Protein AF-0000000078969838 (afdb_homodimer)

Sequence (494 aa):
MMDVELAGPGPGSSRARGRLPTQLRTLVCERSVLDRADGSAKWTQEGSSVLAAVYGPRQAKPQKEDAEQAVVEVVYKPRAGLQGHEDRTFELEVRGILEGVIPLGMYPRTSIMVVLQVLQGDGAVLSCALNAACAALVDAGIAMTSMYASVTCVLTEEERLLLDSDAAEEQAAKACFCFTVPHHYDLTKAIDGQVVISNAALGSRSYGSFTSDHMLDAFMLARLGCERVAIFAWLSLTKSLQAAGSTMMDVELAGPGPGSSRARGRLPTQLRTLVCERSVLDRADGSAKWTQEGSSVLAAVYGPRQAKPQKEDAEQAVVEVVYKPRAGLQGHEDRTFELEVRGILEGVIPLGMYPRTSIMVVLQVLQGDGAVLSCALNAACAALVDAGIAMTSMYASVTCVLTEEERLLLDSDAAEEQAAKACFCFTVPHHYDLTKAIDGQVVISNAALGSRSYGSFTSDHMLDAFMLARLGCERVAIFAWLSLTKSLQAAGST

Structure (mmCIF, N/CA/C/O backbone):
data_AF-0000000078969838-model_v1
#
loop_
_entity.id
_entity.type
_entity.pdbx_description
1 polymer 'Exoribonuclease phosphorolytic domain-containing protein'
#
loop_
_atom_site.group_PDB
_atom_site.id
_atom_site.type_symbol
_atom_site.label_atom_id
_atom_site.label_alt_id
_atom_site.label_comp_id
_atom_site.label_asym_id
_atom_site.label_entity_id
_atom_site.label_seq_id
_atom_site.pdbx_PDB_ins_code
_atom_site.Cartn_x
_atom_site.Cartn_y
_atom_site.Cartn_z
_atom_site.occupancy
_atom_site.B_iso_or_equiv
_atom_site.auth_seq_id
_atom_site.auth_comp_id
_atom_site.auth_asym_id
_atom_site.auth_atom_id
_atom_site.pdbx_PDB_model_num
ATOM 1 N N . MET A 1 1 ? 5.121 9 -23.406 1 25.59 1 MET A N 1
ATOM 2 C CA . MET A 1 1 ? 5.242 7.551 -23.516 1 25.59 1 MET A CA 1
ATOM 3 C C . MET A 1 1 ? 6.695 7.109 -23.375 1 25.59 1 MET A C 1
ATOM 5 O O . MET A 1 1 ? 7.531 7.434 -24.219 1 25.59 1 MET A O 1
ATOM 9 N N . MET A 1 2 ? 7.191 7.098 -22.156 1 33.88 2 MET A N 1
ATOM 10 C CA . MET A 1 2 ? 8.625 6.848 -22.078 1 33.88 2 MET A CA 1
ATOM 11 C C . MET A 1 2 ? 9 5.605 -22.875 1 33.88 2 MET A C 1
ATOM 13 O O . MET A 1 2 ? 8.242 4.633 -22.922 1 33.88 2 MET A O 1
ATOM 17 N N . ASP A 1 3 ? 9.625 5.746 -23.953 1 30.27 3 ASP A N 1
ATOM 18 C CA . ASP A 1 3 ? 10.219 4.668 -24.75 1 30.27 3 ASP A CA 1
ATOM 19 C C . ASP A 1 3 ? 10.805 3.588 -23.844 1 30.27 3 ASP A C 1
ATOM 21 O O . ASP A 1 3 ? 11.75 3.842 -23.094 1 30.27 3 ASP A O 1
ATOM 25 N N . VAL A 1 4 ? 9.953 2.764 -23.328 1 36.72 4 VAL A N 1
ATOM 26 C CA . VAL A 1 4 ? 10.547 1.565 -22.766 1 36.72 4 VAL A CA 1
ATOM 27 C C . VAL A 1 4 ? 11.602 1.006 -23.719 1 36.72 4 VAL A C 1
ATOM 29 O O . VAL A 1 4 ? 11.266 0.422 -24.75 1 36.72 4 VAL A O 1
ATOM 32 N N . GLU A 1 5 ? 12.555 1.697 -24.094 1 32.38 5 GLU A N 1
ATOM 33 C CA . GLU A 1 5 ? 13.609 1.145 -24.938 1 32.38 5 GLU A CA 1
ATOM 34 C C . GLU A 1 5 ? 14.094 -0.203 -24.406 1 32.38 5 GLU A C 1
ATOM 36 O O . GLU A 1 5 ? 14.43 -0.329 -23.234 1 32.38 5 GLU A O 1
ATOM 41 N N . LEU A 1 6 ? 13.57 -1.318 -24.984 1 34.47 6 LEU A N 1
ATOM 42 C CA . LEU A 1 6 ? 14.109 -2.672 -24.969 1 34.47 6 LEU A CA 1
ATOM 43 C C . LEU A 1 6 ? 15.633 -2.645 -25.047 1 34.47 6 LEU A C 1
ATOM 45 O O . LEU A 1 6 ? 16.234 -3.316 -25.891 1 34.47 6 LEU A O 1
ATOM 49 N N . ALA A 1 7 ? 16.297 -1.501 -24.859 1 31.97 7 ALA A N 1
ATOM 50 C CA . ALA A 1 7 ? 17.719 -1.497 -25.172 1 31.97 7 ALA A CA 1
ATOM 51 C C . ALA A 1 7 ? 18.453 -2.586 -24.406 1 31.97 7 ALA A C 1
ATOM 53 O O . ALA A 1 7 ? 18.125 -2.869 -23.25 1 31.97 7 ALA A O 1
ATOM 54 N N . GLY A 1 8 ? 19.156 -3.654 -24.969 1 33.12 8 GLY A N 1
ATOM 55 C CA . GLY A 1 8 ? 20.141 -4.629 -24.516 1 33.12 8 GLY A CA 1
ATOM 56 C C . GLY A 1 8 ? 20.906 -4.168 -23.297 1 33.12 8 GLY A C 1
ATOM 57 O O . GLY A 1 8 ? 20.766 -3.023 -22.859 1 33.12 8 GLY A O 1
ATOM 58 N N . PRO A 1 9 ? 21.562 -5.223 -22.625 1 36.06 9 PRO A N 1
ATOM 59 C CA . PRO A 1 9 ? 22.547 -4.785 -21.641 1 36.06 9 PRO A CA 1
ATOM 60 C C . PRO A 1 9 ? 23.375 -3.6 -22.109 1 36.06 9 PRO A C 1
ATOM 62 O O . PRO A 1 9 ? 24.016 -3.668 -23.156 1 36.06 9 PRO A O 1
ATOM 65 N N . GLY A 1 10 ? 22.953 -2.514 -22.312 1 34.75 10 GLY A N 1
ATOM 66 C CA . GLY A 1 10 ? 23.969 -1.6 -22.797 1 34.75 10 GLY A CA 1
ATOM 67 C C . GLY A 1 10 ? 25.25 -1.666 -22 1 34.75 10 GLY A C 1
ATOM 68 O O . GLY A 1 10 ? 25.25 -2.084 -20.828 1 34.75 10 GLY A O 1
ATOM 69 N N . PRO A 1 11 ? 26.516 -1.906 -22.516 1 43.38 11 PRO A N 1
ATOM 70 C CA . PRO A 1 11 ? 27.828 -1.864 -21.859 1 43.38 11 PRO A CA 1
ATOM 71 C C . PRO A 1 11 ? 27.812 -1.099 -20.531 1 43.38 11 PRO A C 1
ATOM 73 O O . PRO A 1 11 ? 28.656 -1.323 -19.672 1 43.38 11 PRO A O 1
ATOM 76 N N . GLY A 1 12 ? 26.891 -0.182 -20.156 1 41.56 12 GLY A N 1
ATOM 77 C CA . GLY A 1 12 ? 26.875 0.85 -19.141 1 41.56 12 GLY A CA 1
ATOM 78 C C . GLY A 1 12 ? 25.828 0.608 -18.062 1 41.56 12 GLY A C 1
ATOM 79 O O . GLY A 1 12 ? 25.453 1.526 -17.328 1 41.56 12 GLY A O 1
ATOM 80 N N . SER A 1 13 ? 25.203 -0.608 -18.031 1 55.84 13 SER A N 1
ATOM 81 C CA . SER A 1 13 ? 24.188 -0.695 -16.984 1 55.84 13 SER A CA 1
ATOM 82 C C . SER A 1 13 ? 24.812 -0.822 -15.602 1 55.84 13 SER A C 1
ATOM 84 O O . SER A 1 13 ? 25.734 -1.622 -15.398 1 55.84 13 SER A O 1
ATOM 86 N N . SER A 1 14 ? 24.797 0.056 -14.742 1 66.06 14 SER A N 1
ATOM 87 C CA . SER A 1 14 ? 25.266 0.088 -13.359 1 66.06 14 SER A CA 1
ATOM 88 C C . SER A 1 14 ? 24.469 -0.875 -12.484 1 66.06 14 SER A C 1
ATOM 90 O O . SER A 1 14 ? 24.781 -1.051 -11.305 1 66.06 14 SER A O 1
ATOM 92 N N . ARG A 1 15 ? 23.625 -1.708 -13.328 1 82.75 15 ARG A N 1
ATOM 93 C CA . ARG A 1 15 ? 22.859 -2.637 -12.508 1 82.75 15 ARG A CA 1
ATOM 94 C C . ARG A 1 15 ? 23.625 -3.938 -12.289 1 82.75 15 ARG A C 1
ATOM 96 O O . ARG A 1 15 ? 24.5 -4.289 -13.07 1 82.75 15 ARG A O 1
ATOM 103 N N . ALA A 1 16 ? 23.312 -4.617 -11.203 1 79.06 16 ALA A N 1
ATOM 104 C CA . ALA A 1 16 ? 23.969 -5.883 -10.898 1 79.06 16 ALA A CA 1
ATOM 105 C C . ALA A 1 16 ? 23.875 -6.848 -12.078 1 79.06 16 ALA A C 1
ATOM 107 O O . ALA A 1 16 ? 22.828 -6.969 -12.711 1 79.06 16 ALA A O 1
ATOM 108 N N . ARG A 1 17 ? 25.109 -7.391 -12.547 1 75.19 17 ARG A N 1
ATOM 109 C CA . ARG A 1 17 ? 25.25 -8.406 -13.586 1 75.19 17 ARG A CA 1
ATOM 110 C C . ARG A 1 17 ? 24.891 -7.84 -14.953 1 75.19 17 ARG A C 1
ATOM 112 O O . ARG A 1 17 ? 24.438 -8.57 -15.836 1 75.19 17 ARG A O 1
ATOM 119 N N . GLY A 1 18 ? 24.828 -6.508 -15.023 1 83.75 18 GLY A N 1
ATOM 120 C CA . GLY A 1 18 ? 24.625 -5.859 -16.312 1 83.75 18 GLY A CA 1
ATOM 121 C C . GLY A 1 18 ? 23.188 -5.922 -16.797 1 83.75 18 GLY A C 1
ATOM 122 O O . GLY A 1 18 ? 22.938 -5.914 -18 1 83.75 18 GLY A O 1
ATOM 123 N N . ARG A 1 19 ? 22.25 -5.949 -15.961 1 90.69 19 ARG A N 1
ATOM 124 C CA . ARG A 1 19 ? 20.859 -6.051 -16.344 1 90.69 19 ARG A CA 1
ATOM 125 C C . ARG A 1 19 ? 20.375 -4.773 -17.031 1 90.69 19 ARG A C 1
ATOM 127 O O . ARG A 1 19 ? 20.75 -3.67 -16.625 1 90.69 19 ARG A O 1
ATOM 134 N N . LEU A 1 20 ? 19.547 -5.027 -18.094 1 92.06 20 LEU A N 1
ATOM 135 C CA . LEU A 1 20 ? 18.859 -3.908 -18.719 1 92.06 20 LEU A CA 1
ATOM 136 C C . LEU A 1 20 ? 17.75 -3.375 -17.812 1 92.06 20 LEU A C 1
ATOM 138 O O . LEU A 1 20 ? 17.328 -4.062 -16.891 1 92.06 20 LEU A O 1
ATOM 142 N N . PRO A 1 21 ? 17.297 -2.15 -18.094 1 93.88 21 PRO A N 1
ATOM 143 C CA . PRO A 1 21 ? 16.266 -1.547 -17.234 1 93.88 21 PRO A CA 1
ATOM 144 C C . PRO A 1 21 ? 14.992 -2.381 -17.156 1 93.88 21 PRO A C 1
ATOM 146 O O . PRO A 1 21 ? 14.32 -2.402 -16.125 1 93.88 21 PRO A O 1
ATOM 149 N N . THR A 1 22 ? 14.711 -3.133 -18.203 1 94.69 22 THR A N 1
ATOM 150 C CA . THR A 1 22 ? 13.445 -3.855 -18.266 1 94.69 22 THR A CA 1
ATOM 151 C C . THR A 1 22 ? 13.664 -5.348 -18.016 1 94.69 22 THR A C 1
ATOM 153 O O . THR A 1 22 ? 12.742 -6.145 -18.172 1 94.69 22 THR A O 1
ATOM 156 N N . GLN A 1 23 ? 14.836 -5.727 -17.656 1 94.25 23 GLN A N 1
ATOM 157 C CA . GLN A 1 23 ? 15.172 -7.137 -17.516 1 94.25 23 GLN A CA 1
ATOM 158 C C . GLN A 1 23 ? 14.883 -7.633 -16.109 1 94.25 23 GLN A C 1
ATOM 160 O O . GLN A 1 23 ? 15.195 -6.949 -15.125 1 94.25 23 GLN A O 1
ATOM 165 N N . LEU A 1 24 ? 14.227 -8.773 -16.062 1 96.19 24 LEU A N 1
ATOM 166 C CA . LEU A 1 24 ? 14 -9.438 -14.789 1 96.19 24 LEU A CA 1
ATOM 167 C C . LEU A 1 24 ? 15.266 -10.148 -14.32 1 96.19 24 LEU A C 1
ATOM 169 O O . LEU A 1 24 ? 16.078 -10.594 -15.141 1 96.19 24 LEU A O 1
ATOM 173 N N . ARG A 1 25 ? 15.406 -10.281 -13.062 1 95.75 25 ARG A N 1
ATOM 174 C CA . ARG A 1 25 ? 16.406 -11.188 -12.508 1 95.75 25 ARG A CA 1
ATOM 175 C C . ARG A 1 25 ? 16.078 -12.641 -12.836 1 95.75 25 ARG A C 1
ATOM 177 O O . ARG A 1 25 ? 14.969 -12.938 -13.297 1 95.75 25 ARG A O 1
ATOM 184 N N . THR A 1 26 ? 17.047 -13.445 -12.586 1 95.06 26 THR A N 1
ATOM 185 C CA . THR A 1 26 ? 16.812 -14.867 -12.82 1 95.06 26 THR A CA 1
ATOM 186 C C . THR A 1 26 ? 15.75 -15.398 -11.859 1 95.06 26 THR A C 1
ATOM 188 O O . THR A 1 26 ? 15.852 -15.188 -10.648 1 95.06 26 THR A O 1
ATOM 191 N N . LEU A 1 27 ? 14.797 -16.062 -12.43 1 97.06 27 LEU A N 1
ATOM 192 C CA . LEU A 1 27 ? 13.703 -16.625 -11.641 1 97.06 27 LEU A CA 1
ATOM 193 C C . LEU A 1 27 ? 13.875 -18.125 -11.461 1 97.06 27 LEU A C 1
ATOM 195 O O . LEU A 1 27 ? 14.289 -18.828 -12.391 1 97.06 27 LEU A O 1
ATOM 199 N N . VAL A 1 28 ? 13.609 -18.625 -10.297 1 96.62 28 VAL A N 1
ATOM 200 C CA . VAL A 1 28 ? 13.555 -20.047 -10 1 96.62 28 VAL A CA 1
ATOM 201 C C . VAL A 1 28 ? 12.305 -20.359 -9.18 1 96.62 28 VAL A C 1
ATOM 203 O O . VAL A 1 28 ? 11.953 -19.609 -8.266 1 96.62 28 VAL A O 1
ATOM 206 N N . CYS A 1 29 ? 11.648 -21.344 -9.555 1 96.81 29 CYS A N 1
ATOM 207 C CA . CYS A 1 29 ? 10.469 -21.781 -8.82 1 96.81 29 CYS A CA 1
ATOM 208 C C . CYS A 1 29 ? 10.516 -23.281 -8.555 1 96.81 29 CYS A C 1
ATOM 210 O O . CYS A 1 29 ? 10.656 -24.078 -9.484 1 96.81 29 CYS A O 1
ATOM 212 N N . GLU A 1 30 ? 10.469 -23.641 -7.312 1 95.25 30 GLU A N 1
ATOM 213 C CA . GLU A 1 30 ? 10.344 -25.031 -6.887 1 95.25 30 GLU A CA 1
ATOM 214 C C . GLU A 1 30 ? 9.016 -25.281 -6.18 1 95.25 30 GLU A C 1
ATOM 216 O O . GLU A 1 30 ? 8.648 -24.547 -5.258 1 95.25 30 GLU A O 1
ATOM 221 N N . ARG A 1 31 ? 8.312 -26.266 -6.598 1 94.06 31 ARG A N 1
ATOM 222 C CA . ARG A 1 31 ? 7.027 -26.578 -5.977 1 94.06 31 ARG A CA 1
ATOM 223 C C . ARG A 1 31 ? 7.105 -27.859 -5.156 1 94.06 31 ARG A C 1
ATOM 225 O O . ARG A 1 31 ? 8.062 -28.625 -5.277 1 94.06 31 ARG A O 1
ATOM 232 N N . SER A 1 32 ? 6.078 -28.016 -4.301 1 94.44 32 SER A N 1
ATOM 233 C CA . SER A 1 32 ? 5.965 -29.203 -3.457 1 94.44 32 SER A CA 1
ATOM 234 C C . SER A 1 32 ? 7.227 -29.422 -2.629 1 94.44 32 SER A C 1
ATOM 236 O O . SER A 1 32 ? 7.773 -30.531 -2.592 1 94.44 32 SER A O 1
ATOM 238 N N . VAL A 1 33 ? 7.699 -28.344 -2.037 1 94.38 33 VAL A N 1
ATOM 239 C CA . VAL A 1 33 ? 8.977 -28.391 -1.334 1 94.38 33 VAL A CA 1
ATOM 240 C C . VAL A 1 33 ? 8.75 -28.781 0.126 1 94.38 33 VAL A C 1
ATOM 242 O O . VAL A 1 33 ? 9.703 -29.094 0.846 1 94.38 33 VAL A O 1
ATOM 245 N N . LEU A 1 34 ? 7.52 -28.688 0.543 1 94.31 34 LEU A N 1
ATOM 246 C CA . LEU A 1 34 ? 7.191 -29.062 1.918 1 94.31 34 LEU A CA 1
ATOM 247 C C . LEU A 1 34 ? 6.238 -30.25 1.955 1 94.31 34 LEU A C 1
ATOM 249 O O . LEU A 1 34 ? 5.16 -30.203 1.353 1 94.31 34 LEU A O 1
ATOM 253 N N . ASP A 1 35 ? 6.445 -31.203 2.762 1 92.56 35 ASP A N 1
ATOM 254 C CA . ASP A 1 35 ? 5.68 -32.438 2.803 1 92.56 35 ASP A CA 1
ATOM 255 C C . ASP A 1 35 ? 4.406 -32.281 3.631 1 92.56 35 ASP A C 1
ATOM 257 O O . ASP A 1 35 ? 3.404 -32.938 3.379 1 92.56 35 ASP A O 1
ATOM 261 N N . ARG A 1 36 ? 4.461 -31.438 4.559 1 93.44 36 ARG A N 1
ATOM 262 C CA . ARG A 1 36 ? 3.365 -31.359 5.52 1 93.44 36 ARG A CA 1
ATOM 263 C C . ARG A 1 36 ? 2.32 -30.344 5.078 1 93.44 36 ARG A C 1
ATOM 265 O O . ARG A 1 36 ? 1.272 -30.203 5.711 1 93.44 36 ARG A O 1
ATOM 272 N N . ALA A 1 37 ? 2.6 -29.656 4.062 1 96.44 37 ALA A N 1
ATOM 273 C CA . ALA A 1 37 ? 1.66 -28.656 3.562 1 96.44 37 ALA A CA 1
ATOM 274 C C . ALA A 1 37 ? 0.815 -29.203 2.422 1 96.44 37 ALA A C 1
ATOM 276 O O . ALA A 1 37 ? 1.234 -30.141 1.729 1 96.44 37 ALA A O 1
ATOM 277 N N . ASP A 1 38 ? -0.42 -28.719 2.25 1 97.38 38 ASP A N 1
ATOM 278 C CA . ASP A 1 38 ? -1.256 -29.109 1.121 1 97.38 38 ASP A CA 1
ATOM 279 C C . ASP A 1 38 ? -0.688 -28.578 -0.195 1 97.38 38 ASP A C 1
ATOM 281 O O . ASP A 1 38 ? -0.955 -29.141 -1.261 1 97.38 38 ASP A O 1
ATOM 285 N N . GLY A 1 39 ? 0.071 -27.531 -0.142 1 97.44 39 GLY A N 1
ATOM 286 C CA . GLY A 1 39 ? 0.84 -26.969 -1.235 1 97.44 39 GLY A CA 1
ATOM 287 C C . GLY A 1 39 ? 2.012 -26.125 -0.765 1 97.44 39 GLY A C 1
ATOM 288 O O . GLY A 1 39 ? 1.987 -25.578 0.339 1 97.44 39 GLY A O 1
ATOM 289 N N . SER A 1 40 ? 2.996 -26.094 -1.578 1 98.06 40 SER A N 1
ATOM 290 C CA . SER A 1 40 ? 4.168 -25.312 -1.212 1 98.06 40 SER A CA 1
ATOM 291 C C . SER A 1 40 ? 4.977 -24.906 -2.443 1 98.06 40 SER A C 1
ATOM 293 O O . SER A 1 40 ? 4.867 -25.547 -3.492 1 98.06 40 SER A O 1
ATOM 295 N N . ALA A 1 41 ? 5.723 -23.812 -2.242 1 97.94 41 ALA A N 1
ATOM 296 C CA . ALA A 1 41 ? 6.602 -23.344 -3.311 1 97.94 41 ALA A CA 1
ATOM 297 C C . ALA A 1 41 ? 7.707 -22.453 -2.758 1 97.94 41 ALA A C 1
ATOM 299 O O . ALA A 1 41 ? 7.488 -21.703 -1.799 1 97.94 41 ALA A O 1
ATOM 300 N N . LYS A 1 42 ? 8.797 -22.609 -3.322 1 98.12 42 LYS A N 1
ATOM 301 C CA . LYS A 1 42 ? 9.898 -21.672 -3.111 1 98.12 42 LYS A CA 1
ATOM 302 C C . LYS A 1 42 ? 10.141 -20.828 -4.355 1 98.12 42 LYS A C 1
ATOM 304 O O . LYS A 1 42 ? 10.391 -21.359 -5.441 1 98.12 42 LYS A O 1
ATOM 309 N N . TRP A 1 43 ? 9.992 -19.547 -4.254 1 98.31 43 TRP A N 1
ATOM 310 C CA . TRP A 1 43 ? 10.203 -18.594 -5.348 1 98.31 43 TRP A CA 1
ATOM 311 C C . TRP A 1 43 ? 11.461 -17.766 -5.113 1 98.31 43 TRP A C 1
ATOM 313 O O . TRP A 1 43 ? 11.664 -17.234 -4.027 1 98.31 43 TRP A O 1
ATOM 323 N N . THR A 1 44 ? 12.297 -17.766 -6.145 1 97.62 44 THR A N 1
ATOM 324 C CA . THR A 1 44 ? 13.562 -17.047 -6.02 1 97.62 44 THR A CA 1
ATOM 325 C C . THR A 1 44 ? 13.758 -16.078 -7.191 1 97.62 44 THR A C 1
ATOM 327 O O . THR A 1 44 ? 13.555 -16.453 -8.352 1 97.62 44 THR A O 1
ATOM 330 N N . GLN A 1 45 ? 14 -14.875 -6.891 1 96.62 45 GLN A N 1
ATOM 331 C CA . GLN A 1 45 ? 14.477 -13.836 -7.801 1 96.62 45 GLN A CA 1
ATOM 332 C C . GLN A 1 45 ? 15.883 -13.375 -7.43 1 96.62 45 GLN A C 1
ATOM 334 O O . GLN A 1 45 ? 16.062 -12.32 -6.82 1 96.62 45 GLN A O 1
ATOM 339 N N . GLU A 1 46 ? 16.891 -14.219 -7.887 1 94.5 46 GLU A N 1
ATOM 340 C CA . GLU A 1 46 ? 18.281 -14.062 -7.516 1 94.5 46 GLU A CA 1
ATOM 341 C C . GLU A 1 46 ? 18.438 -13.867 -6.012 1 94.5 46 GLU A C 1
ATOM 343 O O . GLU A 1 46 ? 18.109 -14.758 -5.227 1 94.5 46 GLU A O 1
ATOM 348 N N . GLY A 1 47 ? 18.625 -12.664 -5.57 1 94.56 47 GLY A N 1
ATOM 349 C CA . GLY A 1 47 ? 18.953 -12.422 -4.176 1 94.56 47 GLY A CA 1
ATOM 350 C C . GLY A 1 47 ? 17.75 -12.398 -3.266 1 94.56 47 GLY A C 1
ATOM 351 O O . GLY A 1 47 ? 17.891 -12.289 -2.045 1 94.56 47 GLY A O 1
ATOM 352 N N . SER A 1 48 ? 16.578 -12.562 -3.768 1 96.12 48 SER A N 1
ATOM 353 C CA . SER A 1 48 ? 15.367 -12.641 -2.959 1 96.12 48 SER A CA 1
ATOM 354 C C . SER A 1 48 ? 14.703 -14.008 -3.094 1 96.12 48 SER A C 1
ATOM 356 O O . SER A 1 48 ? 14.547 -14.523 -4.203 1 96.12 48 SER A O 1
ATOM 358 N N . SER A 1 49 ? 14.375 -14.562 -1.91 1 97.69 49 SER A N 1
ATOM 359 C CA . SER A 1 49 ? 13.75 -15.883 -1.903 1 97.69 49 SER A CA 1
ATOM 360 C C . SER A 1 49 ? 12.703 -15.992 -0.803 1 97.69 49 SER A C 1
ATOM 362 O O . SER A 1 49 ? 12.922 -15.531 0.319 1 97.69 49 SER A O 1
ATOM 364 N N . VAL A 1 50 ? 11.562 -16.531 -1.204 1 97.56 50 VAL A N 1
ATOM 365 C CA . VAL A 1 50 ? 10.469 -16.703 -0.256 1 97.56 50 VAL A CA 1
ATOM 366 C C . VAL A 1 50 ? 9.906 -18.125 -0.362 1 97.56 50 VAL A C 1
ATOM 368 O O . VAL A 1 50 ? 9.719 -18.641 -1.465 1 97.56 50 VAL A O 1
ATOM 371 N N . LEU A 1 51 ? 9.719 -18.766 0.797 1 98.31 51 LEU A N 1
ATOM 372 C CA . LEU A 1 51 ? 9.039 -20.047 0.896 1 98.31 51 LEU A CA 1
ATOM 373 C C . LEU A 1 51 ? 7.574 -19.859 1.268 1 98.31 51 LEU A C 1
ATOM 375 O O . LEU A 1 51 ? 7.258 -19.172 2.232 1 98.31 51 LEU A O 1
ATOM 379 N N . ALA A 1 52 ? 6.73 -20.422 0.474 1 98.38 52 ALA A N 1
ATOM 380 C CA . ALA A 1 52 ? 5.297 -20.312 0.729 1 98.38 52 ALA A CA 1
ATOM 381 C C . ALA A 1 52 ? 4.691 -21.688 1.012 1 98.38 52 ALA A C 1
ATOM 383 O O . ALA A 1 52 ? 5.043 -22.672 0.359 1 98.38 52 ALA A O 1
ATOM 384 N N . ALA A 1 53 ? 3.85 -21.766 2.004 1 98.5 53 ALA A N 1
ATOM 385 C CA . ALA A 1 53 ? 3.086 -22.969 2.338 1 98.5 53 ALA A CA 1
ATOM 386 C C . ALA A 1 53 ? 1.591 -22.672 2.395 1 98.5 53 ALA A C 1
ATOM 388 O O . ALA A 1 53 ? 1.18 -21.625 2.896 1 98.5 53 ALA A O 1
ATOM 389 N N . VAL A 1 54 ? 0.828 -23.531 1.867 1 98.25 54 VAL A N 1
ATOM 390 C CA . VAL A 1 54 ? -0.626 -23.406 1.891 1 98.25 54 VAL A CA 1
ATOM 391 C C . VAL A 1 54 ? -1.228 -24.562 2.695 1 98.25 54 VAL A C 1
ATOM 393 O O . VAL A 1 54 ? -0.86 -25.719 2.5 1 98.25 54 VAL A O 1
ATOM 396 N N . TYR A 1 55 ? -2.074 -24.219 3.637 1 97.44 55 TYR A N 1
ATOM 397 C CA . TYR A 1 55 ? -2.84 -25.188 4.41 1 97.44 55 TYR A CA 1
ATOM 398 C C . TYR A 1 55 ? -4.336 -24.984 4.203 1 97.44 55 TYR A C 1
ATOM 400 O O . TYR A 1 55 ? -4.891 -23.953 4.582 1 97.44 55 TYR A O 1
ATOM 408 N N . GLY A 1 56 ? -4.922 -26.047 3.656 1 92.56 56 GLY A N 1
ATOM 409 C CA . GLY A 1 56 ? -6.355 -25.984 3.428 1 92.56 56 GLY A CA 1
ATOM 410 C C . GLY A 1 56 ? -6.734 -26.125 1.966 1 92.56 56 GLY A C 1
ATOM 411 O O . GLY A 1 56 ? -5.875 -26.359 1.116 1 92.56 56 GLY A O 1
ATOM 412 N N . PRO A 1 57 ? -8.031 -26.047 1.781 1 94.12 57 PRO A N 1
ATOM 413 C CA . PRO A 1 57 ? -9.109 -25.688 2.703 1 94.12 57 PRO A CA 1
ATOM 414 C C . PRO A 1 57 ? -9.305 -26.719 3.816 1 94.12 57 PRO A C 1
ATOM 416 O O . PRO A 1 57 ? -9.203 -27.922 3.574 1 94.12 57 PRO A O 1
ATOM 419 N N . ARG A 1 58 ? -9.383 -26.141 5.035 1 93.88 58 ARG A N 1
ATOM 420 C CA . ARG A 1 58 ? -9.664 -26.969 6.211 1 93.88 58 ARG A CA 1
ATOM 421 C C . ARG A 1 58 ? -10.75 -26.328 7.07 1 93.88 58 ARG A C 1
ATOM 423 O O . ARG A 1 58 ? -11.016 -25.125 6.961 1 93.88 58 ARG A O 1
ATOM 430 N N . GLN A 1 59 ? -11.367 -27.156 7.848 1 91.81 59 GLN A N 1
ATOM 431 C CA . GLN A 1 59 ? -12.383 -26.609 8.742 1 91.81 59 GLN A CA 1
ATOM 432 C C . GLN A 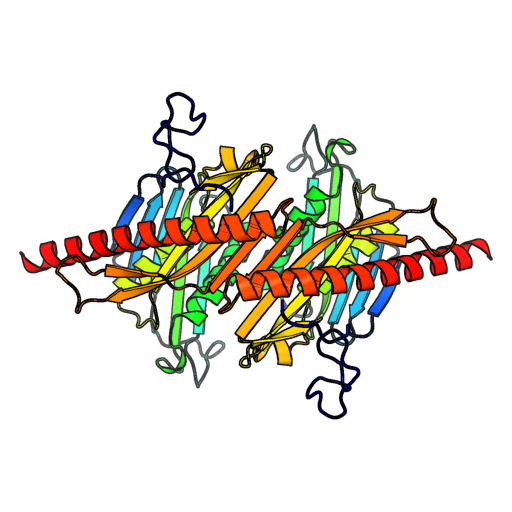1 59 ? -11.82 -25.484 9.609 1 91.81 59 GLN A C 1
ATOM 434 O O . GLN A 1 59 ? -10.781 -25.641 10.25 1 91.81 59 GLN A O 1
ATOM 439 N N . ALA A 1 60 ? -12.492 -24.359 9.531 1 90 60 ALA A N 1
ATOM 440 C CA . ALA A 1 60 ? -12.055 -23.188 10.289 1 90 60 ALA A CA 1
ATOM 441 C C . ALA A 1 60 ? -12.375 -23.344 11.773 1 90 60 ALA A C 1
ATOM 443 O O . ALA A 1 60 ? -13.305 -24.062 12.141 1 90 60 ALA A O 1
ATOM 444 N N . LYS A 1 61 ? -11.57 -22.641 12.586 1 88.5 61 LYS A N 1
ATOM 445 C CA . LYS A 1 61 ? -11.922 -22.547 14 1 88.5 61 LYS A CA 1
ATOM 446 C C . LYS A 1 61 ? -13.266 -21.844 14.18 1 88.5 61 LYS A C 1
ATOM 448 O O . LYS A 1 61 ? -13.57 -20.891 13.484 1 88.5 61 LYS A O 1
ATOM 453 N N . PRO A 1 62 ? -14.023 -22.406 15.062 1 86.38 62 PRO A N 1
ATOM 454 C CA . PRO A 1 62 ? -15.367 -21.875 15.273 1 86.38 62 PRO A CA 1
ATOM 455 C C . PRO A 1 62 ? -15.383 -20.359 15.461 1 86.38 62 PRO A C 1
ATOM 457 O O . PRO A 1 62 ? -16.281 -19.688 14.961 1 86.38 62 PRO A O 1
ATOM 460 N N . GLN A 1 63 ? -14.328 -19.828 16.109 1 84.69 63 GLN A N 1
ATOM 461 C CA . GLN A 1 63 ? -14.289 -18.391 16.422 1 84.69 63 GLN A CA 1
ATOM 462 C C . GLN A 1 63 ? -14.031 -17.578 15.164 1 84.69 63 GLN A C 1
ATOM 464 O O . GLN A 1 63 ? -14.344 -16.375 15.117 1 84.69 63 GLN A O 1
ATOM 469 N N . LYS A 1 64 ? -13.531 -18.219 14.148 1 81.62 64 LYS A N 1
ATOM 470 C CA . LYS A 1 64 ? -13.102 -17.5 12.953 1 81.62 64 LYS A CA 1
ATOM 471 C C . LYS A 1 64 ? -13.93 -17.906 11.734 1 81.62 64 LYS A C 1
ATOM 473 O O . LYS A 1 64 ? -13.734 -17.375 10.641 1 81.62 64 LYS A O 1
ATOM 478 N N . GLU A 1 65 ? -14.859 -18.734 11.961 1 84.94 65 GLU A N 1
ATOM 479 C CA . GLU A 1 65 ? -15.586 -19.328 10.844 1 84.94 65 GLU A CA 1
ATOM 480 C C . GLU A 1 65 ? -16.594 -18.359 10.242 1 84.94 65 GLU A C 1
ATOM 482 O O . GLU A 1 65 ? -17.094 -17.469 10.938 1 84.94 65 GLU A O 1
ATOM 487 N N . ASP A 1 66 ? -16.672 -18.453 8.883 1 88.06 66 ASP A N 1
ATOM 488 C CA . ASP A 1 66 ? -17.719 -17.781 8.133 1 88.06 66 ASP A CA 1
ATOM 489 C C . ASP A 1 66 ? -18.625 -18.781 7.426 1 88.06 66 ASP A C 1
ATOM 491 O O . ASP A 1 66 ? -18.156 -19.641 6.688 1 88.06 66 ASP A O 1
ATOM 495 N N . ALA A 1 67 ? -19.906 -18.719 7.672 1 89.31 67 ALA A N 1
ATOM 496 C CA . ALA A 1 67 ? -20.875 -19.703 7.203 1 89.31 67 ALA A CA 1
ATOM 497 C C . ALA A 1 67 ? -21 -19.672 5.684 1 89.31 67 ALA A C 1
ATOM 499 O O . ALA A 1 67 ? -21.359 -20.672 5.062 1 89.31 67 ALA A O 1
ATOM 500 N N . GLU A 1 68 ? -20.609 -18.562 5.098 1 91.69 68 GLU A N 1
ATOM 501 C CA . GLU A 1 68 ? -20.906 -18.406 3.68 1 91.69 68 GLU A CA 1
ATOM 502 C C . GLU A 1 68 ? -19.641 -18.422 2.838 1 91.69 68 GLU A C 1
ATOM 504 O O . GLU A 1 68 ? -19.703 -18.594 1.617 1 91.69 68 GLU A O 1
ATOM 509 N N . GLN A 1 69 ? -18.484 -18.297 3.535 1 93 69 GLN A N 1
ATOM 510 C CA . GLN A 1 69 ? -17.25 -18.141 2.752 1 93 69 GLN A CA 1
ATOM 511 C C . GLN A 1 69 ? -16.062 -18.766 3.471 1 93 69 GLN A C 1
ATOM 513 O O . GLN A 1 69 ? -16.125 -19.031 4.672 1 93 69 GLN A O 1
ATOM 518 N N . ALA A 1 70 ? -14.984 -19.062 2.723 1 93.38 70 ALA A N 1
ATOM 519 C CA . ALA A 1 70 ? -13.703 -19.422 3.314 1 93.38 70 ALA A CA 1
ATOM 520 C C . ALA A 1 70 ? -13.023 -18.219 3.947 1 93.38 70 ALA A C 1
ATOM 522 O O . ALA A 1 70 ? -13.18 -17.078 3.471 1 93.38 70 ALA A O 1
ATOM 523 N N . VAL A 1 71 ? -12.328 -18.516 5 1 92.56 71 VAL A N 1
ATOM 524 C CA . VAL A 1 71 ? -11.5 -17.484 5.613 1 92.56 71 VAL A CA 1
ATOM 525 C C . VAL A 1 71 ? -10.055 -17.641 5.152 1 92.56 71 VAL A C 1
ATOM 527 O O . VAL A 1 71 ? -9.484 -18.734 5.234 1 92.56 71 VAL A O 1
ATOM 530 N N . VAL A 1 72 ? -9.492 -16.531 4.637 1 93.38 72 VAL A N 1
ATOM 531 C CA . VAL A 1 72 ? -8.102 -16.578 4.199 1 93.38 72 VAL A CA 1
ATOM 532 C C . VAL A 1 72 ? -7.199 -15.992 5.281 1 93.38 72 VAL A C 1
ATOM 534 O O . VAL A 1 72 ? -7.398 -14.852 5.719 1 93.38 72 VAL A O 1
ATOM 537 N N . GLU A 1 73 ? -6.297 -16.797 5.688 1 91.12 73 GLU A N 1
ATOM 538 C CA . GLU A 1 73 ? -5.301 -16.359 6.664 1 91.12 73 GLU A CA 1
ATOM 539 C C . GLU A 1 73 ? -3.906 -16.312 6.047 1 91.12 73 GLU A C 1
ATOM 541 O O . GLU A 1 73 ? -3.494 -17.25 5.359 1 91.12 73 GLU A O 1
ATOM 546 N N . VAL A 1 74 ? -3.211 -15.156 6.27 1 92.88 74 VAL A N 1
ATOM 547 C CA . VAL A 1 74 ? -1.857 -15.016 5.742 1 92.88 74 VAL A CA 1
ATOM 548 C C . VAL A 1 74 ? -0.886 -14.719 6.879 1 92.88 74 VAL A C 1
ATOM 550 O O . VAL A 1 74 ? -1.142 -13.844 7.707 1 92.88 74 VAL A O 1
ATOM 553 N N . VAL A 1 75 ? 0.15 -15.5 6.93 1 89.81 75 VAL A N 1
ATOM 554 C CA . VAL A 1 75 ? 1.233 -15.266 7.879 1 89.81 75 VAL A CA 1
ATOM 555 C C . VAL A 1 75 ? 2.518 -14.938 7.121 1 89.81 75 VAL A C 1
ATOM 557 O O . VAL A 1 75 ? 2.967 -15.711 6.273 1 89.81 75 VAL A O 1
ATOM 560 N N . TYR A 1 76 ? 3.107 -13.781 7.363 1 90.12 76 TYR A N 1
ATOM 561 C CA . TYR A 1 76 ? 4.352 -13.344 6.742 1 90.12 76 TYR A CA 1
ATOM 562 C C . TYR A 1 76 ? 5.492 -13.336 7.754 1 90.12 76 TYR A C 1
ATOM 564 O O . TYR A 1 76 ? 5.469 -12.586 8.727 1 90.12 76 TYR A O 1
ATOM 572 N N . LYS A 1 77 ? 6.438 -14.133 7.52 1 87.19 77 LYS A N 1
ATOM 573 C CA . LYS A 1 77 ? 7.566 -14.281 8.438 1 87.19 77 LYS A CA 1
ATOM 574 C C . LYS A 1 77 ? 8.852 -13.734 7.816 1 87.19 77 LYS A C 1
ATOM 576 O O . LYS A 1 77 ? 9.281 -14.195 6.758 1 87.19 77 LYS A O 1
ATOM 581 N N . PRO A 1 78 ? 9.453 -12.781 8.523 1 83.12 78 PRO A N 1
ATOM 582 C CA . PRO A 1 78 ? 10.727 -12.266 8.016 1 83.12 78 PRO A CA 1
ATOM 583 C C . PRO A 1 78 ? 11.867 -13.266 8.141 1 83.12 78 PRO A C 1
ATOM 585 O O . PRO A 1 78 ? 11.719 -14.305 8.805 1 83.12 78 PRO A O 1
ATOM 588 N N . ARG A 1 79 ? 12.992 -12.961 7.43 1 77.75 79 ARG A N 1
ATOM 589 C CA . ARG A 1 79 ? 14.164 -13.828 7.445 1 77.75 79 ARG A CA 1
ATOM 590 C C . ARG A 1 79 ? 14.688 -14.016 8.867 1 77.75 79 ARG A C 1
ATOM 592 O O . ARG A 1 79 ? 15.031 -15.133 9.258 1 77.75 79 ARG A O 1
ATOM 599 N N . ALA A 1 80 ? 14.891 -12.945 9.484 1 71.06 80 ALA A N 1
ATOM 600 C CA . ALA A 1 80 ? 15.398 -13.039 10.852 1 71.06 80 ALA A CA 1
ATOM 601 C C . ALA A 1 80 ? 14.555 -12.211 11.812 1 71.06 80 ALA A C 1
ATOM 603 O O . ALA A 1 80 ? 14.008 -11.172 11.422 1 71.06 80 ALA A O 1
ATOM 604 N N . GLY A 1 81 ? 14.516 -12.781 13.008 1 65.12 81 GLY A N 1
ATOM 605 C CA . GLY A 1 81 ? 13.898 -12.023 14.086 1 65.12 81 GLY A CA 1
ATOM 606 C C . GLY A 1 81 ? 12.391 -12.203 14.148 1 65.12 81 GLY A C 1
ATOM 607 O O . GLY A 1 81 ? 11.836 -13.086 13.484 1 65.12 81 GLY A O 1
ATOM 608 N N . LEU A 1 82 ? 11.844 -11.57 15.031 1 62.41 82 LEU A N 1
ATOM 609 C CA . LEU A 1 82 ? 10.398 -11.547 15.219 1 62.41 82 LEU A CA 1
ATOM 610 C C . LEU A 1 82 ? 9.719 -10.703 14.141 1 62.41 82 LEU A C 1
ATOM 612 O O . LEU A 1 82 ? 10.352 -9.812 13.562 1 62.41 82 LEU A O 1
ATOM 616 N N . GLN A 1 83 ? 8.688 -11.273 13.695 1 63.66 83 GLN A N 1
ATOM 617 C CA . GLN A 1 83 ? 7.898 -10.5 12.742 1 63.66 83 GLN A CA 1
ATOM 618 C C . GLN A 1 83 ? 7.902 -9.016 13.102 1 63.66 83 GLN A C 1
ATOM 620 O O . GLN A 1 83 ? 7.605 -8.648 14.242 1 63.66 83 GLN A O 1
ATOM 625 N N . GLY A 1 84 ? 8.68 -8.398 12.156 1 54.84 84 GLY A N 1
ATOM 626 C CA . GLY A 1 84 ? 8.672 -6.957 12.359 1 54.84 84 GLY A CA 1
ATOM 627 C C . GLY A 1 84 ? 7.434 -6.285 11.789 1 54.84 84 GLY A C 1
ATOM 628 O O . GLY A 1 84 ? 6.504 -6.957 11.336 1 54.84 84 GLY A O 1
ATOM 629 N N . HIS A 1 85 ? 7.469 -4.988 11.82 1 52.19 85 HIS A N 1
ATOM 630 C CA . HIS A 1 85 ? 6.375 -4.113 11.422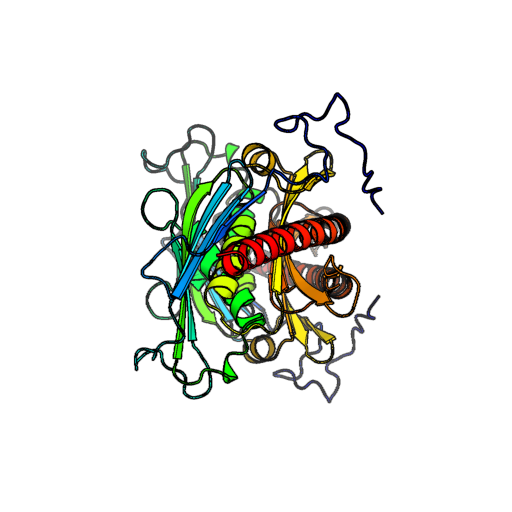 1 52.19 85 HIS A CA 1
ATOM 631 C C . HIS A 1 85 ? 6.094 -4.23 9.93 1 52.19 85 HIS A C 1
ATOM 633 O O . HIS A 1 85 ? 4.938 -4.266 9.508 1 52.19 85 HIS A O 1
ATOM 639 N N . GLU A 1 86 ? 7.031 -4.457 9.078 1 57.84 86 GLU A N 1
ATOM 640 C CA . GLU A 1 86 ? 6.941 -4.551 7.621 1 57.84 86 GLU A CA 1
ATOM 641 C C . GLU A 1 86 ? 6.262 -5.848 7.191 1 57.84 86 GLU A C 1
ATOM 643 O O . GLU A 1 86 ? 5.484 -5.859 6.234 1 57.84 86 GLU A O 1
ATOM 648 N N . ASP A 1 87 ? 6.406 -6.801 7.988 1 64.62 87 ASP A N 1
ATOM 649 C CA . ASP A 1 87 ? 5.926 -8.133 7.621 1 64.62 87 ASP A CA 1
ATOM 650 C C . ASP A 1 87 ? 4.406 -8.219 7.738 1 64.62 87 ASP A C 1
ATOM 652 O O . ASP A 1 87 ? 3.75 -8.852 6.91 1 64.62 87 ASP A O 1
ATOM 656 N N . ARG A 1 88 ? 3.914 -7.52 8.57 1 63.12 88 ARG A N 1
ATOM 657 C CA . ARG A 1 88 ? 2.471 -7.562 8.789 1 63.12 88 ARG A CA 1
ATOM 658 C C . ARG A 1 88 ? 1.73 -6.824 7.676 1 63.12 88 ARG A C 1
ATOM 660 O O . ARG A 1 88 ? 0.648 -7.246 7.262 1 63.12 88 ARG A O 1
ATOM 667 N N . THR A 1 89 ? 2.402 -5.762 7.066 1 64.06 89 THR A N 1
ATOM 668 C CA . THR A 1 89 ? 1.867 -5.027 5.926 1 64.06 89 THR A CA 1
ATOM 669 C C . THR A 1 89 ? 1.74 -5.938 4.707 1 64.06 89 THR A C 1
ATOM 671 O O . THR A 1 89 ? 0.723 -5.918 4.012 1 64.06 89 THR A O 1
ATOM 674 N N . PHE A 1 90 ? 2.625 -6.594 4.672 1 76.19 90 PHE A N 1
ATOM 675 C CA . PHE A 1 90 ? 2.674 -7.5 3.529 1 76.19 90 PHE A CA 1
ATOM 676 C C . PHE A 1 90 ? 1.605 -8.578 3.646 1 76.19 90 PHE A C 1
ATOM 678 O O . PHE A 1 90 ? 0.981 -8.953 2.65 1 76.19 90 PHE A O 1
ATOM 685 N N . GLU A 1 91 ? 1.236 -8.898 4.922 1 80.75 91 GLU A N 1
ATOM 686 C CA . GLU A 1 91 ? 0.213 -9.914 5.137 1 80.75 91 GLU A CA 1
ATOM 687 C C . GLU A 1 91 ? -1.148 -9.445 4.637 1 80.75 91 GLU A C 1
ATOM 689 O O . GLU A 1 91 ? -1.863 -10.195 3.967 1 80.75 91 GLU A O 1
ATOM 694 N N . LEU A 1 92 ? -1.494 -8.234 4.93 1 75.12 92 LEU A N 1
ATOM 695 C CA . LEU A 1 92 ? -2.795 -7.699 4.547 1 75.12 92 LEU A CA 1
ATOM 696 C C . LEU A 1 92 ? -2.893 -7.531 3.035 1 75.12 92 LEU A C 1
ATOM 698 O O . LEU A 1 92 ? -3.932 -7.824 2.439 1 75.12 92 LEU A O 1
ATOM 702 N N . GLU A 1 93 ? -1.832 -7.004 2.502 1 82.06 93 GLU A N 1
ATOM 703 C CA . GLU A 1 93 ? -1.812 -6.82 1.054 1 82.06 93 GLU A CA 1
ATOM 704 C C . GLU A 1 93 ? -1.949 -8.156 0.327 1 82.06 93 GLU A C 1
ATOM 706 O O . GLU A 1 93 ? -2.746 -8.281 -0.606 1 82.06 93 GLU A O 1
ATOM 711 N N . VAL A 1 94 ? -1.236 -9.055 0.825 1 90.31 94 VAL A N 1
ATOM 712 C CA . VAL A 1 94 ? -1.286 -10.383 0.223 1 90.31 94 VAL A CA 1
ATOM 713 C C . VAL A 1 94 ? -2.678 -10.984 0.408 1 90.31 94 VAL A C 1
ATOM 715 O O . VAL A 1 94 ? -3.25 -11.547 -0.531 1 90.31 94 VAL A O 1
ATOM 718 N N . ARG A 1 95 ? -3.205 -10.852 1.585 1 88.81 95 ARG A N 1
ATOM 719 C CA . ARG A 1 95 ? -4.535 -11.383 1.869 1 88.81 95 ARG A CA 1
ATOM 720 C C . ARG A 1 95 ? -5.574 -10.781 0.931 1 88.81 95 ARG A C 1
ATOM 722 O O . ARG A 1 95 ? -6.418 -11.5 0.39 1 88.81 95 ARG A O 1
ATOM 729 N N . GLY A 1 96 ? -5.527 -9.484 0.79 1 85.44 96 GLY A N 1
ATOM 730 C CA . GLY A 1 96 ? -6.473 -8.812 -0.095 1 85.44 96 GLY A CA 1
ATOM 731 C C . GLY A 1 96 ? -6.414 -9.328 -1.521 1 85.44 96 GLY A C 1
ATOM 732 O O . GLY A 1 96 ? -7.453 -9.531 -2.156 1 85.44 96 GLY A O 1
ATOM 733 N N . ILE A 1 97 ? -5.242 -9.5 -1.966 1 90.94 97 ILE A N 1
ATOM 734 C CA . ILE A 1 97 ? -5.047 -9.984 -3.326 1 90.94 97 ILE A CA 1
ATOM 735 C C . ILE A 1 97 ? -5.574 -11.414 -3.441 1 90.94 97 ILE A C 1
ATOM 737 O O . ILE A 1 97 ? -6.285 -11.742 -4.391 1 90.94 97 ILE A O 1
ATOM 741 N N . LEU A 1 98 ? -5.293 -12.266 -2.438 1 94.19 98 LEU A N 1
ATOM 742 C CA . LEU A 1 98 ? -5.723 -13.664 -2.463 1 94.19 98 LEU A CA 1
ATOM 743 C C . LEU A 1 98 ? -7.242 -13.766 -2.389 1 94.19 98 LEU A C 1
ATOM 745 O O . LEU A 1 98 ? -7.844 -14.609 -3.061 1 94.19 98 LEU A O 1
ATOM 749 N N . GLU A 1 99 ? -7.809 -12.953 -1.598 1 90 99 GLU A N 1
ATOM 750 C CA . GLU A 1 99 ? -9.266 -12.938 -1.49 1 90 99 GLU A CA 1
ATOM 751 C C . GLU A 1 99 ? -9.914 -12.531 -2.811 1 90 99 GLU A C 1
ATOM 753 O O . GLU A 1 99 ? -11.055 -12.906 -3.088 1 90 99 GLU A O 1
ATOM 758 N N . GLY A 1 100 ? -9.156 -11.867 -3.574 1 89 100 GLY A N 1
ATOM 759 C CA . GLY A 1 100 ? -9.664 -11.406 -4.859 1 89 100 GLY A CA 1
ATOM 760 C C . GLY A 1 100 ? -9.617 -12.477 -5.934 1 89 100 GLY A C 1
ATOM 761 O O . GLY A 1 100 ? -10.312 -12.375 -6.945 1 89 100 GLY A O 1
ATOM 762 N N . VAL A 1 101 ? -8.812 -13.43 -5.715 1 94 101 VAL A N 1
ATOM 763 C CA . VAL A 1 101 ? -8.641 -14.391 -6.801 1 94 101 VAL A CA 1
ATOM 764 C C . VAL A 1 101 ? -9.188 -15.758 -6.379 1 94 101 VAL A C 1
ATOM 766 O O . VAL A 1 101 ? -9.398 -16.625 -7.219 1 94 101 VAL A O 1
ATOM 769 N N . ILE A 1 102 ? -9.383 -15.992 -5.094 1 94.44 102 ILE A N 1
ATOM 770 C CA . ILE A 1 102 ? -9.961 -17.234 -4.609 1 94.44 102 ILE A CA 1
ATOM 771 C C . ILE A 1 102 ? -11.477 -17.094 -4.496 1 94.44 102 ILE A C 1
ATOM 773 O O . ILE A 1 102 ? -11.969 -16.172 -3.842 1 94.44 102 ILE A O 1
ATOM 777 N N . PRO A 1 103 ? -12.188 -17.906 -5.199 1 94.56 103 PRO A N 1
ATOM 778 C CA . PRO A 1 103 ? -13.641 -17.875 -4.996 1 94.56 103 PRO A CA 1
ATOM 779 C C . PRO A 1 103 ? -14.055 -18.406 -3.623 1 94.56 103 PRO A C 1
ATOM 781 O O . PRO A 1 103 ? -14.453 -19.562 -3.492 1 94.56 103 PRO A O 1
ATOM 784 N N . LEU A 1 104 ? -14.164 -17.594 -2.668 1 91.5 104 LEU A N 1
ATOM 785 C CA . LEU A 1 104 ? -14.312 -17.938 -1.257 1 91.5 104 LEU A CA 1
ATOM 786 C C . LEU A 1 104 ? -15.648 -18.625 -1.002 1 91.5 104 LEU A C 1
ATOM 788 O O . LEU A 1 104 ? -15.758 -19.453 -0.092 1 91.5 104 LEU A O 1
ATOM 792 N N . GLY A 1 105 ? -16.625 -18.312 -1.791 1 92.81 105 GLY A N 1
ATOM 793 C CA . GLY A 1 105 ? -17.953 -18.906 -1.632 1 92.81 105 GLY A CA 1
ATOM 794 C C . GLY A 1 105 ? -17.984 -20.391 -1.928 1 92.81 105 GLY A C 1
ATOM 795 O O . GLY A 1 105 ? -18.922 -21.078 -1.545 1 92.81 105 GLY A O 1
ATOM 796 N N . MET A 1 106 ? -17 -20.891 -2.572 1 92.12 106 MET A N 1
ATOM 797 C CA . MET A 1 106 ? -16.922 -22.297 -2.916 1 92.12 106 MET A CA 1
ATOM 798 C C . MET A 1 106 ? -16.5 -23.125 -1.709 1 92.12 106 MET A C 1
ATOM 800 O O . MET A 1 106 ? -16.625 -24.359 -1.714 1 92.12 106 MET A O 1
ATOM 804 N N . TYR A 1 107 ? -15.984 -22.438 -0.578 1 91.75 107 TYR A N 1
ATOM 805 C CA . TYR A 1 107 ? -15.438 -23.156 0.567 1 91.75 107 TYR A CA 1
ATOM 806 C C . TYR A 1 107 ? -16.031 -22.641 1.871 1 91.75 107 TYR A C 1
ATOM 808 O O . TYR A 1 107 ? -15.312 -22.188 2.762 1 91.75 107 TYR A O 1
ATOM 816 N N . PRO A 1 108 ? -17.344 -22.812 2.035 1 91.62 108 PRO A N 1
ATOM 817 C CA . PRO A 1 108 ? -17.938 -22.281 3.266 1 91.62 108 PRO A CA 1
ATOM 818 C C . PRO A 1 108 ? -17.438 -23 4.52 1 91.62 108 PRO A C 1
ATOM 820 O O . PRO A 1 108 ? -17.156 -24.203 4.477 1 91.62 108 PRO A O 1
ATOM 823 N N . ARG A 1 109 ? -17.219 -22.234 5.559 1 93.38 109 ARG A N 1
ATOM 824 C CA . ARG A 1 109 ? -16.859 -22.75 6.883 1 93.38 109 ARG A CA 1
ATOM 825 C C . ARG A 1 109 ? -15.453 -23.312 6.891 1 93.38 109 ARG A C 1
ATOM 827 O O . ARG A 1 109 ? -15.133 -24.172 7.719 1 93.38 109 ARG A O 1
ATOM 834 N N . THR A 1 110 ? -14.656 -22.906 5.918 1 94.44 110 THR A N 1
ATOM 835 C CA . THR A 1 110 ? -13.281 -23.391 5.852 1 94.44 110 THR A CA 1
ATOM 836 C C . THR A 1 110 ? -12.289 -22.234 5.961 1 94.44 110 THR A C 1
ATOM 838 O O . THR A 1 110 ? -12.688 -21.062 5.934 1 94.44 110 THR A O 1
ATOM 841 N N . SER A 1 111 ? -11.055 -22.656 6.188 1 95.69 111 SER A N 1
ATOM 842 C CA . SER A 1 111 ? -9.969 -21.672 6.207 1 95.69 111 SER A CA 1
ATOM 843 C C . SER A 1 111 ? -8.828 -22.094 5.281 1 95.69 111 SER A C 1
ATOM 845 O O . SER A 1 111 ? -8.547 -23.297 5.137 1 95.69 111 SER A O 1
ATOM 847 N N . ILE A 1 112 ? -8.328 -21.188 4.613 1 96.25 112 ILE A N 1
ATOM 848 C CA . ILE A 1 112 ? -7.113 -21.344 3.814 1 96.25 112 ILE A CA 1
ATOM 849 C C . ILE A 1 112 ? -5.992 -20.5 4.406 1 96.25 112 ILE A C 1
ATOM 851 O O . ILE A 1 112 ? -6.074 -19.266 4.418 1 96.25 112 ILE A O 1
ATOM 855 N N . MET A 1 113 ? -5.016 -21.172 4.883 1 96.5 113 MET A N 1
ATOM 856 C CA . MET A 1 113 ? -3.895 -20.469 5.5 1 96.5 113 MET A CA 1
ATOM 857 C C . MET A 1 113 ? -2.684 -20.453 4.57 1 96.5 113 MET A C 1
ATOM 859 O O . MET A 1 113 ? -2.289 -21.5 4.051 1 96.5 113 MET A O 1
ATOM 863 N N . VAL A 1 114 ? -2.141 -19.281 4.359 1 97.19 114 VAL A N 1
ATOM 864 C CA . VAL A 1 114 ? -0.933 -19.125 3.553 1 97.19 114 VAL A CA 1
ATOM 865 C C . VAL A 1 114 ? 0.194 -18.562 4.418 1 97.19 114 VAL A C 1
ATOM 867 O O . VAL A 1 114 ? 0.066 -17.484 4.984 1 97.19 114 VAL A O 1
ATOM 870 N N . VAL A 1 115 ? 1.247 -19.328 4.523 1 96.12 115 VAL A N 1
ATOM 871 C CA . VAL A 1 115 ? 2.404 -18.906 5.305 1 96.12 115 VAL A CA 1
ATOM 872 C C . VAL A 1 115 ? 3.555 -18.547 4.367 1 96.12 115 VAL A C 1
ATOM 874 O O . VAL A 1 115 ? 3.965 -19.359 3.535 1 96.12 115 VAL A O 1
ATOM 877 N N . LEU A 1 116 ? 4.051 -17.344 4.477 1 96.19 116 LEU A N 1
ATOM 878 C CA . LEU A 1 116 ? 5.164 -16.859 3.68 1 96.19 116 LEU A CA 1
ATOM 879 C C . LEU A 1 116 ? 6.398 -16.625 4.547 1 96.19 116 LEU A C 1
ATOM 881 O O . LEU A 1 116 ? 6.383 -15.797 5.457 1 96.19 116 LEU A O 1
ATOM 885 N N . GLN A 1 117 ? 7.402 -17.375 4.277 1 94.94 117 GLN A N 1
ATOM 886 C CA . GLN A 1 117 ? 8.672 -17.25 4.984 1 94.94 117 GLN A CA 1
ATOM 887 C C . GLN A 1 117 ? 9.75 -16.656 4.078 1 94.94 117 GLN A C 1
ATOM 889 O O . GLN A 1 117 ? 10.219 -17.312 3.15 1 94.94 117 GLN A O 1
ATOM 894 N N . VAL A 1 118 ? 10.172 -15.438 4.41 1 94.12 118 VAL A N 1
ATOM 895 C CA . VAL A 1 118 ? 11.266 -14.828 3.656 1 94.12 118 VAL A CA 1
ATOM 896 C C . VAL A 1 118 ? 12.586 -15.516 4.016 1 94.12 118 VAL A C 1
ATOM 898 O O . VAL A 1 118 ? 12.969 -15.57 5.188 1 94.12 118 VAL A O 1
ATOM 901 N N . LEU A 1 119 ? 13.219 -16.062 3.078 1 95.56 119 LEU A N 1
ATOM 902 C CA . LEU A 1 119 ? 14.508 -16.719 3.283 1 95.56 119 LEU A CA 1
ATOM 903 C C . LEU A 1 119 ? 15.656 -15.75 3.072 1 95.56 119 LEU A C 1
ATOM 905 O O . LEU A 1 119 ? 16.641 -15.781 3.807 1 95.56 119 LEU A O 1
ATOM 909 N N . GLN A 1 120 ? 15.555 -14.938 2.076 1 93.69 120 GLN A N 1
ATOM 910 C CA . GLN A 1 120 ? 16.516 -13.898 1.709 1 93.69 120 GLN A CA 1
ATOM 911 C C . GLN A 1 120 ? 15.812 -12.703 1.072 1 93.69 120 GLN A C 1
ATOM 913 O O . GLN A 1 120 ? 14.875 -12.875 0.29 1 93.69 120 GLN A O 1
ATOM 918 N N . GLY A 1 121 ? 16.281 -11.531 1.412 1 93.19 121 GLY A N 1
ATOM 919 C CA . GLY A 1 121 ? 15.648 -10.32 0.891 1 93.19 121 GLY A CA 1
ATOM 920 C C . GLY A 1 121 ? 16.641 -9.359 0.271 1 93.19 121 GLY A C 1
ATOM 921 O O . GLY A 1 121 ? 17.344 -8.641 0.984 1 93.19 121 GLY A O 1
ATOM 922 N N . ASP A 1 122 ? 16.734 -9.398 -1.012 1 93.19 122 ASP A N 1
ATOM 923 C CA . ASP A 1 122 ? 17.562 -8.461 -1.768 1 93.19 122 ASP A CA 1
ATOM 924 C C . ASP A 1 122 ? 16.703 -7.625 -2.725 1 93.19 122 ASP A C 1
ATOM 926 O O . ASP A 1 122 ? 16.984 -7.586 -3.928 1 93.19 122 ASP A O 1
ATOM 930 N N . GLY A 1 123 ? 15.609 -7.016 -2.201 1 92.62 123 GLY A N 1
ATOM 931 C CA . GLY A 1 123 ? 14.734 -6.191 -3.02 1 92.62 123 GLY A CA 1
ATOM 932 C C . GLY A 1 123 ? 13.555 -6.953 -3.598 1 92.62 123 GLY A C 1
ATOM 933 O O . GLY A 1 123 ? 13.602 -8.18 -3.709 1 92.62 123 GLY A O 1
ATOM 934 N N . ALA A 1 124 ? 12.492 -6.215 -3.861 1 94.75 124 ALA A N 1
ATOM 935 C CA . ALA A 1 124 ? 11.281 -6.758 -4.469 1 94.75 124 ALA A CA 1
ATOM 936 C C . ALA A 1 124 ? 10.766 -7.953 -3.676 1 94.75 124 ALA A C 1
ATOM 938 O O . ALA A 1 124 ? 10.297 -8.938 -4.258 1 94.75 124 ALA A O 1
ATOM 939 N N . VAL A 1 125 ? 10.797 -7.883 -2.414 1 92.44 125 VAL A N 1
ATOM 940 C CA . VAL A 1 125 ? 10.484 -9.023 -1.559 1 92.44 125 VAL A CA 1
ATOM 941 C C . VAL A 1 125 ? 8.977 -9.281 -1.569 1 92.44 125 VAL A C 1
ATOM 943 O O . VAL A 1 125 ? 8.539 -10.43 -1.585 1 92.44 125 VAL A O 1
ATOM 946 N N . LEU A 1 126 ? 8.219 -8.18 -1.574 1 91.38 126 LEU A N 1
ATOM 947 C CA . LEU A 1 126 ? 6.77 -8.336 -1.613 1 91.38 126 LEU A CA 1
ATOM 948 C C . LEU A 1 126 ? 6.332 -9.055 -2.887 1 91.38 126 LEU A C 1
ATOM 950 O O . LEU A 1 126 ? 5.496 -9.961 -2.84 1 91.38 126 LEU A O 1
ATOM 954 N N . SER A 1 127 ? 6.867 -8.609 -4.016 1 96.38 127 SER A N 1
ATOM 955 C CA . SER A 1 127 ? 6.555 -9.273 -5.281 1 96.38 127 SER A CA 1
ATOM 956 C C . SER A 1 127 ? 6.965 -10.742 -5.25 1 96.38 127 SER A C 1
ATOM 958 O O . SER A 1 127 ? 6.238 -11.602 -5.746 1 96.38 127 SER A O 1
ATOM 960 N N . CYS A 1 128 ? 8.125 -10.984 -4.734 1 96.44 128 CYS A N 1
ATOM 961 C CA . CYS A 1 128 ? 8.609 -12.352 -4.602 1 96.44 128 CYS A CA 1
ATOM 962 C C . CYS A 1 128 ? 7.652 -13.188 -3.762 1 96.44 128 CYS A C 1
ATOM 964 O O . CYS A 1 128 ? 7.336 -14.32 -4.121 1 96.44 128 CYS A O 1
ATOM 966 N N . ALA A 1 129 ? 7.207 -12.617 -2.676 1 96 129 ALA A N 1
ATOM 967 C CA . ALA A 1 129 ? 6.289 -13.297 -1.771 1 96 129 ALA A CA 1
ATOM 968 C C . ALA A 1 129 ? 4.957 -13.586 -2.455 1 96 129 ALA A C 1
ATOM 970 O O . ALA A 1 129 ? 4.395 -14.672 -2.305 1 96 129 ALA A O 1
ATOM 971 N N . LEU A 1 130 ? 4.461 -12.617 -3.137 1 97.25 130 LEU A N 1
ATOM 972 C CA . LEU A 1 130 ? 3.197 -12.773 -3.85 1 97.25 130 LEU A CA 1
ATOM 973 C C . LEU A 1 130 ? 3.301 -13.867 -4.906 1 97.25 130 LEU A C 1
ATOM 975 O O . LEU A 1 130 ? 2.398 -14.695 -5.035 1 97.25 130 LEU A O 1
ATOM 979 N N . ASN A 1 131 ? 4.359 -13.875 -5.633 1 98.06 131 ASN A N 1
ATOM 980 C CA . ASN A 1 131 ? 4.566 -14.906 -6.645 1 98.06 131 ASN A CA 1
ATOM 981 C C . ASN A 1 131 ? 4.703 -16.281 -6.02 1 98.06 131 ASN A C 1
ATOM 983 O O . ASN A 1 131 ? 4.18 -17.266 -6.551 1 98.06 131 ASN A O 1
ATOM 987 N N . ALA A 1 132 ? 5.406 -16.359 -4.914 1 98.06 132 ALA A N 1
ATOM 988 C CA . ALA A 1 132 ? 5.523 -17.625 -4.188 1 98.06 132 ALA A CA 1
ATOM 989 C C . ALA A 1 132 ? 4.152 -18.141 -3.746 1 98.06 132 ALA A C 1
ATOM 991 O O . ALA A 1 132 ? 3.854 -19.328 -3.875 1 98.06 132 ALA A O 1
ATOM 992 N N . ALA A 1 133 ? 3.379 -17.234 -3.211 1 97.94 133 ALA A N 1
ATOM 993 C CA . ALA A 1 133 ? 2.037 -17.594 -2.754 1 97.94 133 ALA A CA 1
ATOM 994 C C . ALA A 1 133 ? 1.202 -18.156 -3.898 1 97.94 133 ALA A C 1
ATOM 996 O O . ALA A 1 133 ? 0.507 -19.156 -3.729 1 97.94 133 ALA A O 1
ATOM 997 N N . CYS A 1 134 ? 1.275 -17.531 -5.039 1 97.56 134 CYS A N 1
ATOM 998 C CA . CYS A 1 134 ? 0.532 -18 -6.203 1 97.56 134 CYS A CA 1
ATOM 999 C C . CYS A 1 134 ? 0.959 -19.406 -6.594 1 97.56 134 CYS A C 1
ATOM 1001 O O . CYS A 1 134 ? 0.114 -20.281 -6.824 1 97.56 134 CYS A O 1
ATOM 1003 N N . ALA A 1 135 ? 2.23 -19.609 -6.668 1 96.88 135 ALA A N 1
ATOM 1004 C CA . ALA A 1 135 ? 2.766 -20.922 -7.023 1 96.88 135 ALA A CA 1
ATOM 1005 C C . ALA A 1 135 ? 2.326 -21.984 -6.016 1 96.88 135 ALA A C 1
ATOM 1007 O O . ALA A 1 135 ? 1.992 -23.109 -6.398 1 96.88 135 ALA A O 1
ATOM 1008 N N . ALA A 1 136 ? 2.33 -21.625 -4.746 1 97.69 136 ALA A N 1
ATOM 1009 C CA . ALA A 1 136 ? 1.949 -22.578 -3.703 1 97.69 136 ALA A CA 1
ATOM 1010 C C . ALA A 1 136 ? 0.467 -22.922 -3.795 1 97.69 136 ALA A C 1
ATOM 1012 O O . ALA A 1 136 ? 0.076 -24.062 -3.545 1 97.69 136 ALA A O 1
ATOM 1013 N N . LEU A 1 137 ? -0.338 -21.953 -4.086 1 97.25 137 LEU A N 1
ATOM 1014 C CA . LEU A 1 137 ? -1.767 -22.188 -4.254 1 97.25 137 LEU A CA 1
ATOM 1015 C C . LEU A 1 137 ? -2.025 -23.156 -5.41 1 97.25 137 LEU A C 1
ATOM 1017 O O . LEU A 1 137 ? -2.857 -24.047 -5.297 1 97.25 137 LEU A O 1
ATOM 1021 N N . VAL A 1 138 ? -1.292 -22.938 -6.473 1 94.62 138 VAL A N 1
ATOM 1022 C CA . VAL A 1 138 ? -1.385 -23.844 -7.617 1 94.62 138 VAL A CA 1
ATOM 1023 C C . VAL A 1 138 ? -0.979 -25.25 -7.203 1 94.62 138 VAL A C 1
ATOM 1025 O O . VAL A 1 138 ? -1.651 -26.234 -7.555 1 94.62 138 VAL A O 1
ATOM 1028 N N . ASP A 1 139 ? 0.079 -25.344 -6.5 1 94.94 139 ASP A N 1
ATOM 1029 C CA . ASP A 1 139 ? 0.572 -26.641 -6.027 1 94.94 139 ASP A CA 1
ATOM 1030 C C . ASP A 1 139 ? -0.466 -27.328 -5.148 1 94.94 139 ASP A C 1
ATOM 1032 O O . ASP A 1 139 ? -0.593 -28.562 -5.184 1 94.94 139 ASP A O 1
ATOM 1036 N N . ALA A 1 140 ? -1.176 -26.578 -4.344 1 96.06 140 ALA A N 1
ATOM 1037 C CA . ALA A 1 140 ? -2.178 -27.109 -3.426 1 96.06 140 ALA A CA 1
ATOM 1038 C C . ALA A 1 140 ? -3.449 -27.5 -4.168 1 96.06 140 ALA A C 1
ATOM 1040 O O . ALA A 1 140 ? -4.316 -28.188 -3.613 1 96.06 140 ALA A O 1
ATOM 1041 N N . GLY A 1 141 ? -3.57 -27.016 -5.414 1 93.94 141 GLY A N 1
ATOM 1042 C CA . GLY A 1 141 ? -4.773 -27.297 -6.184 1 93.94 141 GLY A CA 1
ATOM 1043 C C . GLY A 1 141 ? -5.957 -26.438 -5.758 1 93.94 141 GLY A C 1
ATOM 1044 O O . GLY A 1 141 ? -7.109 -26.844 -5.926 1 93.94 141 GLY A O 1
ATOM 1045 N N . ILE A 1 142 ? -5.707 -25.344 -5.137 1 95.12 142 ILE A N 1
ATOM 1046 C CA . ILE A 1 142 ? -6.777 -24.422 -4.758 1 95.12 142 ILE A CA 1
ATOM 1047 C C . ILE A 1 142 ? -7.344 -23.75 -6.004 1 95.12 142 ILE A C 1
ATOM 1049 O O . ILE A 1 142 ? -6.594 -23.234 -6.836 1 95.12 142 ILE A O 1
ATOM 1053 N N . ALA A 1 143 ? -8.672 -23.781 -6.133 1 93.81 143 ALA A N 1
ATOM 1054 C CA . ALA A 1 143 ? -9.312 -23.109 -7.262 1 93.81 143 ALA A CA 1
ATOM 1055 C C . ALA A 1 143 ? -9.109 -21.594 -7.191 1 93.81 143 ALA A C 1
ATOM 1057 O O . ALA A 1 143 ? -9.234 -21 -6.121 1 93.81 143 ALA A O 1
ATOM 1058 N N . MET A 1 144 ? -8.734 -21.031 -8.305 1 94.56 144 MET A N 1
ATOM 1059 C CA . MET A 1 144 ? -8.578 -19.578 -8.422 1 94.56 144 MET A CA 1
ATOM 1060 C C . MET A 1 144 ? -9.273 -19.047 -9.672 1 94.56 144 MET A C 1
ATOM 1062 O O . MET A 1 144 ? -9.25 -19.703 -10.719 1 94.56 144 MET A O 1
ATOM 1066 N N . THR A 1 145 ? -9.906 -17.906 -9.562 1 93.38 145 THR A N 1
ATOM 1067 C CA . THR A 1 145 ? -10.57 -17.281 -10.703 1 93.38 145 THR A CA 1
ATOM 1068 C C . THR A 1 145 ? -9.555 -16.844 -11.75 1 93.38 145 THR A C 1
ATOM 1070 O O . THR A 1 145 ? -9.883 -16.734 -12.938 1 93.38 145 THR A O 1
ATOM 1073 N N . SER A 1 146 ? -8.391 -16.531 -11.32 1 93.38 146 SER A N 1
ATOM 1074 C CA . SER A 1 146 ? -7.25 -16.219 -12.172 1 93.38 146 SER A CA 1
ATOM 1075 C C . SER A 1 146 ? -5.934 -16.422 -11.43 1 93.38 146 SER A C 1
ATOM 1077 O O . SER A 1 146 ? -5.898 -16.391 -10.195 1 93.38 146 SER A O 1
ATOM 1079 N N . MET A 1 147 ? -4.953 -16.719 -12.195 1 94.75 147 MET A N 1
ATOM 1080 C CA . MET A 1 147 ? -3.613 -16.578 -11.633 1 94.75 147 MET A CA 1
ATOM 1081 C C . MET A 1 147 ? -3.174 -15.125 -11.602 1 94.75 147 MET A C 1
ATOM 1083 O O . MET A 1 147 ? -3.896 -14.242 -12.07 1 94.75 147 MET A O 1
ATOM 1087 N N . TYR A 1 148 ? -2.062 -14.898 -10.969 1 97.12 148 TYR A N 1
ATOM 1088 C CA . TYR A 1 148 ? -1.532 -13.539 -10.984 1 97.12 148 TYR A CA 1
ATOM 1089 C C . TYR A 1 148 ? -0.009 -13.547 -10.938 1 97.12 148 TYR A C 1
ATOM 1091 O O . TYR A 1 148 ? 0.602 -14.578 -10.625 1 97.12 148 TYR A O 1
ATOM 1099 N N . ALA A 1 149 ? 0.547 -12.453 -11.305 1 97.88 149 ALA A N 1
ATOM 1100 C CA . ALA A 1 149 ? 1.973 -12.164 -11.164 1 97.88 149 ALA A CA 1
ATOM 1101 C C . ALA A 1 149 ? 2.195 -10.797 -10.539 1 97.88 149 ALA A C 1
ATOM 1103 O O . ALA A 1 149 ? 1.347 -9.906 -10.648 1 97.88 149 ALA A O 1
ATOM 1104 N N . SER A 1 150 ? 3.242 -10.664 -9.844 1 98.19 150 SER A N 1
ATOM 1105 C CA . SER A 1 150 ? 3.596 -9.406 -9.195 1 98.19 150 SER A CA 1
ATOM 1106 C C . SER A 1 150 ? 5.035 -9.008 -9.5 1 98.19 150 SER A C 1
ATOM 1108 O O . SER A 1 150 ? 5.918 -9.867 -9.562 1 98.19 150 SER A O 1
ATOM 1110 N N . VAL A 1 151 ? 5.258 -7.719 -9.688 1 98.19 151 VAL A N 1
ATOM 1111 C CA . VAL A 1 151 ? 6.609 -7.227 -9.914 1 98.19 151 VAL A CA 1
ATOM 1112 C C . VAL A 1 151 ? 6.801 -5.887 -9.219 1 98.19 151 VAL A C 1
ATOM 1114 O O . VAL A 1 151 ? 5.828 -5.168 -8.961 1 98.19 151 VAL A O 1
ATOM 1117 N N . THR A 1 152 ? 8.008 -5.605 -8.875 1 97 152 THR A N 1
ATOM 1118 C CA . THR A 1 152 ? 8.414 -4.332 -8.289 1 97 152 THR A CA 1
ATOM 1119 C C . THR A 1 152 ? 9.312 -3.562 -9.25 1 97 152 THR A C 1
ATOM 1121 O O . THR A 1 152 ? 10.188 -4.148 -9.891 1 97 152 THR A O 1
ATOM 1124 N N . CYS A 1 153 ? 9.086 -2.309 -9.398 1 96.94 153 CYS A N 1
ATOM 1125 C CA . CYS A 1 153 ? 9.977 -1.428 -10.148 1 96.94 153 CYS A CA 1
ATOM 1126 C C . CYS A 1 153 ? 10.266 -0.151 -9.375 1 96.94 153 CYS A C 1
ATOM 1128 O O . CYS A 1 153 ? 9.531 0.197 -8.445 1 96.94 153 CYS A O 1
ATOM 1130 N N . VAL A 1 154 ? 11.344 0.47 -9.711 1 96.38 154 VAL A N 1
ATOM 1131 C CA . VAL A 1 154 ? 11.711 1.69 -9 1 96.38 154 VAL A CA 1
ATOM 1132 C C . VAL A 1 154 ? 11.922 2.826 -10 1 96.38 154 VAL A C 1
ATOM 1134 O O . VAL A 1 154 ? 12.18 2.58 -11.18 1 96.38 154 VAL A O 1
ATOM 1137 N N . LEU A 1 155 ? 11.664 3.992 -9.539 1 96.19 155 LEU A N 1
ATOM 1138 C CA . LEU A 1 155 ? 12.008 5.23 -10.227 1 96.19 155 LEU A CA 1
ATOM 1139 C C . LEU A 1 155 ? 13.312 5.805 -9.688 1 96.19 155 LEU A C 1
ATOM 1141 O O . LEU A 1 155 ? 13.398 6.172 -8.508 1 96.19 155 LEU A O 1
ATOM 1145 N N . THR A 1 156 ? 14.359 5.891 -10.531 1 95.5 156 THR A N 1
ATOM 1146 C CA . THR A 1 156 ? 15.648 6.414 -10.094 1 95.5 156 THR A CA 1
ATOM 1147 C C . THR A 1 156 ? 15.586 7.934 -9.938 1 95.5 156 THR A C 1
ATOM 1149 O O . THR A 1 156 ? 14.609 8.562 -10.344 1 95.5 156 THR A O 1
ATOM 1152 N N . GLU A 1 157 ? 16.625 8.492 -9.336 1 91.5 157 GLU A N 1
ATOM 1153 C CA . GLU A 1 157 ? 16.719 9.945 -9.188 1 91.5 157 GLU A CA 1
ATOM 1154 C C . GLU A 1 157 ? 16.719 10.633 -10.547 1 91.5 157 GLU A C 1
ATOM 1156 O O . GLU A 1 157 ? 16.234 11.766 -10.68 1 91.5 157 GLU A O 1
ATOM 1161 N N . GLU A 1 158 ? 17.234 9.906 -11.562 1 93.12 158 GLU A N 1
ATOM 1162 C CA . GLU A 1 158 ? 17.266 10.43 -12.922 1 93.12 158 GLU A CA 1
ATOM 1163 C C . GLU A 1 158 ? 15.945 10.18 -13.648 1 93.12 158 GLU A C 1
ATOM 1165 O O . GLU A 1 158 ? 15.828 10.43 -14.852 1 93.12 158 GLU A O 1
ATOM 1170 N N . GLU A 1 159 ? 14.945 9.617 -12.938 1 93.62 159 GLU A N 1
ATOM 1171 C CA . GLU A 1 159 ? 13.578 9.398 -13.391 1 93.62 159 GLU A CA 1
ATOM 1172 C C . GLU A 1 159 ? 13.516 8.312 -14.461 1 93.62 159 GLU A C 1
ATOM 1174 O O . GLU A 1 159 ? 12.82 8.469 -15.469 1 93.62 159 GLU A O 1
ATOM 1179 N N . ARG A 1 160 ? 14.406 7.391 -14.312 1 94.5 160 ARG A N 1
ATOM 1180 C CA . ARG A 1 160 ? 14.359 6.172 -15.109 1 94.5 160 ARG A CA 1
ATOM 1181 C C . ARG A 1 160 ? 13.727 5.023 -14.328 1 94.5 160 ARG A C 1
ATOM 1183 O O . ARG A 1 160 ? 13.953 4.895 -13.125 1 94.5 160 ARG A O 1
ATOM 1190 N N . LEU A 1 161 ? 12.992 4.211 -15.07 1 96.88 161 LEU A N 1
ATOM 1191 C CA . LEU A 1 161 ? 12.352 3.072 -14.43 1 96.88 161 LEU A CA 1
ATOM 1192 C C . LEU A 1 161 ? 13.203 1.817 -14.555 1 96.88 161 LEU A C 1
ATOM 1194 O O . LEU A 1 161 ? 13.781 1.556 -15.617 1 96.88 161 LEU A O 1
ATOM 1198 N N . LEU A 1 162 ? 13.375 1.117 -13.453 1 96.88 162 LEU A N 1
ATOM 1199 C CA . LEU A 1 162 ? 14.078 -0.16 -13.422 1 96.88 162 LEU A CA 1
ATOM 1200 C C . LEU A 1 162 ? 13.156 -1.276 -12.945 1 96.88 162 LEU A C 1
ATOM 1202 O O . LEU A 1 162 ? 12.539 -1.161 -11.883 1 96.88 162 LEU A O 1
ATOM 1206 N N . LEU A 1 163 ? 13.062 -2.285 -13.742 1 97.25 163 LEU A N 1
ATOM 1207 C CA . LEU A 1 163 ? 12.219 -3.426 -13.414 1 97.25 163 LEU A CA 1
ATOM 1208 C C . LEU A 1 163 ? 12.938 -4.383 -12.469 1 97.25 163 LEU A C 1
ATOM 1210 O O . LEU A 1 163 ? 14.141 -4.625 -12.617 1 97.25 163 LEU A O 1
ATOM 1214 N N . ASP A 1 164 ? 12.156 -4.984 -11.477 1 97.12 164 ASP A N 1
ATOM 1215 C CA . ASP A 1 164 ? 12.664 -6.016 -10.578 1 97.12 164 ASP A CA 1
ATOM 1216 C C . ASP A 1 164 ? 13.922 -5.543 -9.859 1 97.12 164 ASP A C 1
ATOM 1218 O O . ASP A 1 164 ? 14.977 -6.172 -9.969 1 97.12 164 ASP A O 1
ATOM 1222 N N . SER A 1 165 ? 13.711 -4.523 -9.109 1 95.88 165 SER A N 1
ATOM 1223 C CA . SER A 1 165 ? 14.82 -3.842 -8.453 1 95.88 165 SER A CA 1
ATOM 1224 C C . SER A 1 165 ? 15.414 -4.695 -7.336 1 95.88 165 SER A C 1
ATOM 1226 O O . SER A 1 165 ? 14.695 -5.438 -6.668 1 95.88 165 SER A O 1
ATOM 1228 N N . ASP A 1 166 ? 16.734 -4.602 -7.148 1 94.31 166 ASP A N 1
ATOM 1229 C CA . ASP A 1 166 ? 17.359 -5.172 -5.957 1 94.31 166 ASP A CA 1
ATOM 1230 C C . ASP A 1 166 ? 17.344 -4.172 -4.805 1 94.31 166 ASP A C 1
ATOM 1232 O O . ASP A 1 166 ? 16.797 -3.074 -4.926 1 94.31 166 ASP A O 1
ATOM 1236 N N . ALA A 1 167 ? 17.859 -4.605 -3.686 1 92.12 167 ALA A N 1
ATOM 1237 C CA . ALA A 1 167 ? 17.781 -3.803 -2.467 1 92.12 167 ALA A CA 1
ATOM 1238 C C . ALA A 1 167 ? 18.547 -2.486 -2.633 1 92.12 167 ALA A C 1
ATOM 1240 O O . ALA A 1 167 ? 18.078 -1.438 -2.17 1 92.12 167 ALA A O 1
ATOM 1241 N N . ALA A 1 168 ? 19.703 -2.5 -3.201 1 90.88 168 ALA A N 1
ATOM 1242 C CA . ALA A 1 168 ? 20.5 -1.292 -3.406 1 90.88 168 ALA A CA 1
ATOM 1243 C C . ALA A 1 168 ? 19.766 -0.3 -4.305 1 90.88 168 ALA A C 1
ATOM 1245 O O . ALA A 1 168 ? 19.781 0.907 -4.051 1 90.88 168 ALA A O 1
ATOM 1246 N N . GLU A 1 169 ? 19.188 -0.785 -5.328 1 93.06 169 GLU A N 1
ATOM 1247 C CA . GLU A 1 169 ? 18.422 0.05 -6.242 1 93.06 169 GLU A CA 1
ATOM 1248 C C . GLU A 1 169 ? 17.219 0.674 -5.539 1 93.06 169 GLU A C 1
ATOM 1250 O O . GLU A 1 169 ? 16.875 1.834 -5.785 1 93.06 169 GLU A O 1
ATOM 1255 N N . GLU A 1 170 ? 16.531 -0.074 -4.695 1 90.81 170 GLU A N 1
ATOM 1256 C CA . GLU A 1 170 ? 15.367 0.432 -3.957 1 90.81 170 GLU A CA 1
ATOM 1257 C C . GLU A 1 170 ? 15.781 1.526 -2.975 1 90.81 170 GLU A C 1
ATOM 1259 O O . GLU A 1 170 ? 15.07 2.521 -2.816 1 90.81 170 GLU A O 1
ATOM 1264 N N . GLN A 1 171 ? 16.875 1.316 -2.361 1 84.44 171 GLN A N 1
ATOM 1265 C CA . GLN A 1 171 ? 17.359 2.289 -1.39 1 84.44 171 GLN A CA 1
ATOM 1266 C C . GLN A 1 171 ? 17.719 3.611 -2.064 1 84.44 171 GLN A C 1
ATOM 1268 O O . GLN A 1 171 ? 17.5 4.684 -1.488 1 84.44 171 GLN A O 1
ATOM 1273 N N . ALA A 1 172 ? 18.188 3.562 -3.236 1 88.69 172 ALA A N 1
ATOM 1274 C CA . ALA A 1 172 ? 18.656 4.746 -3.953 1 88.69 172 ALA A CA 1
ATOM 1275 C C . ALA A 1 172 ? 17.531 5.383 -4.754 1 88.69 172 ALA A C 1
ATOM 1277 O O . ALA A 1 172 ? 17.672 6.492 -5.273 1 88.69 172 ALA A O 1
ATOM 1278 N N . ALA A 1 173 ? 16.359 4.738 -4.773 1 92.31 173 ALA A N 1
ATOM 1279 C CA . ALA A 1 173 ? 15.305 5.129 -5.699 1 92.31 173 ALA A CA 1
ATOM 1280 C C . ALA A 1 173 ? 14.531 6.332 -5.168 1 92.31 173 ALA A C 1
ATOM 1282 O O . ALA A 1 173 ? 14.43 6.531 -3.953 1 92.31 173 ALA A O 1
ATOM 1283 N N . LYS A 1 174 ? 14.078 7.094 -6.148 1 90.62 174 LYS A N 1
ATOM 1284 C CA . LYS A 1 174 ? 13.18 8.203 -5.859 1 90.62 174 LYS A CA 1
ATOM 1285 C C . LYS A 1 174 ? 11.797 7.707 -5.461 1 90.62 174 LYS A C 1
ATOM 1287 O O . LYS A 1 174 ? 11.125 8.32 -4.629 1 90.62 174 LYS A O 1
ATOM 1292 N N . ALA A 1 175 ? 11.375 6.602 -6.035 1 93.12 175 ALA A N 1
ATOM 1293 C CA . ALA A 1 175 ? 10.086 5.977 -5.758 1 93.12 175 ALA A CA 1
ATOM 1294 C C . ALA A 1 175 ? 10.117 4.48 -6.059 1 93.12 175 ALA A C 1
ATOM 1296 O O . ALA A 1 175 ? 10.961 4.02 -6.84 1 93.12 175 ALA A O 1
ATOM 1297 N N . CYS A 1 176 ? 9.266 3.758 -5.406 1 93.31 176 CYS A N 1
ATOM 1298 C CA . CYS A 1 176 ? 9.109 2.32 -5.598 1 93.31 176 CYS A CA 1
ATOM 1299 C C . CYS A 1 176 ? 7.66 1.956 -5.879 1 93.31 176 CYS A C 1
ATOM 1301 O O . CYS A 1 176 ? 6.746 2.52 -5.27 1 93.31 176 CYS A O 1
ATOM 1303 N N . PHE A 1 177 ? 7.512 1.05 -6.84 1 95.38 177 PHE A N 1
ATOM 1304 C CA . PHE A 1 177 ? 6.18 0.62 -7.246 1 95.38 177 PHE A CA 1
ATOM 1305 C C . PHE A 1 177 ? 6.07 -0.9 -7.219 1 95.38 177 PHE A C 1
ATOM 1307 O O . PHE A 1 177 ? 6.93 -1.601 -7.758 1 95.38 177 PHE A O 1
ATOM 1314 N N . CYS A 1 178 ? 5.055 -1.403 -6.613 1 95.12 178 CYS A N 1
ATOM 1315 C CA . CYS A 1 178 ? 4.715 -2.82 -6.676 1 95.12 178 CYS A CA 1
ATOM 1316 C C . CYS A 1 178 ? 3.314 -3.021 -7.246 1 95.12 178 CYS A C 1
ATOM 1318 O O . CYS A 1 178 ? 2.354 -2.406 -6.777 1 95.12 178 CYS A O 1
ATOM 1320 N N . PHE A 1 179 ? 3.219 -3.848 -8.281 1 96.75 179 PHE A N 1
ATOM 1321 C CA . PHE A 1 179 ? 1.934 -4.125 -8.906 1 96.75 179 PHE A CA 1
ATOM 1322 C C . PHE A 1 179 ? 1.675 -5.625 -8.977 1 96.75 179 PHE A C 1
ATOM 1324 O O . PHE A 1 179 ? 2.604 -6.414 -9.172 1 96.75 179 PHE A O 1
ATOM 1331 N N . THR A 1 180 ? 0.511 -6.008 -8.797 1 97.44 180 THR A N 1
ATOM 1332 C CA . THR A 1 180 ? 0.041 -7.375 -8.992 1 97.44 180 THR A CA 1
ATOM 1333 C C . THR A 1 180 ? -1.057 -7.43 -10.047 1 97.44 180 THR A C 1
ATOM 1335 O O . THR A 1 180 ? -2.072 -6.738 -9.93 1 97.44 180 THR A O 1
ATOM 1338 N N . VAL A 1 181 ? -0.862 -8.273 -11.102 1 96.56 181 VAL A N 1
ATOM 1339 C CA . VAL A 1 181 ? -1.75 -8.297 -12.258 1 96.56 181 VAL A CA 1
ATOM 1340 C C . VAL A 1 181 ? -2.232 -9.727 -12.508 1 96.56 181 VAL A C 1
ATOM 1342 O O . VAL A 1 181 ? -1.429 -10.656 -12.539 1 96.56 181 VAL A O 1
ATOM 1345 N N . PRO A 1 182 ? -3.521 -9.859 -12.641 1 95.94 182 PRO A N 1
ATOM 1346 C CA . PRO A 1 182 ? -4.031 -11.195 -12.961 1 95.94 182 PRO A CA 1
ATOM 1347 C C . PRO A 1 182 ? -3.729 -11.609 -14.398 1 95.94 182 PRO A C 1
ATOM 1349 O O . PRO A 1 182 ? -3.48 -10.758 -15.258 1 95.94 182 PRO A O 1
ATOM 1352 N N . HIS A 1 183 ? -3.639 -12.891 -14.57 1 93.62 183 HIS A N 1
ATOM 1353 C CA . HIS A 1 183 ? -3.465 -13.445 -15.906 1 93.62 183 HIS A CA 1
ATOM 1354 C C . HIS A 1 183 ? -4.109 -14.82 -16.016 1 93.62 183 HIS A C 1
ATOM 1356 O O . HIS A 1 183 ? -4.461 -15.43 -15.008 1 93.62 183 HIS A O 1
ATOM 1362 N N . HIS A 1 184 ? -4.379 -15.258 -17.266 1 90.31 184 HIS A N 1
ATOM 1363 C CA . HIS A 1 184 ? -4.859 -16.594 -17.594 1 90.31 184 HIS A CA 1
ATOM 1364 C C . HIS A 1 184 ? -4.047 -17.219 -18.719 1 90.31 184 HIS A C 1
ATOM 1366 O O . HIS A 1 184 ? -3.344 -16.5 -19.453 1 90.31 184 HIS A O 1
ATOM 1372 N N . TYR A 1 185 ? -4.117 -18.484 -18.656 1 84.31 185 TYR A N 1
ATOM 1373 C CA . TYR A 1 185 ? -3.479 -19.203 -19.766 1 84.31 185 TYR A CA 1
ATOM 1374 C C . TYR A 1 185 ? -4.512 -19.672 -20.781 1 84.31 185 TYR A C 1
ATOM 1376 O O . TYR A 1 185 ? -5.531 -20.266 -20.406 1 84.31 185 TYR A O 1
ATOM 1384 N N . ASP A 1 186 ? -4.422 -19.172 -21.984 1 78.31 186 ASP A N 1
ATOM 1385 C CA . ASP A 1 186 ? -5.273 -19.656 -23.062 1 78.31 186 ASP A CA 1
ATOM 1386 C C . ASP A 1 186 ? -4.758 -20.984 -23.625 1 78.31 186 ASP A C 1
ATOM 1388 O O . ASP A 1 186 ? -3.803 -21 -24.406 1 78.31 186 ASP A O 1
ATOM 1392 N N . LEU A 1 187 ? -5.316 -22.094 -23.312 1 66.44 187 LEU A N 1
ATOM 1393 C CA . LEU A 1 187 ? -4.855 -23.438 -23.656 1 66.44 187 LEU A CA 1
ATOM 1394 C C . LEU A 1 187 ? -5.285 -23.812 -25.078 1 66.44 187 LEU A C 1
ATOM 1396 O O . LEU A 1 187 ? -4.844 -24.828 -25.609 1 66.44 187 LEU A O 1
ATOM 1400 N N . THR A 1 188 ? -6.375 -23.156 -25.594 1 62.34 188 THR A N 1
ATOM 1401 C CA . THR A 1 188 ? -6.812 -23.5 -26.938 1 62.34 188 THR A CA 1
ATOM 1402 C C . THR A 1 188 ? -5.742 -23.156 -27.969 1 62.34 188 THR A C 1
ATOM 1404 O O . THR A 1 188 ? -5.785 -23.625 -29.094 1 62.34 188 THR A O 1
ATOM 1407 N N . LYS A 1 189 ? -5.195 -22.094 -27.625 1 54.56 189 LYS A N 1
ATOM 1408 C CA . LYS A 1 189 ? -4.145 -21.719 -28.562 1 54.56 189 LYS A CA 1
ATOM 1409 C C . LYS A 1 189 ? -2.887 -22.562 -28.344 1 54.56 189 LYS A C 1
ATOM 1411 O O . LYS A 1 189 ? -2.699 -23.141 -27.281 1 54.56 189 LYS A O 1
ATOM 1416 N N . ALA A 1 190 ? -2.094 -22.641 -29.375 1 47.38 190 ALA A N 1
ATOM 1417 C CA . ALA A 1 190 ? -0.984 -23.562 -29.594 1 47.38 190 ALA A CA 1
ATOM 1418 C C . ALA A 1 190 ? -0.298 -23.922 -28.281 1 47.38 190 ALA A C 1
ATOM 1420 O O . ALA A 1 190 ? -0.5 -23.25 -27.266 1 47.38 190 ALA A O 1
ATOM 1421 N N . ILE A 1 191 ? 0.557 -25.031 -28.281 1 47.69 191 ILE A N 1
ATOM 1422 C CA . ILE A 1 191 ? 1.419 -25.812 -27.406 1 47.69 191 ILE A CA 1
ATOM 1423 C C . ILE A 1 191 ? 1.942 -24.938 -26.266 1 47.69 191 ILE A C 1
ATOM 1425 O O . ILE A 1 191 ? 2.26 -25.438 -25.188 1 47.69 191 ILE A O 1
ATOM 1429 N N . ASP A 1 192 ? 2.305 -23.703 -26.422 1 52.81 192 ASP A N 1
ATOM 1430 C CA . ASP A 1 192 ? 3.156 -23 -25.469 1 52.81 192 ASP A CA 1
ATOM 1431 C C . ASP A 1 192 ? 2.326 -22.141 -24.531 1 52.81 192 ASP A C 1
ATOM 1433 O O . ASP A 1 192 ? 2.873 -21.453 -23.672 1 52.81 192 ASP A O 1
ATOM 1437 N N . GLY A 1 193 ? 0.875 -22.484 -24.438 1 57.84 193 GLY A N 1
ATOM 1438 C CA . GLY A 1 193 ? -0.053 -21.75 -23.594 1 57.84 193 GLY A CA 1
ATOM 1439 C C . GLY A 1 193 ? 0.217 -20.266 -23.562 1 57.84 193 GLY A C 1
ATOM 1440 O O . GLY A 1 193 ? 1.258 -19.828 -23.062 1 57.84 193 GLY A O 1
ATOM 1441 N N . GLN A 1 194 ? -0.487 -19.484 -24.438 1 79.75 194 GLN A N 1
ATOM 1442 C CA . GLN A 1 194 ? -0.31 -18.031 -24.5 1 79.75 194 GLN A CA 1
ATOM 1443 C C . GLN A 1 194 ? -0.851 -17.375 -23.234 1 79.75 194 GLN A C 1
ATOM 1445 O O . GLN A 1 194 ? -1.961 -17.672 -22.797 1 79.75 194 GLN A O 1
ATOM 1450 N N . VAL A 1 195 ? 0.045 -16.641 -22.547 1 87.38 195 VAL A N 1
ATOM 1451 C CA . VAL A 1 195 ? -0.322 -15.883 -21.359 1 87.38 195 VAL A CA 1
ATOM 1452 C C . VAL A 1 195 ? -1.178 -14.68 -21.766 1 87.38 195 VAL A C 1
ATOM 1454 O O . VAL A 1 195 ? -0.826 -13.945 -22.688 1 87.38 195 VAL A O 1
ATOM 1457 N N . VAL A 1 196 ? -2.352 -14.617 -21.25 1 89.69 196 VAL A N 1
ATOM 1458 C CA . VAL A 1 196 ? -3.189 -13.43 -21.406 1 89.69 196 VAL A CA 1
ATOM 1459 C C . VAL A 1 196 ? -3.139 -12.594 -20.125 1 89.69 196 VAL A C 1
ATOM 1461 O O . VAL A 1 196 ? -3.719 -12.969 -19.109 1 89.69 196 VAL A O 1
ATOM 1464 N N . ILE A 1 197 ? -2.488 -11.5 -20.25 1 91.88 197 ILE A N 1
ATOM 1465 C CA . ILE A 1 197 ? -2.312 -10.617 -19.094 1 91.88 197 ILE A CA 1
ATOM 1466 C C . ILE A 1 197 ? -3.436 -9.578 -19.062 1 91.88 197 ILE A C 1
ATOM 1468 O O . ILE A 1 197 ? -3.848 -9.078 -20.109 1 91.88 197 ILE A O 1
ATOM 1472 N N . SER A 1 198 ? -3.939 -9.336 -17.922 1 90.88 198 SER A N 1
ATOM 1473 C CA . SER A 1 198 ? -5.051 -8.398 -17.766 1 90.88 198 SER A CA 1
ATOM 1474 C C . SER A 1 198 ? -4.578 -6.953 -17.875 1 90.88 198 SER A C 1
ATOM 1476 O O . SER A 1 198 ? -3.4 -6.66 -17.656 1 90.88 198 SER A O 1
ATOM 1478 N N . ASN A 1 199 ? -5.488 -6.07 -18.266 1 90.12 199 ASN A N 1
ATOM 1479 C CA . ASN A 1 199 ? -5.227 -4.637 -18.25 1 90.12 199 ASN A CA 1
ATOM 1480 C C . ASN A 1 199 ? -5.586 -4.02 -16.906 1 90.12 199 ASN A C 1
ATOM 1482 O O . ASN A 1 199 ? -5.375 -2.828 -16.688 1 90.12 199 ASN A O 1
ATOM 1486 N N . ALA A 1 200 ? -6.125 -4.855 -16.031 1 91.62 200 ALA A N 1
ATOM 1487 C CA . ALA A 1 200 ? -6.488 -4.418 -14.695 1 91.62 200 ALA A CA 1
ATOM 1488 C C . ALA A 1 200 ? -5.531 -4.992 -13.656 1 91.62 200 ALA A C 1
ATOM 1490 O O . ALA A 1 200 ? -4.961 -6.07 -13.852 1 91.62 200 ALA A O 1
ATOM 1491 N N . ALA A 1 201 ? -5.316 -4.246 -12.594 1 94.44 201 ALA A N 1
ATOM 1492 C CA . ALA A 1 201 ? -4.492 -4.715 -11.477 1 94.44 201 ALA A CA 1
ATOM 1493 C C . ALA A 1 201 ? -5.359 -5.211 -10.328 1 94.44 201 ALA A C 1
ATOM 1495 O O . ALA A 1 201 ? -6.539 -4.863 -10.234 1 94.44 201 ALA A O 1
ATOM 1496 N N . LEU A 1 202 ? -4.785 -6.051 -9.5 1 93.25 202 LEU A N 1
ATOM 1497 C CA . LEU A 1 202 ? -5.426 -6.527 -8.281 1 93.25 202 LEU A CA 1
ATOM 1498 C C . LEU A 1 202 ? -4.965 -5.723 -7.07 1 93.25 202 LEU A C 1
ATOM 1500 O O . LEU A 1 202 ? -5.617 -5.742 -6.023 1 93.25 202 LEU A O 1
ATOM 1504 N N . GLY A 1 203 ? -3.826 -5.102 -7.238 1 91.5 203 GLY A N 1
ATOM 1505 C CA . GLY A 1 203 ? -3.244 -4.328 -6.148 1 91.5 203 GLY A CA 1
ATOM 1506 C C . GLY A 1 203 ? -1.994 -3.57 -6.559 1 91.5 203 GLY A C 1
ATOM 1507 O O . GLY A 1 203 ? -1.306 -3.961 -7.504 1 91.5 203 GLY A O 1
ATOM 1508 N N . SER A 1 204 ? -1.774 -2.523 -5.863 1 91.88 204 SER A N 1
ATOM 1509 C CA . SER A 1 204 ? -0.559 -1.742 -6.074 1 91.88 204 SER A CA 1
ATOM 1510 C C . SER A 1 204 ? -0.121 -1.043 -4.793 1 91.88 204 SER A C 1
ATOM 1512 O O . SER A 1 204 ? -0.944 -0.763 -3.92 1 91.88 204 SER A O 1
ATOM 1514 N N . ARG A 1 205 ? 1.124 -0.885 -4.723 1 88.69 205 ARG A N 1
ATOM 1515 C CA . ARG A 1 205 ? 1.745 -0.125 -3.643 1 88.69 205 ARG A CA 1
ATOM 1516 C C . ARG A 1 205 ? 2.891 0.735 -4.164 1 88.69 205 ARG A C 1
ATOM 1518 O O . ARG A 1 205 ? 3.771 0.241 -4.871 1 88.69 205 ARG A O 1
ATOM 1525 N N . SER A 1 206 ? 2.764 2 -3.811 1 90.62 206 SER A N 1
ATOM 1526 C CA . SER A 1 206 ? 3.824 2.908 -4.234 1 90.62 206 SER A CA 1
ATOM 1527 C C . SER A 1 206 ? 4.238 3.844 -3.105 1 90.62 206 SER A C 1
ATOM 1529 O O . SER A 1 206 ? 3.396 4.297 -2.328 1 90.62 206 SER A O 1
ATOM 1531 N N . TYR A 1 207 ? 5.465 4.047 -3.008 1 86.44 207 TYR A N 1
ATOM 1532 C CA . TYR A 1 207 ? 5.969 5.027 -2.053 1 86.44 207 TYR A CA 1
ATOM 1533 C C . TYR A 1 207 ? 7.137 5.812 -2.641 1 86.44 207 TYR A C 1
ATOM 1535 O O . TYR A 1 207 ? 7.773 5.363 -3.596 1 86.44 207 TYR A O 1
ATOM 1543 N N . GLY A 1 208 ? 7.363 6.949 -2.031 1 87.56 208 GLY A N 1
ATOM 1544 C CA . GLY A 1 208 ? 8.328 7.887 -2.572 1 87.56 208 GLY A CA 1
ATOM 1545 C C . GLY A 1 208 ? 7.691 9.039 -3.328 1 87.56 208 GLY A C 1
ATOM 1546 O O . GLY A 1 208 ? 6.504 9.312 -3.154 1 87.56 208 GLY A O 1
ATOM 1547 N N . SER A 1 209 ? 8.523 9.727 -4.125 1 89.06 209 SER A N 1
ATOM 1548 C CA . SER A 1 209 ? 8.031 10.867 -4.891 1 89.06 209 SER A CA 1
ATOM 1549 C C . SER A 1 209 ? 7.828 10.5 -6.355 1 89.06 209 SER A C 1
ATOM 1551 O O . SER A 1 209 ? 8.773 10.109 -7.039 1 89.06 209 SER A O 1
ATOM 1553 N N . PHE A 1 210 ? 6.551 10.617 -6.84 1 93 210 PHE A N 1
ATOM 1554 C CA . PHE A 1 210 ? 6.242 10.25 -8.219 1 93 210 PHE A CA 1
ATOM 1555 C C . PHE A 1 210 ? 5.02 11 -8.727 1 93 210 PHE A C 1
ATOM 1557 O O . PHE A 1 210 ? 4.137 11.359 -7.941 1 93 210 PHE A O 1
ATOM 1564 N N . THR A 1 211 ? 4.984 11.219 -10.023 1 92.69 211 THR A N 1
ATOM 1565 C CA . THR A 1 211 ? 3.846 11.852 -10.68 1 92.69 211 THR A CA 1
ATOM 1566 C C . THR A 1 211 ? 2.904 10.805 -11.258 1 92.69 211 THR A C 1
ATOM 1568 O O . THR A 1 211 ? 3.211 9.609 -11.242 1 92.69 211 THR A O 1
ATOM 1571 N N . SER A 1 212 ? 1.777 11.305 -11.758 1 90.38 212 SER A N 1
ATOM 1572 C CA . SER A 1 212 ? 0.839 10.406 -12.422 1 90.38 212 SER A CA 1
ATOM 1573 C C . SER A 1 212 ? 1.468 9.758 -13.648 1 90.38 212 SER A C 1
ATOM 1575 O O . SER A 1 212 ? 1.203 8.586 -13.945 1 90.38 212 SER A O 1
ATOM 1577 N N . ASP A 1 213 ? 2.289 10.523 -14.312 1 92.62 213 ASP A N 1
ATOM 1578 C CA . ASP A 1 213 ? 2.971 9.977 -15.477 1 92.62 213 ASP A CA 1
ATOM 1579 C C . ASP A 1 213 ? 3.924 8.852 -15.078 1 92.62 213 ASP A C 1
ATOM 1581 O O . ASP A 1 213 ? 3.996 7.82 -15.758 1 92.62 213 ASP A O 1
ATOM 1585 N N . HIS A 1 214 ? 4.641 9.086 -13.977 1 94.12 214 HIS A N 1
ATOM 1586 C CA . HIS A 1 214 ? 5.531 8.055 -13.461 1 94.12 214 HIS A CA 1
ATOM 1587 C C . HIS A 1 214 ? 4.762 6.777 -13.133 1 94.12 214 HIS A C 1
ATOM 1589 O O . HIS A 1 214 ? 5.211 5.676 -13.453 1 94.12 214 HIS A O 1
ATOM 1595 N N . MET A 1 215 ? 3.645 6.977 -12.523 1 93.56 215 MET A N 1
ATOM 1596 C CA . MET A 1 215 ? 2.824 5.852 -12.094 1 93.56 215 MET A CA 1
ATOM 1597 C C . MET A 1 215 ? 2.297 5.066 -13.289 1 93.56 215 MET A C 1
ATOM 1599 O O . MET A 1 215 ? 2.291 3.836 -13.273 1 93.56 215 MET A O 1
ATOM 1603 N N . LEU A 1 216 ? 1.867 5.762 -14.312 1 92.31 216 LEU A N 1
ATOM 1604 C CA . LEU A 1 216 ? 1.369 5.121 -15.531 1 92.31 216 LEU A CA 1
ATOM 1605 C C . LEU A 1 216 ? 2.475 4.332 -16.219 1 92.31 216 LEU A C 1
ATOM 1607 O O . LEU A 1 216 ? 2.262 3.189 -16.641 1 92.31 216 LEU A O 1
ATOM 1611 N N . ASP A 1 217 ? 3.609 4.98 -16.344 1 95.31 217 ASP A N 1
ATOM 1612 C CA . ASP A 1 217 ? 4.746 4.312 -16.969 1 95.31 217 ASP A CA 1
ATOM 1613 C C . ASP A 1 217 ? 5.16 3.076 -16.172 1 95.31 217 ASP A C 1
ATOM 1615 O O . ASP A 1 217 ? 5.512 2.047 -16.75 1 95.31 217 ASP A O 1
ATOM 1619 N N . ALA A 1 218 ? 5.145 3.252 -14.867 1 95.88 218 ALA A N 1
ATOM 1620 C CA . ALA A 1 218 ? 5.488 2.131 -14 1 95.88 218 ALA A CA 1
ATOM 1621 C C . ALA A 1 218 ? 4.504 0.977 -14.172 1 95.88 218 ALA A C 1
ATOM 1623 O O . ALA A 1 218 ? 4.902 -0.191 -14.172 1 95.88 218 ALA A O 1
ATOM 1624 N N . PHE A 1 219 ? 3.227 1.317 -14.336 1 94.69 219 PHE A N 1
ATOM 1625 C CA . PHE A 1 219 ? 2.207 0.292 -14.523 1 94.69 219 PHE A CA 1
ATOM 1626 C C . PHE A 1 219 ? 2.428 -0.459 -15.836 1 94.69 219 PHE A C 1
ATOM 1628 O O . PHE A 1 219 ? 2.318 -1.686 -15.875 1 94.69 219 PHE A O 1
ATOM 1635 N N . MET A 1 220 ? 2.695 0.257 -16.844 1 94.38 220 MET A N 1
ATOM 1636 C CA . MET A 1 220 ? 2.93 -0.362 -18.141 1 94.38 220 MET A CA 1
ATOM 1637 C C . MET A 1 220 ? 4.145 -1.282 -18.094 1 94.38 220 MET A C 1
ATOM 1639 O O . MET A 1 220 ? 4.109 -2.391 -18.641 1 94.38 220 MET A O 1
ATOM 1643 N N . LEU A 1 221 ? 5.211 -0.79 -17.469 1 95.56 221 LEU A N 1
ATOM 1644 C CA . LEU A 1 221 ? 6.402 -1.614 -17.328 1 95.56 221 LEU A CA 1
ATOM 1645 C C . LEU A 1 221 ? 6.102 -2.855 -16.484 1 95.56 221 LEU A C 1
ATOM 1647 O O . LEU A 1 221 ? 6.578 -3.949 -16.797 1 95.56 221 LEU A O 1
ATOM 1651 N N . ALA A 1 222 ? 5.336 -2.639 -15.43 1 96.06 222 ALA A N 1
ATOM 1652 C CA . ALA A 1 222 ? 4.984 -3.742 -14.539 1 96.06 222 ALA A CA 1
ATOM 1653 C C . ALA A 1 222 ? 4.164 -4.801 -15.281 1 96.06 222 ALA A C 1
ATOM 1655 O O . ALA A 1 222 ? 4.336 -6 -15.047 1 96.06 222 ALA A O 1
ATOM 1656 N N . ARG A 1 223 ? 3.232 -4.387 -16.141 1 94.69 223 ARG A N 1
ATOM 1657 C CA . ARG A 1 223 ? 2.432 -5.328 -16.922 1 94.69 223 ARG A CA 1
ATOM 1658 C C . ARG A 1 223 ? 3.32 -6.215 -17.797 1 94.69 223 ARG A C 1
ATOM 1660 O O . ARG A 1 223 ? 3.096 -7.422 -17.891 1 94.69 223 ARG A O 1
ATOM 1667 N N . LEU A 1 224 ? 4.277 -5.566 -18.422 1 94.25 224 LEU A N 1
ATOM 1668 C CA . LEU A 1 224 ? 5.234 -6.324 -19.219 1 94.25 224 LEU A CA 1
ATOM 1669 C C . LEU A 1 224 ? 6.004 -7.316 -18.359 1 94.25 224 LEU A C 1
ATOM 1671 O O . LEU A 1 224 ? 6.184 -8.477 -18.734 1 94.25 224 LEU A O 1
ATOM 1675 N N . GLY A 1 225 ? 6.473 -6.82 -17.25 1 96.94 225 GLY A N 1
ATOM 1676 C CA . GLY A 1 225 ? 7.172 -7.688 -16.312 1 96.94 225 GLY A CA 1
ATOM 1677 C C . GLY A 1 225 ? 6.32 -8.844 -15.812 1 96.94 225 GLY A C 1
ATOM 1678 O O . GLY A 1 225 ? 6.793 -9.977 -15.734 1 96.94 225 GLY A O 1
ATOM 1679 N N . CYS A 1 226 ? 5.066 -8.586 -15.5 1 97.19 226 CYS A N 1
ATOM 1680 C CA . CYS A 1 226 ? 4.156 -9.625 -15.023 1 97.19 226 CYS A CA 1
ATOM 1681 C C . CYS A 1 226 ? 3.9 -10.664 -16.094 1 97.19 226 CYS A C 1
ATOM 1683 O O . CYS A 1 226 ? 3.742 -11.852 -15.797 1 97.19 226 CYS A O 1
ATOM 1685 N N . GLU A 1 227 ? 3.816 -10.172 -17.312 1 94.62 227 GLU A N 1
ATOM 1686 C CA . GLU A 1 227 ? 3.668 -11.117 -18.422 1 94.62 227 GLU A CA 1
ATOM 1687 C C . GLU A 1 227 ? 4.844 -12.094 -18.469 1 94.62 227 GLU A C 1
ATOM 1689 O O . GLU A 1 227 ? 4.656 -13.297 -18.672 1 94.62 227 GLU A O 1
ATOM 1694 N N . ARG A 1 228 ? 6.035 -11.617 -18.344 1 95.06 228 ARG A N 1
ATOM 1695 C CA . ARG A 1 228 ? 7.23 -12.453 -18.375 1 95.06 228 ARG A CA 1
ATOM 1696 C C . ARG A 1 228 ? 7.262 -13.406 -17.188 1 95.06 228 ARG A C 1
ATOM 1698 O O . ARG A 1 228 ? 7.68 -14.562 -17.312 1 95.06 228 ARG A O 1
ATOM 1705 N N . VAL A 1 229 ? 6.855 -12.93 -16.016 1 96.75 229 VAL A N 1
ATOM 1706 C CA . VAL A 1 229 ? 6.773 -13.773 -14.836 1 96.75 229 VAL A CA 1
ATOM 1707 C C . VAL A 1 229 ? 5.758 -14.891 -15.062 1 96.75 229 VAL A C 1
ATOM 1709 O O . VAL A 1 229 ? 6 -16.047 -14.688 1 96.75 229 VAL A O 1
ATOM 1712 N N . ALA A 1 230 ? 4.633 -14.539 -15.688 1 94.56 230 ALA A N 1
ATOM 1713 C CA . ALA A 1 230 ? 3.58 -15.516 -15.969 1 94.56 230 ALA A CA 1
ATOM 1714 C C . ALA A 1 230 ? 4.074 -16.594 -16.938 1 94.56 230 ALA A C 1
ATOM 1716 O O . ALA A 1 230 ? 3.766 -17.781 -16.766 1 94.56 230 ALA A O 1
ATOM 1717 N N . ILE A 1 231 ? 4.801 -16.188 -17.922 1 91.69 231 ILE A N 1
ATOM 1718 C CA . ILE A 1 231 ? 5.352 -17.125 -18.891 1 91.69 231 ILE A CA 1
ATOM 1719 C C . ILE A 1 231 ? 6.316 -18.078 -18.188 1 91.69 231 ILE A C 1
ATOM 1721 O O . ILE A 1 231 ? 6.242 -19.297 -18.375 1 91.69 231 ILE A O 1
ATOM 1725 N N . PHE A 1 232 ? 7.133 -17.531 -17.406 1 93.06 232 PHE A N 1
ATOM 1726 C CA . PHE A 1 232 ? 8.07 -18.359 -16.656 1 93.06 232 PHE A CA 1
ATOM 1727 C C . PHE A 1 232 ? 7.324 -19.359 -15.773 1 93.06 232 PHE A C 1
ATOM 1729 O O . PHE A 1 232 ? 7.688 -20.531 -15.719 1 93.06 232 PHE A O 1
ATOM 1736 N N . ALA A 1 233 ? 6.324 -18.844 -15.008 1 91.62 233 ALA A N 1
ATOM 1737 C CA . ALA A 1 233 ? 5.559 -19.688 -14.102 1 91.62 233 ALA A CA 1
ATOM 1738 C C . ALA A 1 233 ? 4.891 -20.828 -14.859 1 91.62 233 ALA A C 1
ATOM 1740 O O . ALA A 1 233 ? 4.844 -21.969 -14.367 1 91.62 233 ALA A O 1
ATOM 1741 N N . TRP A 1 234 ? 4.418 -20.531 -15.984 1 86.44 234 TRP A N 1
ATOM 1742 C CA . TRP A 1 234 ? 3.781 -21.547 -16.828 1 86.44 234 TRP A CA 1
ATOM 1743 C C . TRP A 1 234 ? 4.781 -22.609 -17.25 1 86.44 234 TRP A C 1
ATOM 1745 O O . TRP A 1 234 ? 4.492 -23.812 -17.156 1 86.44 234 TRP A O 1
ATOM 1755 N N . LEU A 1 235 ? 5.902 -22.203 -17.641 1 84.31 235 LEU A N 1
ATOM 1756 C CA . LEU A 1 235 ? 6.938 -23.125 -18.094 1 84.31 235 LEU A CA 1
ATOM 1757 C C . LEU A 1 235 ? 7.418 -24.016 -16.953 1 84.31 235 LEU A C 1
ATOM 1759 O O . LEU A 1 235 ? 7.711 -25.188 -17.156 1 84.31 235 LEU A O 1
ATOM 1763 N N . SER A 1 236 ? 7.461 -23.422 -15.828 1 83.94 236 SER A N 1
ATOM 1764 C CA . SER A 1 236 ? 7.883 -24.188 -14.656 1 83.94 236 SER A CA 1
ATOM 1765 C C . SER A 1 236 ? 6.836 -25.219 -14.266 1 83.94 236 SER A C 1
ATOM 1767 O O . SER A 1 236 ? 7.172 -26.266 -13.695 1 83.94 236 SER A O 1
ATOM 1769 N N . LEU A 1 237 ? 5.578 -24.938 -14.484 1 79.06 237 LEU A N 1
ATOM 1770 C CA . LEU A 1 237 ? 4.477 -25.844 -14.172 1 79.06 237 LEU A CA 1
ATOM 1771 C C . LEU A 1 237 ? 4.43 -27.016 -15.141 1 79.06 237 LEU A C 1
ATOM 1773 O O . LEU A 1 237 ? 4.188 -28.156 -14.742 1 79.06 237 LEU A O 1
ATOM 1777 N N . THR A 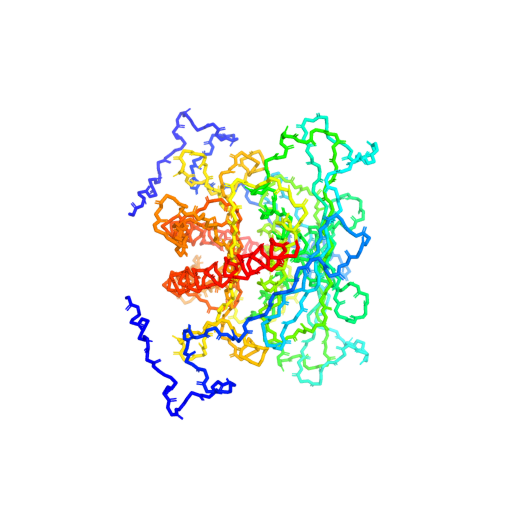1 238 ? 4.617 -26.703 -16.406 1 76.12 238 THR A N 1
ATOM 1778 C CA . THR A 1 238 ? 4.508 -27.734 -17.438 1 76.12 238 THR A CA 1
ATOM 1779 C C . THR A 1 238 ? 5.691 -28.688 -17.375 1 76.12 238 THR A C 1
ATOM 1781 O O . THR A 1 238 ? 5.543 -29.891 -17.625 1 76.12 238 THR A O 1
ATOM 1784 N N . LYS A 1 239 ? 6.785 -28.188 -17 1 69.38 239 LYS A N 1
ATOM 1785 C CA . LYS A 1 239 ? 7.953 -29.062 -16.875 1 69.38 239 LYS A CA 1
ATOM 1786 C C . LYS A 1 239 ? 7.773 -30.062 -15.75 1 69.38 239 LYS A C 1
ATOM 1788 O O . LYS A 1 239 ? 8.172 -31.234 -15.875 1 69.38 239 LYS A O 1
ATOM 1793 N N . SER A 1 240 ? 7.113 -29.656 -14.766 1 65.25 240 SER A N 1
ATOM 1794 C CA . SER A 1 240 ? 6.875 -30.547 -13.641 1 65.25 240 SER A CA 1
ATOM 1795 C C . SER A 1 240 ? 5.859 -31.625 -13.992 1 65.25 240 SER A C 1
ATOM 1797 O O . SER A 1 240 ? 5.977 -32.75 -13.539 1 65.25 240 SER A O 1
ATOM 1799 N N . LEU A 1 241 ? 4.883 -31.25 -14.797 1 62.03 241 LEU A N 1
ATOM 1800 C CA . LEU A 1 241 ? 3.85 -32.188 -15.195 1 62.03 241 LEU A CA 1
ATOM 1801 C C . LEU A 1 241 ? 4.418 -33.25 -16.141 1 62.03 241 LEU A C 1
ATOM 1803 O O . LEU A 1 241 ? 4.051 -34.406 -16.078 1 62.03 241 LEU A O 1
ATOM 1807 N N . GLN A 1 242 ? 5.273 -32.812 -17 1 57.69 242 GLN A N 1
ATOM 1808 C CA . GLN A 1 242 ? 5.891 -33.75 -17.938 1 57.69 242 GLN A CA 1
ATOM 1809 C C . GLN A 1 242 ? 6.82 -34.719 -17.203 1 57.69 242 GLN A C 1
ATOM 1811 O O . GLN A 1 242 ? 6.871 -35.875 -17.547 1 57.69 242 GLN A O 1
ATOM 1816 N N . ALA A 1 243 ? 7.543 -34.25 -16.281 1 53.34 243 ALA A N 1
ATOM 1817 C CA . ALA A 1 243 ? 8.43 -35.125 -15.523 1 53.34 243 ALA A CA 1
ATOM 1818 C C . ALA A 1 243 ? 7.641 -36.156 -14.711 1 53.34 243 ALA A C 1
ATOM 1820 O O . ALA A 1 243 ? 8.078 -37.281 -14.531 1 53.34 243 ALA A O 1
ATOM 1821 N N . ALA A 1 244 ? 6.52 -35.812 -14.219 1 53.72 244 ALA A N 1
ATOM 1822 C CA . ALA A 1 244 ? 5.676 -36.719 -13.438 1 53.72 244 ALA A CA 1
ATOM 1823 C C . ALA A 1 244 ? 5.008 -37.75 -14.336 1 53.72 244 ALA A C 1
ATOM 1825 O O . ALA A 1 244 ? 4.762 -38.875 -13.914 1 53.72 244 ALA A O 1
ATOM 1826 N N . GLY A 1 245 ? 4.633 -37.25 -15.453 1 49.28 245 GLY A N 1
ATOM 1827 C CA . GLY A 1 245 ? 4.012 -38.188 -16.359 1 49.28 245 GLY A CA 1
ATOM 1828 C C . GLY A 1 245 ? 4.988 -39.188 -16.938 1 49.28 245 GLY A C 1
ATOM 1829 O O . GLY A 1 245 ? 4.582 -40.25 -17.438 1 49.28 245 GLY A O 1
ATOM 1830 N N . SER A 1 246 ? 6.18 -38.781 -17.109 1 45.97 246 SER A N 1
ATOM 1831 C CA . SER A 1 246 ? 7.137 -39.75 -17.641 1 45.97 246 SER A CA 1
ATOM 1832 C C . SER A 1 246 ? 7.551 -40.75 -16.578 1 45.97 246 SER A C 1
ATOM 1834 O O . SER A 1 246 ? 8.273 -41.719 -16.875 1 45.97 246 SER A O 1
ATOM 1836 N N . THR A 1 247 ? 7.207 -40.562 -15.328 1 39.03 247 THR A N 1
ATOM 1837 C CA . THR A 1 247 ? 7.512 -41.688 -14.438 1 39.03 247 THR A CA 1
ATOM 1838 C C . THR A 1 247 ? 6.297 -42.594 -14.281 1 39.03 247 THR A C 1
ATOM 1840 O O . THR A 1 247 ? 5.156 -42.125 -14.258 1 39.03 247 THR A O 1
ATOM 1843 N N . MET B 1 1 ? -11.031 11.391 -19.969 1 25.22 1 MET B N 1
ATOM 1844 C CA . MET B 1 1 ? -11.008 12.398 -18.922 1 25.22 1 MET B CA 1
ATOM 1845 C C . MET B 1 1 ? -12.328 12.438 -18.172 1 25.22 1 MET B C 1
ATOM 1847 O O . MET B 1 1 ? -13.367 12.789 -18.734 1 25.22 1 MET B O 1
ATOM 1851 N N . MET B 1 2 ? -12.531 11.469 -17.281 1 33.19 2 MET B N 1
ATOM 1852 C CA . MET B 1 2 ? -13.883 11.414 -16.734 1 33.19 2 MET B CA 1
ATOM 1853 C C . MET B 1 2 ? -14.297 12.773 -16.172 1 33.19 2 MET B C 1
ATOM 1855 O O . MET B 1 2 ? -13.469 13.508 -15.633 1 33.19 2 MET B O 1
ATOM 1859 N N . ASP B 1 3 ? -15.164 13.438 -16.797 1 29.88 3 ASP B N 1
ATOM 1860 C CA . ASP B 1 3 ? -15.812 14.648 -16.297 1 29.88 3 ASP B CA 1
ATOM 1861 C C . ASP B 1 3 ? -16.062 14.57 -14.797 1 29.88 3 ASP B C 1
ATOM 1863 O O . ASP B 1 3 ? -16.844 13.742 -14.336 1 29.88 3 ASP B O 1
ATOM 1867 N N . VAL B 1 4 ? -15.023 14.797 -14.047 1 36.12 4 VAL B N 1
ATOM 1868 C CA . VAL B 1 4 ? -15.328 15.039 -12.641 1 36.12 4 VAL B CA 1
ATOM 1869 C C . VAL B 1 4 ? -16.5 16 -12.523 1 36.12 4 VAL B C 1
ATOM 1871 O O . VAL B 1 4 ? -16.344 17.203 -12.75 1 36.12 4 VAL B O 1
ATOM 1874 N N . GLU B 1 5 ? -17.578 15.797 -13.094 1 32.12 5 GLU B N 1
ATOM 1875 C CA . GLU B 1 5 ? -18.734 16.672 -12.945 1 32.12 5 GLU B CA 1
ATOM 1876 C C . GLU B 1 5 ? -18.953 17.047 -11.484 1 32.12 5 GLU B C 1
ATOM 1878 O O . GLU B 1 5 ? -18.984 16.172 -10.609 1 32.12 5 GLU B O 1
ATOM 1883 N N . LEU B 1 6 ? -18.484 18.25 -11.07 1 34.25 6 LEU B N 1
ATOM 1884 C CA . LEU B 1 6 ? -18.906 19.031 -9.906 1 34.25 6 LEU B CA 1
ATOM 1885 C C . LEU B 1 6 ? -20.391 18.828 -9.617 1 34.25 6 LEU B C 1
ATOM 1887 O O . LEU B 1 6 ? -21.141 19.812 -9.57 1 34.25 6 LEU B O 1
ATOM 1891 N N . ALA B 1 7 ? -21.047 17.844 -10.195 1 31.61 7 ALA B N 1
ATOM 1892 C CA . ALA B 1 7 ? -22.5 17.859 -10.047 1 31.61 7 ALA B CA 1
ATOM 1893 C C . ALA B 1 7 ? -22.891 17.906 -8.57 1 31.61 7 ALA B C 1
ATOM 1895 O O . ALA B 1 7 ? -22.25 17.281 -7.727 1 31.61 7 ALA B O 1
ATOM 1896 N N . GLY B 1 8 ? -23.562 18.969 -7.945 1 33.06 8 GLY B N 1
ATOM 1897 C CA . GLY B 1 8 ? -24.281 19.125 -6.695 1 33.06 8 GLY B CA 1
ATOM 1898 C C . GLY B 1 8 ? -24.797 17.828 -6.121 1 33.06 8 GLY B C 1
ATOM 1899 O O . GLY B 1 8 ? -24.688 16.766 -6.762 1 33.06 8 GLY B O 1
ATOM 1900 N N . PRO B 1 9 ? -25.125 17.906 -4.766 1 35.91 9 PRO B N 1
ATOM 1901 C CA . PRO B 1 9 ? -25.875 16.766 -4.262 1 35.91 9 PRO B CA 1
ATOM 1902 C C . PRO B 1 9 ? -26.938 16.266 -5.25 1 35.91 9 PRO B C 1
ATOM 1904 O O . PRO B 1 9 ? -27.781 17.031 -5.688 1 35.91 9 PRO B O 1
ATOM 1907 N N . GLY B 1 10 ? -26.688 15.766 -6.301 1 34.62 10 GLY B N 1
ATOM 1908 C CA . GLY B 1 10 ? -27.875 15.453 -7.07 1 34.62 10 GLY B CA 1
ATOM 1909 C C . GLY B 1 10 ? -28.938 14.727 -6.258 1 34.62 10 GLY B C 1
ATOM 1910 O O . GLY B 1 10 ? -28.625 14.078 -5.262 1 34.62 10 GLY B O 1
ATOM 1911 N N . PRO B 1 11 ? -30.219 15.172 -6.082 1 43.5 11 PRO B N 1
ATOM 1912 C CA . PRO B 1 11 ? -31.359 14.508 -5.438 1 43.5 11 PRO B CA 1
ATOM 1913 C C . PRO B 1 11 ? -31.141 13.008 -5.273 1 43.5 11 PRO B C 1
ATOM 1915 O O . PRO B 1 11 ? -31.75 12.391 -4.387 1 43.5 11 PRO B O 1
ATOM 1918 N N . GLY B 1 12 ? -30.281 12.242 -5.961 1 42.22 12 GLY B N 1
ATOM 1919 C CA . GLY B 1 12 ? -30.188 10.805 -6.168 1 42.22 12 GLY B CA 1
ATOM 1920 C C . GLY B 1 12 ? -28.906 10.211 -5.609 1 42.22 12 GLY B C 1
ATOM 1921 O O . GLY B 1 12 ? -28.531 9.094 -5.969 1 42.22 12 GLY B O 1
ATOM 1922 N N . SER B 1 13 ? -28.141 10.992 -4.773 1 56.56 13 SER B N 1
ATOM 1923 C CA . SER B 1 13 ? -26.922 10.328 -4.348 1 56.56 13 SER B CA 1
ATOM 1924 C C . SER B 1 13 ? -27.188 9.289 -3.271 1 56.56 13 SER B C 1
ATOM 1926 O O . SER B 1 13 ? -27.938 9.547 -2.324 1 56.56 13 SER B O 1
ATOM 1928 N N . SER B 1 14 ? -27.062 8.086 -3.432 1 66.19 14 SER B N 1
ATOM 1929 C CA . SER B 1 14 ? -27.188 6.957 -2.512 1 66.19 14 SER B CA 1
ATOM 1930 C C . SER B 1 14 ? -26.125 6.996 -1.43 1 66.19 14 SER B C 1
ATOM 1932 O O . SER B 1 14 ? -26.125 6.172 -0.513 1 66.19 14 SER B O 1
ATOM 1934 N N . ARG B 1 15 ? -25.406 8.258 -1.491 1 82.56 15 ARG B N 1
ATOM 1935 C CA . ARG B 1 15 ? -24.359 8.32 -0.473 1 82.56 15 ARG B CA 1
ATOM 1936 C C . ARG B 1 15 ? -24.891 8.898 0.829 1 82.56 15 ARG B C 1
ATOM 1938 O O . ARG B 1 15 ? -25.891 9.625 0.824 1 82.56 15 ARG B O 1
ATOM 1945 N N . ALA B 1 16 ? -24.266 8.555 1.939 1 78.88 16 ALA B N 1
ATOM 1946 C CA . ALA B 1 16 ? -24.688 9.062 3.24 1 78.88 16 ALA B CA 1
ATOM 1947 C C . ALA B 1 16 ? -24.781 10.586 3.23 1 78.88 16 ALA B C 1
ATOM 1949 O O . ALA B 1 16 ? -23.891 11.258 2.689 1 78.88 16 ALA B O 1
ATOM 1950 N N . ARG B 1 17 ? -26.016 11.156 3.65 1 75.31 17 ARG B N 1
ATOM 1951 C CA . ARG B 1 17 ? -26.281 12.578 3.82 1 75.31 17 ARG B CA 1
ATOM 1952 C C . ARG B 1 17 ? -26.312 13.297 2.473 1 75.31 17 ARG B C 1
ATOM 1954 O O . ARG B 1 17 ? -26.031 14.492 2.387 1 75.31 17 ARG B O 1
ATOM 1961 N N . GLY B 1 18 ? -26.422 12.484 1.405 1 83.31 18 GLY B N 1
ATOM 1962 C CA . GLY B 1 18 ? -26.594 13.07 0.084 1 83.31 18 GLY B CA 1
ATOM 1963 C C . GLY B 1 18 ? -25.312 13.633 -0.499 1 83.31 18 GLY B C 1
ATOM 1964 O O . GLY B 1 18 ? -25.359 14.562 -1.306 1 83.31 18 GLY B O 1
ATOM 1965 N N . ARG B 1 19 ? -24.219 13.125 -0.184 1 90.62 19 ARG B N 1
ATOM 1966 C CA . ARG B 1 19 ? -22.938 13.633 -0.671 1 90.62 19 ARG B CA 1
ATOM 1967 C C . ARG B 1 19 ? -22.781 13.383 -2.168 1 90.62 19 ARG B C 1
ATOM 1969 O O . ARG B 1 19 ? -23.172 12.328 -2.67 1 90.62 19 ARG B O 1
ATOM 1976 N N . LEU B 1 20 ? -22.203 14.445 -2.812 1 92 20 LEU B N 1
ATOM 1977 C CA . LEU B 1 20 ? -21.812 14.281 -4.203 1 92 20 LEU B CA 1
ATOM 1978 C C . LEU B 1 20 ? -20.594 13.367 -4.312 1 92 20 LEU B C 1
ATOM 1980 O O . LEU B 1 20 ? -19.875 13.156 -3.33 1 92 20 LEU B O 1
ATOM 1984 N N . PRO B 1 21 ? -20.328 12.836 -5.523 1 93.88 21 PRO B N 1
ATOM 1985 C CA . PRO B 1 21 ? -19.219 11.914 -5.703 1 93.88 21 PRO B CA 1
ATOM 1986 C C . PRO B 1 21 ? -17.875 12.539 -5.328 1 93.88 21 PRO B C 1
ATOM 1988 O O . PRO B 1 21 ? -16.984 11.844 -4.836 1 93.88 21 PRO B O 1
ATOM 1991 N N . THR B 1 22 ? -17.766 13.836 -5.465 1 94.62 22 THR B N 1
ATOM 1992 C CA . THR B 1 22 ? -16.469 14.484 -5.25 1 94.62 22 THR B CA 1
ATOM 1993 C C . THR B 1 22 ? -16.453 15.234 -3.918 1 94.62 22 THR B C 1
ATOM 1995 O O . THR B 1 22 ? -15.516 15.969 -3.625 1 94.62 22 THR B O 1
ATOM 1998 N N . GLN B 1 23 ? -17.469 15.078 -3.141 1 94.19 23 GLN B N 1
ATOM 1999 C CA . GLN B 1 23 ? -17.594 15.836 -1.902 1 94.19 23 GLN B CA 1
ATOM 2000 C C . GLN B 1 23 ? -16.922 15.117 -0.737 1 94.19 23 GLN B C 1
ATOM 2002 O O . GLN B 1 23 ? -17.062 13.898 -0.59 1 94.19 23 GLN B O 1
ATOM 2007 N N . LEU B 1 24 ? -16.156 15.891 -0.009 1 96.19 24 LEU B N 1
ATOM 2008 C CA . LEU B 1 24 ? -15.57 15.375 1.222 1 96.19 24 LEU B CA 1
ATOM 2009 C C . LEU B 1 24 ? -16.609 15.336 2.344 1 96.19 24 LEU B C 1
ATOM 2011 O O . LEU B 1 24 ? -17.516 16.156 2.375 1 96.19 24 LEU B O 1
ATOM 2015 N N . ARG B 1 25 ? -16.438 14.445 3.248 1 95.75 25 ARG B N 1
ATOM 2016 C CA . ARG B 1 25 ? -17.172 14.492 4.508 1 95.75 25 ARG B CA 1
ATOM 2017 C C . ARG B 1 25 ? -16.766 15.711 5.328 1 95.75 25 ARG B C 1
ATOM 2019 O O . ARG B 1 25 ? -15.773 16.375 5.02 1 95.75 25 ARG B O 1
ATOM 2026 N N . THR B 1 26 ? -17.562 15.93 6.328 1 95.06 26 THR B N 1
ATOM 2027 C CA . THR B 1 26 ? -17.219 17.047 7.199 1 95.06 26 THR B CA 1
ATOM 2028 C C . THR B 1 26 ? -15.914 16.781 7.945 1 95.06 26 THR B C 1
ATOM 2030 O O . THR B 1 26 ? -15.75 15.719 8.547 1 95.06 26 THR B O 1
ATOM 2033 N N . LEU B 1 27 ? -15.055 17.766 7.887 1 97 27 LEU B N 1
ATOM 2034 C CA . LEU B 1 27 ? -13.75 17.641 8.539 1 97 27 LEU B CA 1
ATOM 2035 C C . LEU B 1 27 ? -13.711 18.453 9.828 1 97 27 LEU B C 1
ATOM 2037 O O . LEU B 1 27 ? -14.258 19.562 9.891 1 97 27 LEU B O 1
ATOM 2041 N N . VAL B 1 28 ? -13.125 17.906 10.836 1 96.5 28 VAL B N 1
ATOM 2042 C CA . VAL B 1 28 ? -12.852 18.609 12.094 1 96.5 28 VAL B CA 1
ATOM 2043 C C . VAL B 1 28 ? -11.422 18.328 12.539 1 96.5 28 VAL B C 1
ATOM 2045 O O . VAL B 1 28 ? -10.938 17.203 12.438 1 96.5 28 VAL B O 1
ATOM 2048 N N . CYS B 1 29 ? -10.766 19.312 12.898 1 96.75 29 CYS B N 1
ATOM 2049 C CA . CYS B 1 29 ? -9.406 19.172 13.406 1 96.75 29 CYS B CA 1
ATOM 2050 C C . CYS B 1 29 ? -9.227 19.922 14.719 1 96.75 29 CYS B C 1
ATOM 2052 O O . CYS B 1 29 ? -9.5 21.125 14.789 1 96.75 29 CYS B O 1
ATOM 2054 N N . GLU B 1 30 ? -8.852 19.234 15.734 1 95.25 30 GLU B N 1
ATOM 2055 C CA . GLU B 1 30 ? -8.477 19.812 17.016 1 95.25 30 GLU B CA 1
ATOM 2056 C C . GLU B 1 30 ? -7.004 19.594 17.328 1 95.25 30 GLU B C 1
ATOM 2058 O O . GLU B 1 30 ? -6.512 18.469 17.25 1 95.25 30 GLU B O 1
ATOM 2063 N N . ARG B 1 31 ? -6.316 20.609 17.656 1 94 31 ARG B N 1
ATOM 2064 C CA . ARG B 1 31 ? -4.898 20.484 17.953 1 94 31 ARG B CA 1
ATOM 2065 C C . ARG B 1 31 ? -4.641 20.672 19.453 1 94 31 ARG B C 1
ATOM 2067 O O . ARG B 1 31 ? -5.508 21.156 20.172 1 94 31 ARG B O 1
ATOM 2074 N N . SER B 1 32 ? -3.416 20.25 19.859 1 94.38 32 SER B N 1
ATOM 2075 C CA . SER B 1 32 ? -2.98 20.375 21.234 1 94.38 32 SER B CA 1
ATOM 2076 C C . SER B 1 32 ? -3.986 19.75 22.203 1 94.38 32 SER B C 1
ATOM 2078 O O . SER B 1 32 ? -4.383 20.375 23.188 1 94.38 32 SER B O 1
ATOM 2080 N N . VAL B 1 33 ? -4.422 18.562 21.859 1 94.25 33 VAL B N 1
ATOM 2081 C CA . VAL B 1 33 ? -5.488 17.906 22.609 1 94.25 33 VAL B CA 1
ATOM 2082 C C . VAL B 1 33 ? -4.891 17.078 23.75 1 94.25 33 VAL B C 1
ATOM 2084 O O . VAL B 1 33 ? -5.605 16.641 24.641 1 94.25 33 VAL B O 1
ATOM 2087 N N . LEU B 1 34 ? -3.609 16.844 23.641 1 94.19 34 LEU B N 1
ATOM 2088 C CA . LEU B 1 34 ? -2.93 16.078 24.672 1 94.19 34 LEU B CA 1
ATOM 2089 C C . LEU B 1 34 ? -1.871 16.922 25.375 1 94.19 34 LEU B C 1
ATOM 2091 O O . LEU B 1 34 ? -0.975 17.469 24.734 1 94.19 34 LEU B O 1
ATOM 2095 N N . ASP B 1 35 ? -1.787 16.906 26.641 1 92.31 35 ASP B N 1
ATOM 2096 C CA . ASP B 1 35 ? -0.902 17.766 27.438 1 92.31 35 ASP B CA 1
ATOM 2097 C C . ASP B 1 35 ? 0.502 17.172 27.516 1 92.31 35 ASP B C 1
ATOM 2099 O O . ASP B 1 35 ? 1.486 17.891 27.625 1 92.31 35 ASP B O 1
ATOM 2103 N N . ARG B 1 36 ? 0.568 15.914 27.453 1 93.31 36 ARG B N 1
ATOM 2104 C CA . ARG B 1 36 ? 1.842 15.258 27.719 1 93.31 36 ARG B CA 1
ATOM 2105 C C . ARG B 1 36 ? 2.639 15.055 26.438 1 93.31 36 ARG B C 1
ATOM 2107 O O . ARG B 1 36 ? 3.785 14.609 26.484 1 93.31 36 ARG B O 1
ATOM 2114 N N . ALA B 1 37 ? 2.055 15.352 25.375 1 96.38 37 ALA B N 1
ATOM 2115 C CA . ALA B 1 37 ? 2.736 15.188 24.094 1 96.38 37 ALA B CA 1
ATOM 2116 C C . ALA B 1 37 ? 3.348 16.5 23.625 1 96.38 37 ALA B C 1
ATOM 2118 O O . ALA B 1 37 ? 2.883 17.578 24 1 96.38 37 ALA B O 1
ATOM 2119 N N . ASP B 1 38 ? 4.457 16.453 22.844 1 97.31 38 ASP B N 1
ATOM 2120 C CA . ASP B 1 38 ? 5.043 17.656 22.266 1 97.31 38 ASP B CA 1
ATOM 2121 C C . ASP B 1 38 ? 4.129 18.25 21.203 1 97.31 38 ASP B C 1
ATOM 2123 O O . ASP B 1 38 ? 4.199 19.438 20.906 1 97.31 38 ASP B O 1
ATOM 2127 N N . GLY B 1 39 ? 3.297 17.453 20.625 1 97.44 39 GLY B N 1
ATOM 2128 C CA . GLY B 1 39 ? 2.236 17.828 19.703 1 97.44 39 GLY B CA 1
ATOM 2129 C C . GLY B 1 39 ? 1.123 16.797 19.625 1 97.44 39 GLY B C 1
ATOM 2130 O O . GLY B 1 39 ? 1.346 15.617 19.875 1 97.44 39 GLY B O 1
ATOM 2131 N N . SER B 1 40 ? -0.019 17.281 19.328 1 98 40 SER B N 1
ATOM 2132 C CA . SER B 1 40 ? -1.149 16.375 19.219 1 98 40 SER B CA 1
ATOM 2133 C C . SER B 1 40 ? -2.262 16.969 18.375 1 98 40 SER B C 1
ATOM 2135 O O . SER B 1 40 ? -2.334 18.188 18.188 1 98 40 SER B O 1
ATOM 2137 N N . ALA B 1 41 ? -3.064 16.016 17.828 1 97.88 41 ALA B N 1
ATOM 2138 C CA . ALA B 1 41 ? -4.219 16.438 17.031 1 97.88 41 ALA B CA 1
ATOM 2139 C C . ALA B 1 41 ? -5.254 15.32 16.953 1 97.88 41 ALA B C 1
ATOM 2141 O O . ALA B 1 41 ? -4.898 14.133 16.922 1 97.88 41 ALA B O 1
ATOM 2142 N N . LYS B 1 42 ? -6.418 15.727 17 1 98.12 42 LYS B N 1
ATOM 2143 C CA . LYS B 1 42 ? -7.535 14.844 16.672 1 98.12 42 LYS B CA 1
ATOM 2144 C C . LYS B 1 42 ? -8.156 15.211 15.328 1 98.12 42 LYS B C 1
ATOM 2146 O O . LYS B 1 42 ? -8.594 16.344 15.133 1 98.12 42 LYS B O 1
ATOM 2151 N N . TRP B 1 43 ? -8.117 14.328 14.375 1 98.31 43 TRP B N 1
ATOM 2152 C CA . TRP B 1 43 ? -8.688 14.523 13.039 1 98.31 43 TRP B CA 1
ATOM 2153 C C . TRP B 1 43 ? -9.938 13.68 12.852 1 98.31 43 TRP B C 1
ATOM 2155 O O . TRP B 1 43 ? -9.938 12.484 13.148 1 98.31 43 TRP B O 1
ATOM 2165 N N . THR B 1 44 ? -10.984 14.367 12.406 1 97.56 44 THR B N 1
ATOM 2166 C CA . THR B 1 44 ? -12.25 13.672 12.234 1 97.56 44 THR B CA 1
ATOM 2167 C C . THR B 1 44 ? -12.82 13.914 10.836 1 97.56 44 THR B C 1
ATOM 2169 O O . THR B 1 44 ? -12.852 15.055 10.367 1 97.56 44 THR B O 1
ATOM 2172 N N . GLN B 1 45 ? -13.117 12.883 10.164 1 96.56 45 GLN B N 1
ATOM 2173 C CA . GLN B 1 45 ? -13.898 12.859 8.938 1 96.56 45 GLN B CA 1
ATOM 2174 C C . GLN B 1 45 ? -15.219 12.125 9.141 1 96.56 45 GLN B C 1
ATOM 2176 O O . GLN B 1 45 ? -15.367 10.969 8.742 1 96.56 45 GLN B O 1
ATOM 2181 N N . GLU B 1 46 ? -16.203 12.906 9.734 1 94.44 46 GLU B N 1
ATOM 2182 C CA . GLU B 1 46 ? -17.5 12.367 10.164 1 94.44 46 GLU B CA 1
ATOM 2183 C C . GLU B 1 46 ? -17.312 11.086 10.977 1 94.44 46 GLU B C 1
ATOM 2185 O O . GLU B 1 46 ? -16.734 11.102 12.055 1 94.44 46 GLU B O 1
ATOM 2190 N N . GLY B 1 47 ? -17.516 9.945 10.375 1 94.5 47 GLY B N 1
ATOM 2191 C CA . GLY B 1 47 ? -17.531 8.695 11.117 1 94.5 47 GLY B CA 1
ATOM 2192 C C . GLY B 1 47 ? -16.156 8.125 11.375 1 94.5 47 GLY B C 1
ATOM 2193 O O . GLY B 1 47 ? -16.016 7.113 12.062 1 94.5 47 GLY B O 1
ATOM 2194 N N . SER B 1 48 ? -15.125 8.75 10.914 1 96.06 48 SER B N 1
ATOM 2195 C CA . SER B 1 48 ? -13.758 8.32 11.188 1 96.06 48 SER B CA 1
ATOM 2196 C C . SER B 1 48 ? -13 9.375 11.984 1 96.06 48 SER B C 1
ATOM 2198 O O . SER B 1 48 ? -13.047 10.562 11.656 1 96.06 48 SER B O 1
ATOM 2200 N N . SER B 1 49 ? -12.352 8.867 13.055 1 97.62 49 SER B N 1
ATOM 2201 C CA . SER B 1 49 ? -11.602 9.781 13.914 1 97.62 49 SER B CA 1
ATOM 2202 C C . SER B 1 49 ? -10.32 9.133 14.422 1 97.62 49 SER B C 1
ATOM 2204 O O . SER B 1 49 ? -10.32 7.965 14.812 1 97.62 49 SER B O 1
ATOM 2206 N N . VAL B 1 50 ? -9.258 9.914 14.32 1 97.5 50 VAL B N 1
ATOM 2207 C CA . VAL B 1 50 ? -7.961 9.422 14.773 1 97.5 50 VAL B CA 1
ATOM 2208 C C . VAL B 1 50 ? -7.285 10.469 15.641 1 97.5 50 VAL B C 1
ATOM 2210 O O . VAL B 1 50 ? -7.309 11.664 15.328 1 97.5 50 VAL B O 1
ATOM 2213 N N . LEU B 1 51 ? -6.766 10.031 16.781 1 98.25 51 LEU B N 1
ATOM 2214 C CA . LEU B 1 51 ? -5.949 10.859 17.672 1 98.25 51 LEU B CA 1
ATOM 2215 C C . LEU B 1 51 ? -4.465 10.625 17.406 1 98.25 51 LEU B C 1
ATOM 2217 O O . LEU B 1 51 ? -4.008 9.477 17.391 1 98.25 51 LEU B O 1
ATOM 2221 N N . ALA B 1 52 ? -3.775 11.672 17.156 1 98.31 52 ALA B N 1
ATOM 2222 C CA . ALA B 1 52 ? -2.342 11.57 16.891 1 98.31 52 ALA B CA 1
ATOM 2223 C C . ALA B 1 52 ? -1.54 12.305 17.969 1 98.31 52 ALA B C 1
ATOM 2225 O O . ALA B 1 52 ? -1.924 13.391 18.406 1 98.31 52 ALA B O 1
ATOM 2226 N N . ALA B 1 53 ? -0.486 11.695 18.438 1 98.5 53 ALA B N 1
ATOM 2227 C CA . ALA B 1 53 ? 0.46 12.297 19.375 1 98.5 53 ALA B CA 1
ATOM 2228 C C . ALA B 1 53 ? 1.886 12.227 18.828 1 98.5 53 ALA B C 1
ATOM 2230 O O . ALA B 1 53 ? 2.287 11.219 18.25 1 98.5 53 ALA B O 1
ATOM 2231 N N . VAL B 1 54 ? 2.592 13.266 18.984 1 98.25 54 VAL B N 1
ATOM 2232 C CA . VAL B 1 54 ? 3.988 13.336 18.562 1 98.25 54 VAL B CA 1
ATOM 2233 C C . VAL B 1 54 ? 4.883 13.531 19.781 1 98.25 54 VAL B C 1
ATOM 2235 O O . VAL B 1 54 ? 4.609 14.383 20.625 1 98.25 54 VAL B O 1
ATOM 2238 N N . TYR B 1 55 ? 5.887 12.695 19.891 1 97.44 55 TYR B N 1
ATOM 2239 C CA . TYR B 1 55 ? 6.914 12.82 20.906 1 97.44 55 TYR B CA 1
ATOM 2240 C C . TYR B 1 55 ? 8.289 13.008 20.281 1 97.44 55 TYR B C 1
ATOM 2242 O O . TYR B 1 55 ? 8.797 12.117 19.609 1 97.44 55 TYR B O 1
ATOM 2250 N N . GLY B 1 56 ? 8.859 14.164 20.625 1 92.44 56 GLY B N 1
ATOM 2251 C CA . GLY B 1 56 ? 10.188 14.445 20.094 1 92.44 56 GLY B CA 1
ATOM 2252 C C . GLY B 1 56 ? 10.227 15.688 19.219 1 92.44 56 GLY B C 1
ATOM 2253 O O . GLY B 1 56 ? 9.227 16.406 19.094 1 92.44 56 GLY B O 1
ATOM 2254 N N . PRO B 1 57 ? 11.422 15.914 18.75 1 94.06 57 PRO B N 1
ATOM 2255 C CA . PRO B 1 57 ? 12.641 15.102 18.797 1 94.06 57 PRO B CA 1
ATOM 2256 C C . PRO B 1 57 ? 13.203 14.945 20.203 1 94.06 57 PRO B C 1
ATOM 2258 O O . PRO B 1 57 ? 13.18 15.898 21 1 94.06 57 PRO B O 1
ATOM 2261 N N . ARG B 1 58 ? 13.492 13.664 20.5 1 93.75 58 ARG B N 1
ATOM 2262 C CA . ARG B 1 58 ? 14.125 13.328 21.781 1 93.75 58 ARG B CA 1
ATOM 2263 C C . ARG B 1 58 ? 15.305 12.391 21.562 1 93.75 58 ARG B C 1
ATOM 2265 O O . ARG B 1 58 ? 15.414 11.734 20.531 1 93.75 58 ARG B O 1
ATOM 2272 N N . GLN B 1 59 ? 16.172 12.383 22.531 1 91.75 59 GLN B N 1
ATOM 2273 C CA . GLN B 1 59 ? 17.297 11.469 22.438 1 91.75 59 GLN B CA 1
ATOM 2274 C C . GLN B 1 59 ? 16.844 10.031 22.234 1 91.75 59 GLN B C 1
ATOM 2276 O O . GLN B 1 59 ? 16 9.531 22.984 1 91.75 59 GLN B O 1
ATOM 2281 N N . ALA B 1 60 ? 17.344 9.445 21.156 1 89.94 60 ALA B N 1
ATOM 2282 C CA . ALA B 1 60 ? 16.969 8.078 20.828 1 89.94 60 ALA B CA 1
ATOM 2283 C C . ALA B 1 60 ? 17.641 7.086 21.781 1 89.94 60 ALA B C 1
ATOM 2285 O O . ALA B 1 60 ? 18.703 7.367 22.328 1 89.94 60 ALA B O 1
ATOM 2286 N N . LYS B 1 61 ? 16.969 5.918 21.922 1 88.31 61 LYS B N 1
ATOM 2287 C CA . LYS B 1 61 ? 17.625 4.82 22.625 1 88.31 61 LYS B CA 1
ATOM 2288 C C . LYS B 1 61 ? 18.891 4.383 21.891 1 88.31 61 LYS B C 1
ATOM 2290 O O . LYS B 1 61 ? 18.922 4.328 20.656 1 88.31 61 LYS B O 1
ATOM 2295 N N . PRO B 1 62 ? 19.875 4.152 22.672 1 85.94 62 PRO B N 1
ATOM 2296 C CA . PRO B 1 62 ? 21.172 3.801 22.078 1 85.94 62 PRO B CA 1
ATOM 2297 C C . PRO B 1 62 ? 21.062 2.686 21.047 1 85.94 62 PRO B C 1
ATOM 2299 O O . PRO B 1 62 ? 21.734 2.729 20.016 1 85.94 62 PRO B O 1
ATOM 2302 N N . GLN B 1 63 ? 20.156 1.712 21.281 1 84.56 63 GLN B N 1
ATOM 2303 C CA . GLN B 1 63 ? 20.031 0.562 20.391 1 84.56 63 GLN B CA 1
ATOM 2304 C C . GLN B 1 63 ? 19.391 0.961 19.062 1 84.56 63 GLN B C 1
ATOM 2306 O O . GLN B 1 63 ? 19.547 0.264 18.062 1 84.56 63 GLN B O 1
ATOM 2311 N N . LYS B 1 64 ? 18.75 2.098 19.062 1 81.44 64 LYS B N 1
ATOM 2312 C CA . LYS B 1 64 ? 17.984 2.494 17.891 1 81.44 64 LYS B CA 1
ATOM 2313 C C . LYS B 1 64 ? 18.547 3.77 17.266 1 81.44 64 LYS B C 1
ATOM 2315 O O . LYS B 1 64 ? 18.047 4.242 16.234 1 81.44 64 LYS B O 1
ATOM 2320 N N . GLU B 1 65 ? 19.578 4.227 17.812 1 85 65 GLU B N 1
ATOM 2321 C CA . GLU B 1 65 ? 20.078 5.539 17.422 1 85 65 GLU B CA 1
ATOM 2322 C C . GLU B 1 65 ? 20.797 5.48 16.078 1 85 65 GLU B C 1
ATOM 2324 O O . GLU B 1 65 ? 21.359 4.441 15.711 1 85 65 GLU B O 1
ATOM 2329 N N . ASP B 1 66 ? 20.578 6.582 15.305 1 88.12 66 ASP B N 1
ATOM 2330 C CA . ASP B 1 66 ? 21.328 6.832 14.086 1 88.12 66 ASP B CA 1
ATOM 2331 C C . ASP B 1 66 ? 22.156 8.109 14.195 1 88.12 66 ASP B C 1
ATOM 2333 O O . ASP B 1 66 ? 21.625 9.172 14.508 1 88.12 66 ASP B O 1
ATOM 2337 N N . ALA B 1 67 ? 23.438 8.023 14.016 1 89.38 67 ALA B N 1
ATOM 2338 C CA . ALA B 1 67 ? 24.375 9.109 14.25 1 89.38 67 ALA B CA 1
ATOM 2339 C C . ALA B 1 67 ? 24.141 10.258 13.273 1 89.38 67 ALA B C 1
ATOM 2341 O O . ALA B 1 67 ? 24.453 11.414 13.57 1 89.38 67 ALA B O 1
ATOM 2342 N N . GLU B 1 68 ? 23.5 9.953 12.172 1 91.69 68 GLU B N 1
ATOM 2343 C CA . GLU B 1 68 ? 23.453 10.953 11.117 1 91.69 68 GLU B CA 1
ATOM 2344 C C . GLU B 1 68 ? 22.031 11.469 10.914 1 91.69 68 GLU B C 1
ATOM 2346 O O . GLU B 1 68 ? 21.812 12.5 10.273 1 91.69 68 GLU B O 1
ATOM 2351 N N . GLN B 1 69 ? 21.062 10.734 11.516 1 93.06 69 GLN B N 1
ATOM 2352 C CA . GLN B 1 69 ? 19.672 11.086 11.203 1 93.06 69 GLN B CA 1
ATOM 2353 C C . GLN B 1 69 ? 18.766 10.812 12.391 1 93.06 69 GLN B C 1
ATOM 2355 O O . GLN B 1 69 ? 19.125 10.078 13.312 1 93.06 69 GLN B O 1
ATOM 2360 N N . ALA B 1 70 ? 17.578 11.461 12.414 1 93.31 70 ALA B N 1
ATOM 2361 C CA . ALA B 1 70 ? 16.531 11.102 13.352 1 93.31 70 ALA B CA 1
ATOM 2362 C C . ALA B 1 70 ? 15.883 9.773 12.977 1 93.31 70 ALA B C 1
ATOM 2364 O O . ALA B 1 70 ? 15.797 9.43 11.797 1 93.31 70 ALA B O 1
ATOM 2365 N N . VAL B 1 71 ? 15.492 9.094 14 1 92.38 71 VAL B N 1
ATOM 2366 C CA . VAL B 1 71 ? 14.719 7.879 13.789 1 92.38 71 VAL B CA 1
ATOM 2367 C C . VAL B 1 71 ? 13.234 8.172 13.977 1 92.38 71 VAL B C 1
ATOM 2369 O O . VAL B 1 71 ? 12.828 8.75 14.984 1 92.38 71 VAL B O 1
ATOM 2372 N N . VAL B 1 72 ? 12.445 7.789 12.953 1 93.25 72 VAL B N 1
ATOM 2373 C CA . VAL B 1 72 ? 11.008 8 13.047 1 93.25 72 VAL B CA 1
ATOM 2374 C C . VAL B 1 72 ? 10.32 6.703 13.477 1 93.25 72 VAL B C 1
ATOM 2376 O O . VAL B 1 72 ? 10.492 5.664 12.836 1 93.25 72 VAL B O 1
ATOM 2379 N N . GLU B 1 73 ? 9.641 6.824 14.539 1 91 73 GLU B N 1
ATOM 2380 C CA . GLU B 1 73 ? 8.852 5.695 15.031 1 91 73 GLU B CA 1
ATOM 2381 C C . GLU B 1 73 ? 7.359 5.984 14.945 1 91 73 GLU B C 1
ATOM 2383 O O . GLU B 1 73 ? 6.906 7.059 15.336 1 91 73 GLU B O 1
ATOM 2388 N N . VAL B 1 74 ? 6.609 4.984 14.375 1 92.75 74 VAL B N 1
ATOM 2389 C CA . VAL B 1 74 ? 5.164 5.148 14.266 1 92.75 74 VAL B CA 1
ATOM 2390 C C . VAL B 1 74 ? 4.457 3.984 14.961 1 92.75 74 VAL B C 1
ATOM 2392 O O . VAL B 1 74 ? 4.801 2.82 14.742 1 92.75 74 VAL B O 1
ATOM 2395 N N . VAL B 1 75 ? 3.553 4.348 15.82 1 89.69 75 VAL B N 1
ATOM 2396 C CA . VAL B 1 75 ? 2.703 3.357 16.484 1 89.69 75 VAL B CA 1
ATOM 2397 C C . VAL B 1 75 ? 1.248 3.572 16.062 1 89.69 75 VAL B C 1
ATOM 2399 O O . VAL B 1 75 ? 0.699 4.66 16.25 1 89.69 75 VAL B O 1
ATOM 2402 N N . TYR B 1 76 ? 0.61 2.574 15.477 1 89.88 76 TYR B N 1
ATOM 2403 C CA . TYR B 1 76 ? -0.783 2.623 15.047 1 89.88 76 TYR B CA 1
ATOM 2404 C C . TYR B 1 76 ? -1.654 1.733 15.93 1 89.88 76 TYR B C 1
ATOM 2406 O O . TYR B 1 76 ? -1.495 0.511 15.938 1 89.88 76 TYR B O 1
ATOM 2414 N N . LYS B 1 77 ? -2.529 2.322 16.609 1 87 77 LYS B N 1
ATOM 2415 C CA . LYS B 1 77 ? -3.391 1.601 17.547 1 87 77 LYS B CA 1
ATOM 2416 C C . LYS B 1 77 ? -4.836 1.576 17.062 1 87 77 LYS B C 1
ATOM 2418 O O . LYS B 1 77 ? -5.445 2.629 16.859 1 87 77 LYS B O 1
ATOM 2423 N N . PRO B 1 78 ? -5.363 0.361 16.906 1 82.81 78 PRO B N 1
ATOM 2424 C CA . PRO B 1 78 ? -6.766 0.267 16.5 1 82.81 78 PRO B CA 1
ATOM 2425 C C . PRO B 1 78 ? -7.73 0.699 17.609 1 82.81 78 PRO B C 1
ATOM 2427 O O . PRO B 1 78 ? -7.316 0.895 18.75 1 82.81 78 PRO B O 1
ATOM 2430 N N . ARG B 1 79 ? -9.016 0.912 17.203 1 77.06 79 ARG B N 1
ATOM 2431 C CA . ARG B 1 79 ? -10.055 1.329 18.141 1 77.06 79 ARG B CA 1
ATOM 2432 C C . ARG B 1 79 ? -10.211 0.319 19.266 1 77.06 79 ARG B C 1
ATOM 2434 O O . ARG B 1 79 ? -10.344 0.7 20.438 1 77.06 79 ARG B O 1
ATOM 2441 N N . ALA B 1 80 ? -10.367 -0.866 18.875 1 70.81 80 ALA B N 1
ATOM 2442 C CA . ALA B 1 80 ? -10.531 -1.896 19.906 1 70.81 80 ALA B CA 1
ATOM 2443 C C . ALA B 1 80 ? -9.586 -3.068 19.656 1 70.81 80 ALA B C 1
ATOM 2445 O O . ALA B 1 80 ? -9.25 -3.375 18.516 1 70.81 80 ALA B O 1
ATOM 2446 N N . GLY B 1 81 ? -9.211 -3.613 20.812 1 65.06 81 GLY B N 1
ATOM 2447 C CA . GLY B 1 81 ? -8.438 -4.848 20.734 1 65.06 81 GLY B CA 1
ATOM 2448 C C . GLY B 1 81 ? -6.953 -4.617 20.562 1 65.06 81 GLY B C 1
ATOM 2449 O O . GLY B 1 81 ? -6.473 -3.488 20.703 1 65.06 81 GLY B O 1
ATOM 2450 N N . LEU B 1 82 ? -6.293 -5.641 20.484 1 62.28 82 LEU B N 1
ATOM 2451 C CA . LEU B 1 82 ? -4.852 -5.641 20.234 1 62.28 82 LEU B CA 1
ATOM 2452 C C . LEU B 1 82 ? -4.547 -5.285 18.797 1 62.28 82 LEU B C 1
ATOM 2454 O O . LEU B 1 82 ? -5.387 -5.48 17.906 1 62.28 82 LEU B O 1
ATOM 2458 N N . GLN B 1 83 ? -3.609 -4.449 18.719 1 63.25 83 GLN B N 1
ATOM 2459 C CA . GLN B 1 83 ? -3.154 -4.133 17.359 1 63.25 83 GLN B CA 1
ATOM 2460 C C . GLN B 1 83 ? -3.227 -5.359 16.453 1 63.25 83 GLN B C 1
ATOM 2462 O O . GLN B 1 83 ? -2.686 -6.414 16.797 1 63.25 83 GLN B O 1
ATOM 2467 N N . GLY B 1 84 ? -4.254 -5.125 15.594 1 55.03 84 GLY B N 1
ATOM 2468 C CA . GLY B 1 84 ? -4.352 -6.199 14.625 1 55.03 84 GLY B CA 1
ATOM 2469 C C . GLY B 1 84 ? -3.361 -6.062 13.484 1 55.03 84 GLY B C 1
ATOM 2470 O O . GLY B 1 84 ? -2.494 -5.188 13.508 1 55.03 84 GLY B O 1
ATOM 2471 N N . HIS B 1 85 ? -3.539 -6.914 12.516 1 52.72 85 HIS B N 1
ATOM 2472 C CA . HIS B 1 85 ? -2.668 -7.043 11.352 1 52.72 85 HIS B CA 1
ATOM 2473 C C . HIS B 1 85 ? -2.736 -5.805 10.469 1 52.72 85 HIS B C 1
ATOM 2475 O O . HIS B 1 85 ? -1.71 -5.332 9.977 1 52.72 85 HIS B O 1
ATOM 2481 N N . GLU B 1 86 ? -3.807 -5.133 10.344 1 58.16 86 GLU B N 1
ATOM 2482 C CA . GLU B 1 86 ? -4.055 -3.963 9.508 1 58.16 86 GLU B CA 1
ATOM 2483 C C . GLU B 1 86 ? -3.365 -2.725 10.078 1 58.16 86 GLU B C 1
ATOM 2485 O O . GLU B 1 86 ? -2.83 -1.906 9.328 1 58.16 86 GLU B O 1
ATOM 2490 N N . ASP B 1 87 ? -3.223 -2.729 11.32 1 64.69 87 ASP B N 1
ATOM 2491 C CA . ASP B 1 87 ? -2.699 -1.547 12 1 64.69 87 ASP B CA 1
ATOM 2492 C C . ASP B 1 87 ? -1.192 -1.414 11.789 1 64.69 87 ASP B C 1
ATOM 2494 O O . ASP B 1 87 ? -0.68 -0.306 11.617 1 64.69 87 ASP B O 1
ATOM 2498 N N . ARG B 1 88 ? -0.614 -2.434 11.648 1 62.91 88 ARG B N 1
ATOM 2499 C CA . ARG B 1 88 ? 0.836 -2.416 11.477 1 62.91 88 ARG B CA 1
ATOM 2500 C C . ARG B 1 88 ? 1.219 -1.976 10.07 1 62.91 88 ARG B C 1
ATOM 2502 O O . ARG B 1 88 ? 2.217 -1.277 9.883 1 62.91 88 ARG B O 1
ATOM 2509 N N . THR B 1 89 ? 0.319 -2.303 9.062 1 64.12 89 THR B N 1
ATOM 2510 C CA . THR B 1 89 ? 0.493 -1.852 7.684 1 64.12 89 THR B CA 1
ATOM 2511 C C . THR B 1 89 ? 0.434 -0.329 7.602 1 64.12 89 THR B C 1
ATOM 2513 O O . THR B 1 89 ? 1.252 0.294 6.922 1 64.12 89 THR B O 1
ATOM 2516 N N . PHE B 1 90 ? -0.363 0.042 8.281 1 76.12 90 PHE B N 1
ATOM 2517 C CA . PHE B 1 90 ? -0.576 1.484 8.273 1 76.12 90 PHE B CA 1
ATOM 2518 C C . PHE B 1 90 ? 0.602 2.209 8.914 1 76.12 90 PHE B C 1
ATOM 2520 O O . PHE B 1 90 ? 1.014 3.271 8.445 1 76.12 90 PHE B O 1
ATOM 2527 N N . GLU B 1 91 ? 1.298 1.498 9.8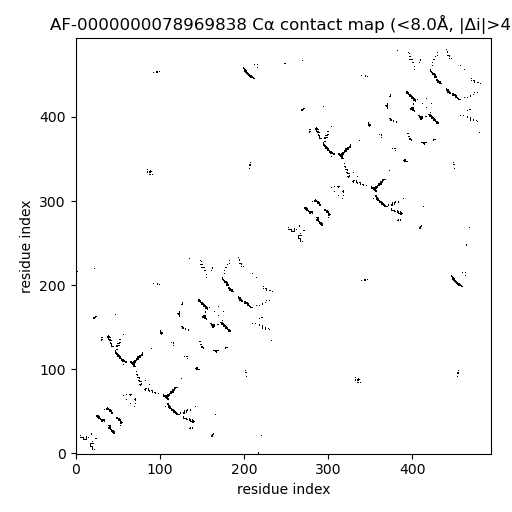52 1 80.56 91 GLU B N 1
ATOM 2528 C CA . GLU B 1 91 ? 2.449 2.1 10.516 1 80.56 91 GLU B CA 1
ATOM 2529 C C . GLU B 1 91 ? 3.596 2.33 9.539 1 80.56 91 GLU B C 1
ATOM 2531 O O . GLU B 1 91 ? 4.211 3.396 9.531 1 80.56 91 GLU B O 1
ATOM 2536 N N . LEU B 1 92 ? 3.855 1.376 8.727 1 74.88 92 LEU B N 1
ATOM 2537 C CA . LEU B 1 92 ? 4.965 1.461 7.785 1 74.88 92 LEU B CA 1
ATOM 2538 C C . LEU B 1 92 ? 4.688 2.508 6.711 1 74.88 92 LEU B C 1
ATOM 2540 O O . LEU B 1 92 ? 5.586 3.262 6.328 1 74.88 92 LEU B O 1
ATOM 2544 N N . GLU B 1 93 ? 3.49 2.445 6.227 1 81.81 93 GLU B N 1
ATOM 2545 C CA . GLU B 1 93 ? 3.113 3.422 5.211 1 81.81 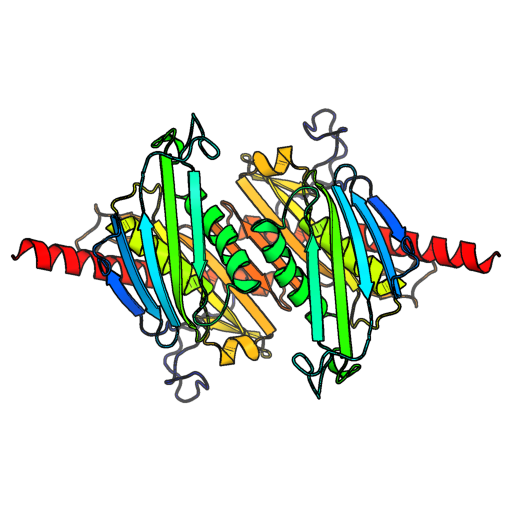93 GLU B CA 1
ATOM 2546 C C . GLU B 1 93 ? 3.225 4.848 5.746 1 81.81 93 GLU B C 1
ATOM 2548 O O . GLU B 1 93 ? 3.791 5.723 5.086 1 81.81 93 GLU B O 1
ATOM 2553 N N . VAL B 1 94 ? 2.754 4.969 6.898 1 90.19 94 VAL B N 1
ATOM 2554 C CA . VAL B 1 94 ? 2.807 6.285 7.527 1 90.19 94 VAL B CA 1
ATOM 2555 C C . VAL B 1 94 ? 4.262 6.684 7.773 1 90.19 94 VAL B C 1
ATOM 2557 O O . VAL B 1 94 ? 4.652 7.82 7.492 1 90.19 94 VAL B O 1
ATOM 2560 N N . ARG B 1 95 ? 5.027 5.762 8.258 1 88.69 95 ARG B N 1
ATOM 2561 C CA . ARG B 1 95 ? 6.434 6.035 8.531 1 88.69 95 ARG B CA 1
ATOM 2562 C C . ARG B 1 95 ? 7.156 6.477 7.258 1 88.69 95 ARG B C 1
ATOM 2564 O O . ARG B 1 95 ? 7.926 7.441 7.281 1 88.69 95 ARG B O 1
ATOM 2571 N N . GLY B 1 96 ? 6.945 5.742 6.199 1 85.12 96 GLY B N 1
ATOM 2572 C CA . GLY B 1 96 ? 7.578 6.086 4.934 1 85.12 96 GLY B CA 1
ATOM 2573 C C . GLY B 1 96 ? 7.246 7.492 4.465 1 85.12 96 GLY B C 1
ATOM 2574 O O . GLY B 1 96 ? 8.125 8.219 3.994 1 85.12 96 GLY B O 1
ATOM 2575 N N . ILE B 1 97 ? 6.023 7.805 4.594 1 90.81 97 ILE B N 1
ATOM 2576 C CA . ILE B 1 97 ? 5.57 9.125 4.18 1 90.81 97 ILE B CA 1
ATOM 2577 C C . ILE B 1 97 ? 6.207 10.195 5.07 1 90.81 97 ILE B C 1
ATOM 2579 O O . ILE B 1 97 ? 6.711 11.203 4.574 1 90.81 97 ILE B O 1
ATOM 2583 N N . LEU B 1 98 ? 6.27 9.953 6.387 1 94.06 98 LEU B N 1
ATOM 2584 C CA . LEU B 1 98 ? 6.824 10.914 7.328 1 94.06 98 LEU B CA 1
ATOM 2585 C C . LEU B 1 98 ? 8.32 11.094 7.102 1 94.06 98 LEU B C 1
ATOM 2587 O O . LEU B 1 98 ? 8.836 12.211 7.191 1 94.06 98 LEU B O 1
ATOM 2591 N N . GLU B 1 99 ? 8.969 10.039 6.832 1 89.88 99 GLU B N 1
ATOM 2592 C CA . GLU B 1 99 ? 10.398 10.109 6.551 1 89.88 99 GLU B CA 1
ATOM 2593 C C . GLU B 1 99 ? 10.672 10.922 5.285 1 89.88 99 GLU B C 1
ATOM 2595 O O . GLU B 1 99 ? 11.75 11.492 5.129 1 89.88 99 GLU B O 1
ATOM 2600 N N . GLY B 1 100 ? 9.695 10.984 4.492 1 88.88 100 GLY B N 1
ATOM 2601 C CA . GLY B 1 100 ? 9.828 11.719 3.246 1 88.88 100 GLY B CA 1
ATOM 2602 C C . GLY B 1 100 ? 9.648 13.219 3.412 1 88.88 100 GLY B C 1
ATOM 2603 O O . GLY B 1 100 ? 10.078 14 2.561 1 88.88 100 GLY B O 1
ATOM 2604 N N . VAL B 1 101 ? 9.039 13.57 4.461 1 93.88 101 VAL B N 1
ATOM 2605 C CA . VAL B 1 101 ? 8.719 14.992 4.57 1 93.88 101 VAL B CA 1
ATOM 2606 C C . VAL B 1 101 ? 9.5 15.609 5.73 1 93.88 101 VAL B C 1
ATOM 2608 O O . VAL B 1 101 ? 9.602 16.828 5.844 1 93.88 101 VAL B O 1
ATOM 2611 N N . ILE B 1 102 ? 10.016 14.805 6.641 1 94.25 102 ILE B N 1
ATOM 2612 C CA . ILE B 1 102 ? 10.828 15.297 7.746 1 94.25 102 ILE B CA 1
ATOM 2613 C C . ILE B 1 102 ? 12.305 15.289 7.352 1 94.25 102 ILE B C 1
ATOM 2615 O O . ILE B 1 102 ? 12.828 14.258 6.934 1 94.25 102 ILE B O 1
ATOM 2619 N N . PRO B 1 103 ? 12.914 16.422 7.375 1 94.44 103 PRO B N 1
ATOM 2620 C CA . PRO B 1 103 ? 14.359 16.406 7.137 1 94.44 103 PRO B CA 1
ATOM 2621 C C . PRO B 1 103 ? 15.141 15.75 8.266 1 94.44 103 PRO B C 1
ATOM 2623 O O . PRO B 1 103 ? 15.688 16.438 9.133 1 94.44 103 PRO B O 1
ATOM 2626 N N . LEU B 1 104 ? 15.375 14.523 8.219 1 91.5 104 LEU B N 1
ATOM 2627 C CA . LEU B 1 104 ? 15.891 13.688 9.305 1 91.5 104 LEU B CA 1
ATOM 2628 C C . LEU B 1 104 ? 17.312 14.086 9.672 1 91.5 104 LEU B C 1
ATOM 2630 O O . LEU B 1 104 ? 17.734 13.945 10.82 1 91.5 104 LEU B O 1
ATOM 2634 N N . GLY B 1 105 ? 18.031 14.586 8.711 1 92.81 105 GLY B N 1
ATOM 2635 C CA . GLY B 1 105 ? 19.406 14.992 8.945 1 92.81 105 GLY B CA 1
ATOM 2636 C C . GLY B 1 105 ? 19.531 16.172 9.883 1 92.81 105 GLY B C 1
ATOM 2637 O O . GLY B 1 105 ? 20.609 16.438 10.414 1 92.81 105 GLY B O 1
ATOM 2638 N N . MET B 1 106 ? 18.5 16.875 10.102 1 92.12 106 MET B N 1
ATOM 2639 C CA . MET B 1 106 ? 18.484 18.031 10.984 1 92.12 106 MET B CA 1
ATOM 2640 C C . MET B 1 106 ? 18.453 17.609 12.445 1 92.12 106 MET B C 1
ATOM 2642 O O . MET B 1 106 ? 18.719 18.422 13.344 1 92.12 106 MET B O 1
ATOM 2646 N N . TYR B 1 107 ? 18.156 16.25 12.727 1 91.62 107 TYR B N 1
ATOM 2647 C CA . TYR B 1 107 ? 17.984 15.781 14.102 1 91.62 107 TYR B CA 1
ATOM 2648 C C . TYR B 1 107 ? 18.797 14.523 14.367 1 91.62 107 TYR B C 1
ATOM 2650 O O . TYR B 1 107 ? 18.25 13.484 14.742 1 91.62 107 TYR B O 1
ATOM 2658 N N . PRO B 1 108 ? 20.125 14.648 14.289 1 91.56 108 PRO B N 1
ATOM 2659 C CA . PRO B 1 108 ? 20.922 13.445 14.5 1 91.56 108 PRO B CA 1
ATOM 2660 C C . PRO B 1 108 ? 20.812 12.898 15.922 1 91.56 108 PRO B C 1
ATOM 2662 O O . PRO B 1 108 ? 20.656 13.672 16.875 1 91.56 108 PRO B O 1
ATOM 2665 N N . ARG B 1 109 ? 20.75 11.602 16.031 1 93.38 109 ARG B N 1
ATOM 2666 C CA . ARG B 1 109 ? 20.781 10.883 17.297 1 93.38 109 ARG B CA 1
ATOM 2667 C C . ARG B 1 109 ? 19.484 11.094 18.078 1 93.38 109 ARG B C 1
ATOM 2669 O O . ARG B 1 109 ? 19.453 10.984 19.297 1 93.38 109 ARG B O 1
ATOM 2676 N N . THR B 1 110 ? 18.422 11.484 17.344 1 94.38 110 THR B N 1
ATOM 2677 C CA . THR B 1 110 ? 17.141 11.695 18 1 94.38 110 THR B CA 1
ATOM 2678 C C . THR B 1 110 ? 16.078 10.766 17.422 1 94.38 110 THR B C 1
ATOM 2680 O O . THR B 1 110 ? 16.328 10.078 16.422 1 94.38 110 THR B O 1
ATOM 2683 N N . SER B 1 111 ? 14.984 10.727 18.156 1 95.69 111 SER B N 1
ATOM 2684 C CA . SER B 1 111 ? 13.828 9.961 17.688 1 95.69 111 SER B CA 1
ATOM 2685 C C . SER B 1 111 ? 12.562 10.812 17.703 1 95.69 111 SER B C 1
ATOM 2687 O O . SER B 1 111 ? 12.391 11.656 18.594 1 95.69 111 SER B O 1
ATOM 2689 N N . ILE B 1 112 ? 11.82 10.68 16.719 1 96.19 112 ILE B N 1
ATOM 2690 C CA . ILE B 1 112 ? 10.484 11.258 16.641 1 96.19 112 ILE B CA 1
ATOM 2691 C C . ILE B 1 112 ? 9.445 10.141 16.625 1 96.19 112 ILE B C 1
ATOM 2693 O O . ILE B 1 112 ? 9.383 9.359 15.672 1 96.19 112 ILE B O 1
ATOM 2697 N N . MET B 1 113 ? 8.695 10.109 17.656 1 96.5 113 MET B N 1
ATOM 2698 C CA . MET B 1 113 ? 7.672 9.07 17.766 1 96.5 113 MET B CA 1
ATOM 2699 C C . MET B 1 113 ? 6.285 9.641 17.469 1 96.5 113 MET B C 1
ATOM 2701 O O . MET B 1 113 ? 5.898 10.664 18.031 1 96.5 113 MET B O 1
ATOM 2705 N N . VAL B 1 114 ? 5.582 8.977 16.578 1 97.12 114 VAL B N 1
ATOM 2706 C CA . VAL B 1 114 ? 4.211 9.359 16.25 1 97.12 114 VAL B CA 1
ATOM 2707 C C . VAL B 1 114 ? 3.262 8.211 16.609 1 97.12 114 VAL B C 1
ATOM 2709 O O . VAL B 1 114 ? 3.395 7.102 16.094 1 97.12 114 VAL B O 1
ATOM 2712 N N . VAL B 1 115 ? 2.35 8.516 17.516 1 96.12 115 VAL B N 1
ATOM 2713 C CA . VAL B 1 115 ? 1.367 7.52 17.938 1 96.12 115 VAL B CA 1
ATOM 2714 C C . VAL B 1 115 ? -0.003 7.871 17.359 1 96.12 115 VAL B C 1
ATOM 2716 O O . VAL B 1 115 ? -0.504 8.977 17.562 1 96.12 115 VAL B O 1
ATOM 2719 N N . LEU B 1 116 ? -0.585 6.961 16.641 1 96.19 116 LEU B N 1
ATOM 2720 C CA . LEU B 1 116 ? -1.905 7.121 16.031 1 96.19 116 LEU B CA 1
ATOM 2721 C C . LEU B 1 116 ? -2.918 6.184 16.688 1 96.19 116 LEU B C 1
ATOM 2723 O O . LEU B 1 116 ? -2.773 4.961 16.625 1 96.19 116 LEU B O 1
ATOM 2727 N N . GLN B 1 117 ? -3.869 6.758 17.328 1 94.88 117 GLN B N 1
ATOM 2728 C CA . GLN B 1 117 ? -4.945 6 17.953 1 94.88 117 GLN B CA 1
ATOM 2729 C C . GLN B 1 117 ? -6.258 6.184 17.203 1 94.88 117 GLN B C 1
ATOM 2731 O O . GLN B 1 117 ? -6.859 7.258 17.25 1 94.88 117 GLN B O 1
ATOM 2736 N N . VAL B 1 118 ? -6.727 5.102 16.578 1 94.06 118 VAL B N 1
ATOM 2737 C CA . VAL B 1 118 ? -8.023 5.164 15.914 1 94.06 118 VAL B CA 1
ATOM 2738 C C . VAL B 1 118 ? -9.141 5.184 16.953 1 94.06 118 VAL B C 1
ATOM 2740 O O . VAL B 1 118 ? -9.227 4.285 17.797 1 94.06 118 VAL B O 1
ATOM 2743 N N . LEU B 1 119 ? -9.906 6.18 16.953 1 95.5 119 LEU B N 1
ATOM 2744 C CA . LEU B 1 119 ? -11.023 6.309 17.875 1 95.5 119 LEU B CA 1
ATOM 2745 C C . LEU B 1 119 ? -12.297 5.715 17.281 1 95.5 119 LEU B C 1
ATOM 2747 O O . LEU B 1 119 ? -13.078 5.066 17.984 1 95.5 119 LEU B O 1
ATOM 2751 N N . GLN B 1 120 ? -12.523 5.961 16.031 1 93.69 120 GLN B N 1
ATOM 2752 C CA . GLN B 1 120 ? -13.656 5.473 15.242 1 93.69 120 GLN B CA 1
ATOM 2753 C C . GLN B 1 120 ? -13.258 5.262 13.789 1 93.69 120 GLN B C 1
ATOM 2755 O O . GLN B 1 120 ? -12.516 6.07 13.219 1 93.69 120 GLN B O 1
ATOM 2760 N N . GLY B 1 121 ? -13.75 4.203 13.203 1 93.31 121 GLY B N 1
ATOM 2761 C CA . GLY B 1 121 ? -13.398 3.895 11.828 1 93.31 121 GLY B CA 1
ATOM 2762 C C . GLY B 1 121 ? -14.609 3.629 10.945 1 93.31 121 GLY B C 1
ATOM 2763 O O . GLY B 1 121 ? -15.18 2.537 10.984 1 93.31 121 GLY B O 1
ATOM 2764 N N . ASP B 1 122 ? -14.984 4.617 10.227 1 93.19 122 ASP B N 1
ATOM 2765 C CA . ASP B 1 122 ? -16.062 4.492 9.25 1 93.19 122 ASP B CA 1
ATOM 2766 C C . ASP B 1 122 ? -15.562 4.773 7.832 1 93.19 122 ASP B C 1
ATOM 2768 O O . ASP B 1 122 ? -16.109 5.629 7.133 1 93.19 122 ASP B O 1
ATOM 2772 N N . GLY B 1 123 ? -14.445 4.109 7.438 1 92.69 123 GLY B N 1
ATOM 2773 C CA . GLY B 1 123 ? -13.891 4.293 6.105 1 92.69 123 GLY B CA 1
ATOM 2774 C C . GLY B 1 123 ? -12.805 5.352 6.055 1 92.69 123 GLY B C 1
ATOM 2775 O O . GLY B 1 123 ? -12.742 6.227 6.918 1 92.69 123 GLY B O 1
ATOM 2776 N N . ALA B 1 124 ? -11.914 5.191 5.09 1 94.75 124 ALA B N 1
ATOM 2777 C CA . ALA B 1 124 ? -10.82 6.133 4.848 1 94.75 124 ALA B CA 1
ATOM 2778 C C . ALA B 1 124 ? -10 6.359 6.117 1 94.75 124 ALA B C 1
ATOM 2780 O O . ALA B 1 124 ? -9.586 7.484 6.402 1 94.75 124 ALA B O 1
ATOM 2781 N N . VAL B 1 125 ? -9.758 5.352 6.836 1 92.38 125 VAL B N 1
ATOM 2782 C CA . VAL B 1 125 ? -9.125 5.469 8.148 1 92.38 125 VAL B CA 1
ATOM 2783 C C . VAL B 1 125 ? -7.645 5.805 7.98 1 92.38 125 VAL B C 1
ATOM 2785 O O . VAL B 1 125 ? -7.098 6.605 8.742 1 92.38 125 VAL B O 1
ATOM 2788 N N . LEU B 1 126 ? -7.031 5.195 6.973 1 91.31 126 LEU B N 1
ATOM 2789 C CA . LEU B 1 126 ? -5.621 5.484 6.73 1 91.31 126 LEU B CA 1
ATOM 2790 C C . LEU B 1 126 ? -5.422 6.957 6.395 1 91.31 126 LEU B C 1
ATOM 2792 O O . LEU B 1 126 ? -4.5 7.598 6.914 1 91.31 126 LEU B O 1
ATOM 2796 N N . SER B 1 127 ? -6.25 7.469 5.492 1 96.38 127 SER B N 1
ATOM 2797 C CA . SER B 1 127 ? -6.172 8.891 5.148 1 96.38 127 SER B CA 1
ATOM 2798 C C . SER B 1 127 ? -6.398 9.766 6.375 1 96.38 127 SER B C 1
ATOM 2800 O O . SER B 1 127 ? -5.719 10.773 6.559 1 96.38 127 SER B O 1
ATOM 2802 N N . CYS B 1 128 ? -7.367 9.406 7.145 1 96.38 128 CYS B N 1
ATOM 2803 C CA . CYS B 1 128 ? -7.656 10.125 8.375 1 96.38 128 CYS B CA 1
ATOM 2804 C C . CYS B 1 128 ? -6.445 10.133 9.305 1 96.38 128 CYS B C 1
ATOM 2806 O O . CYS B 1 128 ? -6.098 11.172 9.867 1 96.38 128 CYS B O 1
ATOM 2808 N N . ALA B 1 129 ? -5.82 8.984 9.43 1 95.88 129 ALA B N 1
ATOM 2809 C CA . ALA B 1 129 ? -4.645 8.836 10.281 1 95.88 129 ALA B CA 1
ATOM 2810 C C . ALA B 1 129 ? -3.484 9.688 9.773 1 95.88 129 ALA B C 1
ATOM 2812 O O . ALA B 1 129 ? -2.787 10.328 10.562 1 95.88 129 ALA B O 1
ATOM 2813 N N . LEU B 1 130 ? -3.285 9.641 8.508 1 97.19 130 LEU B N 1
ATOM 2814 C CA . LEU B 1 130 ? -2.215 10.422 7.895 1 97.19 130 LEU B CA 1
ATOM 2815 C C . LEU B 1 130 ? -2.439 11.914 8.109 1 97.19 130 LEU B C 1
ATOM 2817 O O . LEU B 1 130 ? -1.507 12.641 8.445 1 97.19 130 LEU B O 1
ATOM 2821 N N . ASN B 1 131 ? -3.625 12.352 7.918 1 98 131 ASN B N 1
ATOM 2822 C CA . ASN B 1 131 ? -3.945 13.758 8.133 1 98 131 ASN B CA 1
ATOM 2823 C C . ASN B 1 131 ? -3.781 14.156 9.594 1 98 131 ASN B C 1
ATOM 2825 O O . ASN B 1 131 ? -3.291 15.242 9.891 1 98 131 ASN B O 1
ATOM 2829 N N . ALA B 1 132 ? -4.191 13.297 10.484 1 98 132 ALA B N 1
ATOM 2830 C CA . ALA B 1 132 ? -3.996 13.547 11.914 1 98 132 ALA B CA 1
ATOM 2831 C C . ALA B 1 132 ? -2.514 13.68 12.25 1 98 132 ALA B C 1
ATOM 2833 O O . ALA B 1 132 ? -2.121 14.578 13 1 98 132 ALA B O 1
ATOM 2834 N N . ALA B 1 133 ? -1.739 12.781 11.711 1 97.88 133 ALA B N 1
ATOM 2835 C CA . ALA B 1 133 ? -0.298 12.812 11.945 1 97.88 133 ALA B CA 1
ATOM 2836 C C . ALA B 1 133 ? 0.306 14.141 11.484 1 97.88 133 ALA B C 1
ATOM 2838 O O . ALA B 1 133 ? 1.128 14.727 12.188 1 97.88 133 ALA B O 1
ATOM 2839 N N . CYS B 1 134 ? -0.099 14.594 10.336 1 97.5 134 CYS B N 1
ATOM 2840 C CA . CYS B 1 134 ? 0.398 15.859 9.805 1 97.5 134 CYS B CA 1
ATOM 2841 C C . CYS B 1 134 ? 0.049 17.016 10.742 1 97.5 134 CYS B C 1
ATOM 2843 O O . CYS B 1 134 ? 0.906 17.844 11.055 1 97.5 134 CYS B O 1
ATOM 2845 N N . ALA B 1 135 ? -1.177 17.062 11.141 1 96.81 135 ALA B N 1
ATOM 2846 C CA . ALA B 1 135 ? -1.632 18.109 12.047 1 96.81 135 ALA B CA 1
ATOM 2847 C C . ALA B 1 135 ? -0.857 18.078 13.359 1 96.81 135 ALA B C 1
ATOM 2849 O O . ALA B 1 135 ? -0.502 19.125 13.906 1 96.81 135 ALA B O 1
ATOM 2850 N N . ALA B 1 136 ? -0.6 16.875 13.859 1 97.69 136 ALA B N 1
ATOM 2851 C CA . ALA B 1 136 ? 0.117 16.734 15.125 1 97.69 136 ALA B CA 1
ATOM 2852 C C . ALA B 1 136 ? 1.566 17.188 14.992 1 97.69 136 ALA B C 1
ATOM 2854 O O . ALA B 1 136 ? 2.127 17.781 15.914 1 97.69 136 ALA B O 1
ATOM 2855 N N . LEU B 1 137 ? 2.16 16.891 13.883 1 97.19 137 LEU B N 1
ATOM 2856 C CA . LEU B 1 137 ? 3.529 17.328 13.633 1 97.19 137 LEU B CA 1
ATOM 2857 C C . LEU B 1 137 ? 3.613 18.844 13.594 1 97.19 137 LEU B C 1
ATOM 2859 O O . LEU B 1 137 ? 4.543 19.438 14.156 1 97.19 137 LEU B O 1
ATOM 2863 N N . VAL B 1 138 ? 2.637 19.438 12.961 1 94.56 138 VAL B N 1
ATOM 2864 C CA . VAL B 1 138 ? 2.559 20.891 12.922 1 94.56 138 VAL B CA 1
ATOM 2865 C C . VAL B 1 138 ? 2.416 21.438 14.336 1 94.56 138 VAL B C 1
ATOM 2867 O O . VAL B 1 138 ? 3.09 22.406 14.703 1 94.56 138 VAL B O 1
ATOM 2870 N N . ASP B 1 139 ? 1.563 20.859 15.086 1 94.88 139 ASP B N 1
ATOM 2871 C CA . ASP B 1 139 ? 1.339 21.266 16.469 1 94.88 139 ASP B CA 1
ATOM 2872 C C . ASP B 1 139 ? 2.623 21.172 17.281 1 94.88 139 ASP B C 1
ATOM 2874 O O . ASP B 1 139 ? 2.871 22 18.172 1 94.88 139 ASP B O 1
ATOM 2878 N N . ALA B 1 140 ? 3.414 20.141 17.031 1 96 140 ALA B N 1
ATOM 2879 C CA . ALA B 1 140 ? 4.656 19.906 17.766 1 96 140 ALA B CA 1
ATOM 2880 C C . ALA B 1 140 ? 5.754 20.859 17.312 1 96 140 ALA B C 1
ATOM 2882 O O . ALA B 1 140 ? 6.797 20.969 17.969 1 96 140 ALA B O 1
ATOM 2883 N N . GLY B 1 141 ? 5.527 21.516 16.172 1 93.81 141 GLY B N 1
ATOM 2884 C CA . GLY B 1 141 ? 6.543 22.406 15.625 1 93.81 141 GLY B CA 1
ATOM 2885 C C . GLY B 1 141 ? 7.695 21.656 14.969 1 93.81 141 GLY B C 1
ATOM 2886 O O . GLY B 1 141 ? 8.812 22.172 14.906 1 93.81 141 GLY B O 1
ATOM 2887 N N . ILE B 1 142 ? 7.477 20.469 14.562 1 95 142 ILE B N 1
ATOM 2888 C CA . ILE B 1 142 ? 8.492 19.703 13.852 1 95 142 ILE B CA 1
ATOM 2889 C C . ILE B 1 142 ? 8.68 20.266 12.445 1 95 142 ILE B C 1
ATOM 2891 O O . ILE B 1 142 ? 7.703 20.484 11.719 1 95 142 ILE B O 1
ATOM 2895 N N . ALA B 1 143 ? 9.93 20.531 12.078 1 93.75 143 ALA B N 1
ATOM 2896 C CA . ALA B 1 143 ? 10.211 21.031 10.734 1 93.75 143 ALA B CA 1
ATOM 2897 C C . ALA B 1 143 ? 9.867 19.984 9.68 1 93.75 143 ALA B C 1
ATOM 2899 O O . ALA B 1 143 ? 10.164 18.797 9.852 1 93.75 143 ALA B O 1
ATOM 2900 N N . MET B 1 144 ? 9.188 20.422 8.641 1 94.5 144 MET B N 1
ATOM 2901 C CA . MET B 1 144 ? 8.852 19.562 7.512 1 94.5 144 MET B CA 1
ATOM 2902 C C . MET B 1 144 ? 9.18 20.25 6.191 1 94.5 144 MET B C 1
ATOM 2904 O O . MET B 1 144 ? 8.977 21.453 6.047 1 94.5 144 MET B O 1
ATOM 2908 N N . THR B 1 145 ? 9.68 19.484 5.246 1 93.38 145 THR B N 1
ATOM 2909 C CA . THR B 1 145 ? 10 20.016 3.926 1 93.38 145 THR B CA 1
ATOM 2910 C C . THR B 1 145 ? 8.719 20.422 3.191 1 93.38 145 THR B C 1
ATOM 2912 O O . THR B 1 145 ? 8.75 21.297 2.316 1 93.38 145 THR B O 1
ATOM 2915 N N . SER B 1 146 ? 7.656 19.766 3.484 1 93.44 146 SER B N 1
ATOM 2916 C CA . SER B 1 146 ? 6.32 20.078 2.988 1 93.44 146 SER B CA 1
ATOM 2917 C C . SER B 1 146 ? 5.242 19.5 3.902 1 93.44 146 SER B C 1
ATOM 2919 O O . SER B 1 146 ? 5.496 18.547 4.645 1 93.44 146 SER B O 1
ATOM 2921 N N . MET B 1 147 ? 4.152 20.172 3.898 1 94.69 147 MET B N 1
ATOM 2922 C CA . MET B 1 147 ? 2.975 19.516 4.457 1 94.69 147 MET B CA 1
ATOM 2923 C C . MET B 1 147 ? 2.387 18.516 3.467 1 94.69 147 MET B C 1
ATOM 2925 O O . MET B 1 147 ? 2.869 18.406 2.34 1 94.69 147 MET B O 1
ATOM 2929 N N . TYR B 1 148 ? 1.444 17.766 3.938 1 97.06 148 TYR B N 1
ATOM 2930 C CA . TYR B 1 148 ? 0.776 16.844 3.021 1 97.06 148 TYR B CA 1
ATOM 2931 C C . TYR B 1 148 ? -0.681 16.641 3.42 1 97.06 148 TYR B C 1
ATOM 2933 O O . TYR B 1 148 ? -1.084 17 4.527 1 97.06 148 TYR B O 1
ATOM 2941 N N . ALA B 1 149 ? -1.43 16.172 2.502 1 97.88 149 ALA B N 1
ATOM 2942 C CA . ALA B 1 149 ? -2.805 15.719 2.701 1 97.88 149 ALA B CA 1
ATOM 2943 C C . ALA B 1 149 ? -3.025 14.336 2.094 1 97.88 149 ALA B C 1
ATOM 2945 O O . ALA B 1 149 ? -2.328 13.945 1.153 1 97.88 149 ALA B O 1
ATOM 2946 N N . SER B 1 150 ? -3.891 13.609 2.66 1 98.19 150 SER B N 1
ATOM 2947 C CA . SER B 1 150 ? -4.219 12.266 2.178 1 98.19 150 SER B CA 1
ATOM 2948 C C . SER B 1 150 ? -5.727 12.086 2.027 1 98.19 150 SER B C 1
ATOM 2950 O O . SER B 1 150 ? -6.5 12.594 2.842 1 98.19 150 SER B O 1
ATOM 2952 N N . VAL B 1 151 ? -6.121 11.383 0.992 1 98.12 151 VAL B N 1
ATOM 2953 C CA . VAL B 1 151 ? -7.539 11.094 0.794 1 98.12 151 VAL B CA 1
ATOM 2954 C C . VAL B 1 151 ? -7.703 9.68 0.245 1 98.12 151 VAL B C 1
ATOM 2956 O O . VAL B 1 151 ? -6.785 9.133 -0.37 1 98.12 151 VAL B O 1
ATOM 2959 N N . THR B 1 152 ? -8.82 9.102 0.521 1 97 152 THR B N 1
ATOM 2960 C CA . THR B 1 152 ? -9.219 7.793 0.004 1 97 152 THR B CA 1
ATOM 2961 C C . THR B 1 152 ? -10.398 7.926 -0.948 1 97 152 THR B C 1
ATOM 2963 O O . THR B 1 152 ? -11.328 8.695 -0.689 1 97 152 THR B O 1
ATOM 2966 N N . CYS B 1 153 ? -10.359 7.266 -2.045 1 97 153 CYS B N 1
ATOM 2967 C CA . CYS B 1 153 ? -11.492 7.172 -2.959 1 97 153 CYS B CA 1
ATOM 2968 C C . CYS B 1 153 ? -11.727 5.727 -3.389 1 97 153 CYS B C 1
ATOM 2970 O O . CYS B 1 153 ? -10.836 4.887 -3.266 1 97 153 CYS B O 1
ATOM 2972 N N . VAL B 1 154 ? -12.922 5.465 -3.822 1 96.44 154 VAL B N 1
ATOM 2973 C CA . VAL B 1 154 ? -13.25 4.102 -4.23 1 96.44 154 VAL B CA 1
ATOM 2974 C C . VAL B 1 154 ? -13.812 4.105 -5.648 1 96.44 154 VAL B C 1
ATOM 2976 O O . VAL B 1 154 ? -14.312 5.133 -6.121 1 96.44 154 VAL B O 1
ATOM 2979 N N . LEU B 1 155 ? -13.578 3.031 -6.309 1 96.19 155 LEU B N 1
ATOM 2980 C CA . LEU B 1 155 ? -14.219 2.723 -7.586 1 96.19 155 LEU B CA 1
ATOM 2981 C C . LEU B 1 155 ? -15.414 1.796 -7.387 1 96.19 155 LEU B C 1
ATOM 2983 O O . LEU B 1 155 ? -15.258 0.663 -6.926 1 96.19 155 LEU B O 1
ATOM 2987 N N . THR B 1 156 ? -16.625 2.27 -7.727 1 95.56 156 THR B N 1
ATOM 2988 C CA . THR B 1 156 ? -17.828 1.456 -7.559 1 95.56 156 THR B CA 1
ATOM 2989 C C . THR B 1 156 ? -17.906 0.372 -8.633 1 95.56 156 THR B C 1
ATOM 2991 O O . THR B 1 156 ? -17.125 0.38 -9.586 1 95.56 156 THR B O 1
ATOM 2994 N N . GLU B 1 157 ? -18.828 -0.566 -8.445 1 91.69 157 GLU B N 1
ATOM 2995 C CA . GLU B 1 157 ? -19.047 -1.616 -9.43 1 91.69 157 GLU B CA 1
ATOM 2996 C C . GLU B 1 157 ? -19.438 -1.027 -10.781 1 91.69 157 GLU B C 1
ATOM 2998 O O . GLU B 1 157 ? -19.141 -1.602 -11.828 1 91.69 157 GLU B O 1
ATOM 3003 N N . GLU B 1 158 ? -20.094 0.158 -10.727 1 93.12 158 GLU B N 1
ATOM 3004 C CA . GLU B 1 158 ? -20.5 0.85 -11.945 1 93.12 158 GLU B CA 1
ATOM 3005 C C . GLU B 1 158 ? -19.375 1.705 -12.508 1 93.12 158 GLU B C 1
ATOM 3007 O O . GLU B 1 158 ? -19.562 2.471 -13.453 1 93.12 158 GLU B O 1
ATOM 3012 N N . GLU B 1 159 ? -18.172 1.634 -11.883 1 93.69 159 GLU B N 1
ATOM 3013 C CA . GLU B 1 159 ? -16.938 2.268 -12.312 1 93.69 159 GLU B CA 1
ATOM 3014 C C . GLU B 1 159 ? -17.016 3.785 -12.156 1 93.69 159 GLU B C 1
ATOM 3016 O O . GLU B 1 159 ? -16.578 4.527 -13.039 1 93.69 159 GLU B O 1
ATOM 3021 N N . ARG B 1 160 ? -17.734 4.168 -11.148 1 94.5 160 ARG B N 1
ATOM 3022 C CA . ARG B 1 160 ? -17.734 5.566 -10.719 1 94.5 160 ARG B CA 1
ATOM 3023 C C . ARG B 1 160 ? -16.812 5.773 -9.523 1 94.5 160 ARG B C 1
ATOM 3025 O O . ARG B 1 160 ? -16.734 4.918 -8.641 1 94.5 160 ARG B O 1
ATOM 3032 N N . LEU B 1 161 ? -16.188 6.938 -9.539 1 96.88 161 LEU B N 1
ATOM 3033 C CA . LEU B 1 161 ? -15.289 7.25 -8.43 1 96.88 161 LEU B CA 1
ATOM 3034 C C . LEU B 1 161 ? -16.016 8.055 -7.355 1 96.88 161 LEU B C 1
ATOM 3036 O O . LEU B 1 161 ? -16.781 8.969 -7.668 1 96.88 161 LEU B O 1
ATOM 3040 N N . LEU B 1 162 ? -15.828 7.664 -6.117 1 96.88 162 LEU B N 1
ATOM 3041 C CA . LEU B 1 162 ? -16.359 8.383 -4.961 1 96.88 162 LEU B CA 1
ATOM 3042 C C . LEU B 1 162 ? -15.234 8.836 -4.039 1 96.88 162 LEU B C 1
ATOM 3044 O O . LEU B 1 162 ? -14.406 8.023 -3.619 1 96.88 162 LEU B O 1
ATOM 3048 N N . LEU B 1 163 ? -15.219 10.094 -3.783 1 97.19 163 LEU B N 1
ATOM 3049 C CA . LEU B 1 163 ? -14.195 10.672 -2.914 1 97.19 163 LEU B CA 1
ATOM 3050 C C . LEU B 1 163 ? -14.562 10.484 -1.446 1 97.19 163 LEU B C 1
ATOM 3052 O O . LEU B 1 163 ? -15.734 10.617 -1.075 1 97.19 163 LEU B O 1
ATOM 3056 N N . ASP B 1 164 ? -13.508 10.219 -0.572 1 97.06 164 ASP B N 1
ATOM 3057 C CA . ASP B 1 164 ? -13.672 10.141 0.876 1 97.06 164 ASP B CA 1
ATOM 3058 C C . ASP B 1 164 ? -14.766 9.156 1.255 1 97.06 164 ASP B C 1
ATOM 3060 O O . ASP B 1 164 ? -15.742 9.523 1.912 1 97.06 164 ASP B O 1
ATOM 3064 N N . SER B 1 165 ? -14.508 7.953 0.895 1 95.81 165 SER B N 1
ATOM 3065 C CA . SER B 1 165 ? -15.5 6.895 1.036 1 95.81 165 SER B CA 1
ATOM 3066 C C . SER B 1 165 ? -15.711 6.527 2.502 1 95.81 165 SER B C 1
ATOM 3068 O O . SER B 1 165 ? -14.766 6.574 3.299 1 95.81 165 SER B O 1
ATOM 3070 N N . ASP B 1 166 ? -16.953 6.184 2.857 1 94.31 166 ASP B N 1
ATOM 3071 C CA . ASP B 1 166 ? -17.203 5.574 4.16 1 94.31 166 ASP B CA 1
ATOM 3072 C C . ASP B 1 166 ? -17.047 4.059 4.102 1 94.31 166 ASP B C 1
ATOM 3074 O O . ASP B 1 166 ? -16.656 3.51 3.066 1 94.31 166 ASP B O 1
ATOM 3078 N N . ALA B 1 167 ? -17.219 3.436 5.223 1 92.19 167 ALA B N 1
ATOM 3079 C CA . ALA B 1 167 ? -16.953 2.004 5.336 1 92.19 167 ALA B CA 1
ATOM 3080 C C . ALA B 1 167 ? -17.859 1.2 4.414 1 92.19 167 ALA B C 1
ATOM 3082 O O . ALA B 1 167 ? -17.438 0.227 3.795 1 92.19 167 ALA B O 1
ATOM 3083 N N . ALA B 1 168 ? -19.125 1.515 4.355 1 91 168 ALA B N 1
ATOM 3084 C CA . ALA B 1 168 ? -20.078 0.809 3.502 1 91 168 ALA B CA 1
ATOM 3085 C C . ALA B 1 168 ? -19.688 0.934 2.031 1 91 168 ALA B C 1
ATOM 3087 O O . ALA B 1 168 ? -19.766 -0.037 1.275 1 91 168 ALA B O 1
ATOM 3088 N N . GLU B 1 169 ? -19.328 2.084 1.632 1 93.12 169 GLU B N 1
ATOM 3089 C CA . GLU B 1 169 ? -18.891 2.324 0.261 1 93.12 169 GLU B CA 1
ATOM 3090 C C . GLU B 1 169 ? -17.625 1.52 -0.064 1 93.12 169 GLU B C 1
ATOM 3092 O O . GLU B 1 169 ? -17.484 0.997 -1.172 1 93.12 169 GLU B O 1
ATOM 3097 N N . GLU B 1 170 ? -16.672 1.428 0.857 1 90.88 170 GLU B N 1
ATOM 3098 C CA . GLU B 1 170 ? -15.445 0.669 0.651 1 90.88 170 GLU B CA 1
ATOM 3099 C C . GLU B 1 170 ? -15.734 -0.823 0.514 1 90.88 170 GLU B C 1
ATOM 3101 O O . GLU B 1 170 ? -15.117 -1.505 -0.311 1 90.88 170 GLU B O 1
ATOM 3106 N N . GLN B 1 171 ? -16.625 -1.271 1.303 1 84.62 171 GLN B N 1
ATOM 3107 C CA . GLN B 1 171 ? -16.984 -2.686 1.271 1 84.62 171 GLN B CA 1
ATOM 3108 C C . GLN B 1 171 ? -17.625 -3.061 -0.062 1 84.62 171 GLN B C 1
ATOM 3110 O O . GLN B 1 171 ? -17.406 -4.164 -0.572 1 84.62 171 GLN B O 1
ATOM 3115 N N . ALA B 1 172 ? -18.359 -2.188 -0.621 1 88.88 172 ALA B N 1
ATOM 3116 C CA . ALA B 1 172 ? -19.109 -2.453 -1.846 1 88.88 172 ALA B CA 1
ATOM 3117 C C . ALA B 1 172 ? -18.266 -2.135 -3.08 1 88.88 172 ALA B C 1
ATOM 3119 O O . ALA B 1 172 ? -18.656 -2.465 -4.203 1 88.88 172 ALA B O 1
ATOM 3120 N N . ALA B 1 173 ? -17.078 -1.579 -2.877 1 92.5 173 ALA B N 1
ATOM 3121 C CA . ALA B 1 173 ? -16.312 -1.011 -3.984 1 92.5 173 ALA B CA 1
ATOM 3122 C C . ALA B 1 173 ? -15.578 -2.102 -4.758 1 92.5 173 ALA B C 1
ATOM 3124 O O . ALA B 1 173 ? -15.227 -3.141 -4.191 1 92.5 173 ALA B O 1
ATOM 3125 N N . LYS B 1 174 ? -15.453 -1.795 -6.035 1 90.88 174 LYS B N 1
ATOM 3126 C CA . LYS B 1 174 ? -14.641 -2.629 -6.918 1 90.88 174 LYS B CA 1
ATOM 3127 C C . LYS B 1 174 ? -13.156 -2.459 -6.617 1 90.88 174 LYS B C 1
ATOM 3129 O O . LYS B 1 174 ? -12.383 -3.41 -6.738 1 90.88 174 LYS B O 1
ATOM 3134 N N . ALA B 1 175 ? -12.758 -1.266 -6.23 1 93.31 175 ALA B N 1
ATOM 3135 C CA . ALA B 1 175 ? -11.375 -0.937 -5.891 1 93.31 175 ALA B CA 1
ATOM 3136 C C . ALA B 1 175 ? -11.32 0.249 -4.93 1 93.31 175 ALA B C 1
ATOM 3138 O O . ALA B 1 175 ? -12.258 1.048 -4.859 1 93.31 175 ALA B O 1
ATOM 3139 N N . CYS B 1 176 ? -10.258 0.316 -4.184 1 93.31 176 CYS B N 1
ATOM 3140 C CA . CYS B 1 176 ? -10 1.402 -3.244 1 93.31 176 CYS B CA 1
ATOM 3141 C C . CYS B 1 176 ? -8.625 2.008 -3.479 1 93.31 176 CYS B C 1
ATOM 3143 O O . CYS B 1 176 ? -7.66 1.285 -3.752 1 93.31 176 CYS B O 1
ATOM 3145 N N . PHE B 1 177 ? -8.609 3.334 -3.406 1 95.44 177 PHE B N 1
ATOM 3146 C CA . PHE B 1 177 ? -7.367 4.066 -3.643 1 95.44 177 PHE B CA 1
ATOM 3147 C C . PHE B 1 177 ? -7.086 5.035 -2.498 1 95.44 177 PHE B C 1
ATOM 3149 O O . PHE B 1 177 ? -7.965 5.797 -2.092 1 95.44 177 PHE B O 1
ATOM 3156 N N . CYS B 1 178 ? -5.902 5.008 -1.98 1 95.12 178 CYS B N 1
ATOM 3157 C CA . CYS B 1 178 ? -5.434 6 -1.021 1 95.12 178 CYS B CA 1
ATOM 3158 C C . CYS B 1 178 ? -4.191 6.715 -1.542 1 95.12 178 CYS B C 1
ATOM 3160 O O . CYS B 1 178 ? -3.223 6.07 -1.942 1 95.12 178 CYS B O 1
ATOM 3162 N N . PHE B 1 179 ? -4.254 8.039 -1.569 1 96.75 179 PHE B N 1
ATOM 3163 C CA . PHE B 1 179 ? -3.127 8.836 -2.041 1 96.75 179 PHE B CA 1
ATOM 3164 C C . PHE B 1 179 ? -2.729 9.875 -1.004 1 96.75 179 PHE B C 1
ATOM 3166 O O . PHE B 1 179 ? -3.584 10.414 -0.3 1 96.75 179 PHE B O 1
ATOM 3173 N N . THR B 1 180 ? -1.519 10.133 -0.88 1 97.38 180 THR B N 1
ATOM 3174 C CA . THR B 1 180 ? -0.958 11.203 -0.068 1 97.38 180 THR B CA 1
ATOM 3175 C C . THR B 1 180 ? -0.144 12.164 -0.93 1 97.38 180 THR B C 1
ATOM 3177 O O . THR B 1 180 ? 0.787 11.75 -1.623 1 97.38 180 THR B O 1
ATOM 3180 N N . VAL B 1 181 ? -0.483 13.477 -0.88 1 96.5 181 VAL B N 1
ATOM 3181 C CA . VAL B 1 181 ? 0.105 14.461 -1.774 1 96.5 181 VAL B CA 1
ATOM 3182 C C . VAL B 1 181 ? 0.668 15.625 -0.959 1 96.5 181 VAL B C 1
ATOM 3184 O O . VAL B 1 181 ? -0.012 16.172 -0.084 1 96.5 181 VAL B O 1
ATOM 3187 N N . PRO B 1 182 ? 1.903 15.953 -1.232 1 95.88 182 PRO B N 1
ATOM 3188 C CA . PRO B 1 182 ? 2.469 17.109 -0.537 1 95.88 182 PRO B CA 1
ATOM 3189 C C . PRO B 1 182 ? 1.888 18.438 -1.027 1 95.88 182 PRO B C 1
ATOM 3191 O O . PRO B 1 182 ? 1.355 18.516 -2.139 1 95.88 182 PRO B O 1
ATOM 3194 N N . HIS B 1 183 ? 1.902 19.375 -0.139 1 93.62 183 HIS B N 1
ATOM 3195 C CA . HIS B 1 183 ? 1.483 20.719 -0.494 1 93.62 183 HIS B CA 1
ATOM 3196 C C . HIS B 1 183 ? 2.234 21.766 0.329 1 93.62 183 HIS B C 1
ATOM 3198 O O . HIS B 1 183 ? 2.873 21.438 1.328 1 93.62 183 HIS B O 1
ATOM 3204 N N . HIS B 1 184 ? 2.25 23.031 -0.166 1 90.19 184 HIS B N 1
ATOM 3205 C CA . HIS B 1 184 ? 2.783 24.188 0.542 1 90.19 184 HIS B CA 1
ATOM 3206 C C . HIS B 1 184 ? 1.804 25.359 0.505 1 90.19 184 HIS B C 1
ATOM 3208 O O . HIS B 1 184 ? 0.875 25.359 -0.306 1 90.19 184 HIS B O 1
ATOM 3214 N N . TYR B 1 185 ? 2.023 26.125 1.495 1 84.25 185 TYR B N 1
ATOM 3215 C CA . TYR B 1 185 ? 1.231 27.344 1.518 1 84.25 185 TYR B CA 1
ATOM 3216 C C . TYR B 1 185 ? 2.047 28.531 1.012 1 84.25 185 TYR B C 1
ATOM 3218 O O . TYR B 1 185 ? 3.186 28.734 1.438 1 84.25 185 TYR B O 1
ATOM 3226 N N . ASP B 1 186 ? 1.613 29.109 -0.067 1 78.12 186 ASP B N 1
ATOM 3227 C CA . ASP B 1 186 ? 2.242 30.344 -0.557 1 78.12 186 ASP B CA 1
ATOM 3228 C C . ASP B 1 186 ? 1.771 31.562 0.236 1 78.12 186 ASP B C 1
ATOM 3230 O O . ASP B 1 186 ? 0.677 32.062 -0.003 1 78.12 186 ASP B O 1
ATOM 3234 N N . LEU B 1 187 ? 2.51 32.094 1.139 1 66.44 187 LEU B N 1
ATOM 3235 C CA . LEU B 1 187 ? 2.145 33.156 2.062 1 66.44 187 LEU B CA 1
ATOM 3236 C C . LEU B 1 187 ? 2.277 34.531 1.396 1 66.44 187 LEU B C 1
ATOM 3238 O O . LEU B 1 187 ? 1.846 35.531 1.953 1 66.44 187 LEU B O 1
ATOM 3242 N N . THR B 1 188 ? 3.137 34.594 0.322 1 62.25 188 THR B N 1
ATOM 3243 C CA . THR B 1 188 ? 3.285 35.906 -0.332 1 62.25 188 THR B CA 1
ATOM 3244 C C . THR B 1 188 ? 1.971 36.344 -0.97 1 62.25 188 THR B C 1
ATOM 3246 O O . THR B 1 188 ? 1.801 37.5 -1.312 1 62.25 188 THR B O 1
ATOM 3249 N N . LYS B 1 189 ? 1.398 35.344 -1.41 1 54.53 189 LYS B N 1
ATOM 3250 C CA . LYS B 1 189 ? 0.124 35.688 -2.025 1 54.53 189 LYS B CA 1
ATOM 3251 C C . LYS B 1 189 ? -0.949 35.938 -0.966 1 54.53 189 LYS B C 1
ATOM 3253 O O . LYS B 1 189 ? -0.828 35.469 0.166 1 54.53 189 LYS B O 1
ATOM 3258 N N . ALA B 1 190 ? -1.854 36.75 -1.353 1 47.47 190 ALA B N 1
ATOM 3259 C CA . ALA B 1 190 ? -2.859 37.406 -0.523 1 47.47 190 ALA B CA 1
ATOM 3260 C C . ALA B 1 190 ? -3.221 36.562 0.687 1 47.47 190 ALA B C 1
ATOM 3262 O O . ALA B 1 190 ? -2.889 35.375 0.735 1 47.47 190 ALA B O 1
ATOM 3263 N N . ILE B 1 191 ? -3.986 37.125 1.683 1 47.78 191 ILE B N 1
ATOM 3264 C CA . ILE B 1 191 ? -4.578 36.875 2.992 1 47.78 191 ILE B CA 1
ATOM 3265 C C . ILE B 1 191 ? -4.902 35.375 3.141 1 47.78 191 ILE B C 1
ATOM 3267 O O . ILE B 1 191 ? -4.934 34.875 4.258 1 47.78 191 ILE B O 1
ATOM 3271 N N . ASP B 1 192 ? -5.391 34.656 2.188 1 52.91 192 ASP B N 1
ATOM 3272 C CA . ASP B 1 192 ? -6.086 33.406 2.43 1 52.91 192 ASP B CA 1
ATOM 3273 C C . ASP B 1 192 ? -5.168 32.188 2.186 1 52.91 192 ASP B C 1
ATOM 3275 O O . ASP B 1 192 ? -5.59 31.047 2.305 1 52.91 192 ASP B O 1
ATOM 3279 N N . GLY B 1 193 ? -3.689 32.5 2.199 1 57.91 193 GLY B N 1
ATOM 3280 C CA . GLY B 1 193 ? -2.686 31.484 1.975 1 57.91 193 GLY B CA 1
ATOM 3281 C C . GLY B 1 193 ? -3.094 30.469 0.923 1 57.91 193 GLY B C 1
ATOM 3282 O O . GLY B 1 193 ? -3.939 29.609 1.18 1 57.91 193 GLY B O 1
ATOM 3283 N N . GLN B 1 194 ? -2.75 30.734 -0.37 1 79.56 194 GLN B N 1
ATOM 3284 C CA . GLN B 1 194 ? -3.092 29.844 -1.464 1 79.56 194 GLN B CA 1
ATOM 3285 C C . GLN B 1 194 ? -2.342 28.516 -1.34 1 79.56 194 GLN B C 1
ATOM 3287 O O . GLN B 1 194 ? -1.132 28.5 -1.102 1 79.56 194 GLN B O 1
ATOM 3292 N N . VAL B 1 195 ? -3.113 27.438 -1.275 1 87.38 195 VAL B N 1
ATOM 3293 C CA . VAL B 1 195 ? -2.564 26.078 -1.223 1 87.38 195 VAL B CA 1
ATOM 3294 C C . VAL B 1 195 ? -1.967 25.719 -2.58 1 87.38 195 VAL B C 1
ATOM 3296 O O . VAL B 1 195 ? -2.607 25.891 -3.617 1 87.38 195 VAL B O 1
ATOM 3299 N N . VAL B 1 196 ? -0.711 25.406 -2.59 1 89.5 196 VAL B N 1
ATOM 3300 C CA . VAL B 1 196 ? -0.07 24.859 -3.779 1 89.5 196 VAL B CA 1
ATOM 3301 C C . VAL B 1 196 ? 0.086 23.344 -3.631 1 89.5 196 VAL B C 1
ATOM 3303 O O . VAL B 1 196 ? 0.924 22.875 -2.857 1 89.5 196 VAL B O 1
ATOM 3306 N N . ILE B 1 197 ? -0.694 22.672 -4.383 1 91.88 197 ILE B N 1
ATOM 3307 C CA . ILE B 1 197 ? -0.693 21.203 -4.32 1 91.88 197 ILE B CA 1
ATOM 3308 C C . ILE B 1 197 ? 0.286 20.641 -5.348 1 91.88 197 ILE B C 1
ATOM 3310 O O . ILE B 1 197 ? 0.384 21.156 -6.465 1 91.88 197 ILE B O 1
ATOM 3314 N N . SER B 1 198 ? 1.009 19.672 -4.957 1 90.81 198 SER B N 1
ATOM 3315 C CA . SER B 1 198 ? 2.016 19.078 -5.828 1 90.81 198 SER B CA 1
ATOM 3316 C C . SER B 1 198 ? 1.375 18.188 -6.887 1 90.81 198 SER B C 1
ATOM 3318 O O . SER B 1 198 ? 0.258 17.688 -6.699 1 90.81 198 SER B O 1
ATOM 3320 N N . ASN B 1 199 ? 2.07 18.016 -8.008 1 90.06 199 ASN B N 1
ATOM 3321 C CA . ASN B 1 199 ? 1.665 17.047 -9.023 1 90.06 199 ASN B CA 1
ATOM 3322 C C . ASN B 1 199 ? 2.258 15.664 -8.758 1 90.06 199 ASN B C 1
ATOM 3324 O O . ASN B 1 199 ? 1.969 14.703 -9.477 1 90.06 199 ASN B O 1
ATOM 3328 N N . ALA B 1 200 ? 3.064 15.609 -7.719 1 91.56 200 ALA B N 1
ATOM 3329 C CA . ALA B 1 200 ? 3.68 14.352 -7.32 1 91.56 200 ALA B CA 1
ATOM 3330 C C . ALA B 1 200 ? 3.061 13.82 -6.027 1 91.56 200 ALA B C 1
ATOM 3332 O O . ALA B 1 200 ? 2.592 14.602 -5.195 1 91.56 200 ALA B O 1
ATOM 3333 N N . ALA B 1 201 ? 3.02 12.508 -5.898 1 94.38 201 ALA B N 1
ATOM 3334 C CA . ALA B 1 201 ? 2.537 11.875 -4.672 1 94.38 201 ALA B CA 1
ATOM 3335 C C . ALA B 1 201 ? 3.699 11.414 -3.799 1 94.38 201 ALA B C 1
ATOM 3337 O O . ALA B 1 201 ? 4.824 11.25 -4.285 1 94.38 201 ALA B O 1
ATOM 3338 N N . LEU B 1 202 ? 3.422 11.266 -2.527 1 93.19 202 LEU B N 1
ATOM 3339 C CA . LEU B 1 202 ? 4.383 10.719 -1.573 1 93.19 202 LEU B CA 1
ATOM 3340 C C . LEU B 1 202 ? 4.129 9.234 -1.334 1 93.19 202 LEU B C 1
ATOM 3342 O O . LEU B 1 202 ? 5.004 8.523 -0.833 1 93.19 202 LEU B O 1
ATOM 3346 N N . GLY B 1 203 ? 2.93 8.836 -1.637 1 91.5 203 GLY B N 1
ATOM 3347 C CA . GLY B 1 203 ? 2.535 7.449 -1.419 1 91.5 203 GLY B CA 1
ATOM 3348 C C . GLY B 1 203 ? 1.151 7.133 -1.956 1 91.5 203 GLY B C 1
ATOM 3349 O O . GLY B 1 203 ? 0.309 8.023 -2.08 1 91.5 203 GLY B O 1
ATOM 3350 N N . SER B 1 204 ? 0.986 5.91 -2.275 1 91.94 204 SER B N 1
ATOM 3351 C CA . SER B 1 204 ? -0.321 5.438 -2.721 1 91.94 204 SER B CA 1
ATOM 3352 C C . SER B 1 204 ? -0.524 3.967 -2.367 1 91.94 204 SER B C 1
ATOM 3354 O O . SER B 1 204 ? 0.443 3.213 -2.244 1 91.94 204 SER B O 1
ATOM 3356 N N . ARG B 1 205 ? -1.717 3.674 -2.15 1 88.75 205 ARG B N 1
ATOM 3357 C CA . ARG B 1 205 ? -2.148 2.297 -1.926 1 88.75 205 ARG B CA 1
ATOM 3358 C C . ARG B 1 205 ? -3.473 2.018 -2.629 1 88.75 205 ARG B C 1
ATOM 3360 O O . ARG B 1 205 ? -4.438 2.768 -2.469 1 88.75 205 ARG B O 1
ATOM 3367 N N . SER B 1 206 ? -3.41 0.949 -3.398 1 90.75 206 SER B N 1
ATOM 3368 C CA . SER B 1 206 ? -4.633 0.573 -4.102 1 90.75 206 SER B CA 1
ATOM 3369 C C . SER B 1 206 ? -4.871 -0.932 -4.027 1 90.75 206 SER B C 1
ATOM 3371 O O . SER B 1 206 ? -3.926 -1.72 -4.098 1 90.75 206 SER B O 1
ATOM 3373 N N . TYR B 1 207 ? -6.059 -1.272 -3.84 1 86.62 207 TYR B N 1
ATOM 3374 C CA . TYR B 1 207 ? -6.43 -2.682 -3.887 1 86.62 207 TYR B CA 1
ATOM 3375 C C . TYR B 1 207 ? -7.781 -2.869 -4.562 1 86.62 207 TYR B C 1
ATOM 3377 O O . TYR B 1 207 ? -8.578 -1.928 -4.648 1 86.62 207 TYR B O 1
ATOM 3385 N N . GLY B 1 208 ? -7.984 -4.094 -5.012 1 87.75 208 GLY B N 1
ATOM 3386 C CA . GLY B 1 208 ? -9.156 -4.395 -5.824 1 87.75 208 GLY B CA 1
ATOM 3387 C C . GLY B 1 208 ? -8.836 -4.5 -7.305 1 87.75 208 GLY B C 1
ATOM 3388 O O . GLY B 1 208 ? -7.688 -4.715 -7.688 1 87.75 208 GLY B O 1
ATOM 3389 N N . SER B 1 209 ? -9.906 -4.414 -8.117 1 89.25 209 SER B N 1
ATOM 3390 C CA . SER B 1 209 ? -9.734 -4.512 -9.562 1 89.25 209 SER B CA 1
ATOM 3391 C C . SER B 1 209 ? -9.844 -3.146 -10.227 1 89.25 209 SER B C 1
ATOM 3393 O O . SER B 1 209 ? -10.883 -2.482 -10.125 1 89.25 209 SER B O 1
ATOM 3395 N N . PHE B 1 210 ? -8.734 -2.711 -10.898 1 93.12 210 PHE B N 1
ATOM 3396 C CA . PHE B 1 210 ? -8.727 -1.396 -11.523 1 93.12 210 PHE B CA 1
ATOM 3397 C C . PHE B 1 210 ? -7.742 -1.361 -12.695 1 93.12 210 PHE B C 1
ATOM 3399 O O . PHE B 1 210 ? -6.738 -2.08 -12.688 1 93.12 210 PHE B O 1
ATOM 3406 N N . THR B 1 211 ? -8.039 -0.509 -13.664 1 92.75 211 THR B N 1
ATOM 3407 C CA . THR B 1 211 ? -7.16 -0.29 -14.805 1 92.75 211 THR B CA 1
ATOM 3408 C C . THR B 1 211 ? -6.27 0.927 -14.578 1 92.75 211 THR B C 1
ATOM 3410 O O . THR B 1 211 ? -6.43 1.644 -13.586 1 92.75 211 THR B O 1
ATOM 3413 N N . SER B 1 212 ? -5.348 1.104 -15.523 1 90.44 212 SER B N 1
ATOM 3414 C CA . SER B 1 212 ? -4.492 2.287 -15.461 1 90.44 212 SER B CA 1
ATOM 3415 C C . SER B 1 212 ? -5.312 3.568 -15.57 1 90.44 212 SER B C 1
ATOM 3417 O O . SER B 1 212 ? -5 4.57 -14.922 1 90.44 212 SER B O 1
ATOM 3419 N N . ASP B 1 213 ? -6.348 3.488 -16.359 1 92.69 213 ASP B N 1
ATOM 3420 C CA . ASP B 1 213 ? -7.215 4.656 -16.484 1 92.69 213 ASP B CA 1
ATOM 3421 C C . ASP B 1 213 ? -7.922 4.969 -15.172 1 92.69 213 ASP B C 1
ATOM 3423 O O . ASP B 1 213 ? -8.039 6.137 -14.789 1 92.69 213 ASP B O 1
ATOM 3427 N N . HIS B 1 214 ? -8.391 3.896 -14.523 1 94.19 214 HIS B N 1
ATOM 3428 C CA . HIS B 1 214 ? -9.016 4.074 -13.219 1 94.19 214 HIS B CA 1
ATOM 3429 C C . HIS B 1 214 ? -8.055 4.727 -12.227 1 94.19 214 HIS B C 1
ATOM 3431 O O . HIS B 1 214 ? -8.445 5.625 -11.477 1 94.19 214 HIS B O 1
ATOM 3437 N N . MET B 1 215 ? -6.852 4.258 -12.273 1 93.69 215 MET B N 1
ATOM 3438 C CA . MET B 1 215 ? -5.836 4.746 -11.344 1 93.69 215 MET B CA 1
ATOM 3439 C C . MET B 1 215 ? -5.52 6.215 -11.602 1 93.69 215 MET B C 1
ATOM 3441 O O . MET B 1 215 ? -5.379 6.996 -10.656 1 93.69 215 MET B O 1
ATOM 3445 N N . LEU B 1 216 ? -5.422 6.598 -12.852 1 92.25 216 LEU B N 1
ATOM 3446 C CA . LEU B 1 216 ? -5.152 7.98 -13.219 1 92.25 216 LEU B CA 1
ATOM 3447 C C . LEU B 1 216 ? -6.293 8.891 -12.789 1 92.25 216 LEU B C 1
ATOM 3449 O O . LEU B 1 216 ? -6.059 9.961 -12.219 1 92.25 216 LEU B O 1
ATOM 3453 N N . ASP B 1 217 ? -7.492 8.438 -13.086 1 95.31 217 ASP B N 1
ATOM 3454 C CA . ASP B 1 217 ? -8.664 9.219 -12.695 1 95.31 217 ASP B CA 1
ATOM 3455 C C . ASP B 1 217 ? -8.742 9.359 -11.172 1 95.31 217 ASP B C 1
ATOM 3457 O O . ASP B 1 217 ? -9.102 10.422 -10.664 1 95.31 217 ASP B O 1
ATOM 3461 N N . ALA B 1 218 ? -8.445 8.266 -10.516 1 95.88 218 ALA B N 1
ATOM 3462 C CA . ALA B 1 218 ? -8.461 8.289 -9.055 1 95.88 218 ALA B CA 1
ATOM 3463 C C . ALA B 1 218 ? -7.422 9.266 -8.516 1 95.88 218 ALA B C 1
ATOM 3465 O O . ALA B 1 218 ? -7.676 9.977 -7.535 1 95.88 218 ALA B O 1
ATOM 3466 N N . PHE B 1 219 ? -6.254 9.312 -9.172 1 94.62 219 PHE B N 1
ATOM 3467 C CA . PHE B 1 219 ? -5.199 10.227 -8.742 1 94.62 219 PHE B CA 1
ATOM 3468 C C . PHE B 1 219 ? -5.637 11.68 -8.922 1 94.62 219 PHE B C 1
ATOM 3470 O O . PHE B 1 219 ? -5.406 12.516 -8.047 1 94.62 219 PHE B O 1
ATOM 3477 N N . MET B 1 220 ? -6.207 11.961 -10.016 1 94.38 220 MET B N 1
ATOM 3478 C CA . MET B 1 220 ? -6.668 13.312 -10.281 1 94.38 220 MET B CA 1
ATOM 3479 C C . MET B 1 220 ? -7.73 13.742 -9.273 1 94.38 220 MET B C 1
ATOM 3481 O O . MET B 1 220 ? -7.703 14.867 -8.773 1 94.38 220 MET B O 1
ATOM 3485 N N . LEU B 1 221 ? -8.664 12.844 -9.023 1 95.56 221 LEU B N 1
ATOM 3486 C CA . LEU B 1 221 ? -9.695 13.125 -8.023 1 95.56 221 LEU B CA 1
ATOM 3487 C C . LEU B 1 221 ? -9.07 13.32 -6.648 1 95.56 221 LEU B C 1
ATOM 3489 O O . LEU B 1 221 ? -9.484 14.211 -5.898 1 95.56 221 LEU B O 1
ATOM 3493 N N . ALA B 1 222 ? -8.109 12.461 -6.344 1 96.06 222 ALA B N 1
ATOM 3494 C CA . ALA B 1 222 ? -7.438 12.539 -5.047 1 96.06 222 ALA B CA 1
ATOM 3495 C C . ALA B 1 222 ? -6.703 13.867 -4.887 1 96.06 222 ALA B C 1
ATOM 3497 O O . ALA B 1 222 ? -6.68 14.445 -3.797 1 96.06 222 ALA B O 1
ATOM 3498 N N . ARG B 1 223 ? -6.051 14.359 -5.949 1 94.75 223 ARG B N 1
ATOM 3499 C CA . ARG B 1 223 ? -5.355 15.641 -5.895 1 94.75 223 ARG B CA 1
ATOM 3500 C C . ARG B 1 223 ? -6.316 16.766 -5.543 1 94.75 223 ARG B C 1
ATOM 3502 O O . ARG B 1 223 ? -5.988 17.641 -4.738 1 94.75 223 ARG B O 1
ATOM 3509 N N . LEU B 1 224 ? -7.465 16.734 -6.18 1 94.19 224 LEU B N 1
ATOM 3510 C CA . LEU B 1 224 ? -8.492 17.719 -5.867 1 94.19 224 LEU B CA 1
ATOM 3511 C C . LEU B 1 224 ? -8.922 17.609 -4.41 1 94.19 224 LEU B C 1
ATOM 3513 O O . LEU B 1 224 ? -9.062 18.625 -3.721 1 94.19 224 LEU B O 1
ATOM 3517 N N . GLY B 1 225 ? -9.164 16.406 -4.012 1 96.88 225 GLY B N 1
ATOM 3518 C CA . GLY B 1 225 ? -9.531 16.172 -2.621 1 96.88 225 GLY B CA 1
ATOM 3519 C C . GLY B 1 225 ? -8.461 16.641 -1.643 1 96.88 225 GLY B C 1
ATOM 3520 O O . GLY B 1 225 ? -8.773 17.25 -0.622 1 96.88 225 GLY B O 1
ATOM 3521 N N . CYS B 1 226 ? -7.207 16.375 -1.937 1 97.25 226 CYS B N 1
ATOM 3522 C CA . CYS B 1 226 ? -6.102 16.766 -1.073 1 97.25 226 CYS B CA 1
ATOM 3523 C C . CYS B 1 226 ? -5.992 18.281 -0.996 1 97.25 226 CYS B C 1
ATOM 3525 O O . CYS B 1 226 ? -5.637 18.844 0.048 1 97.25 226 CYS B O 1
ATOM 3527 N N . GLU B 1 227 ? -6.25 18.906 -2.127 1 94.62 227 GLU B N 1
ATOM 3528 C CA . GLU B 1 227 ? -6.258 20.359 -2.113 1 94.62 227 GLU B CA 1
ATOM 3529 C C . GLU B 1 227 ? -7.301 20.891 -1.137 1 94.62 227 GLU B C 1
ATOM 3531 O O . GLU B 1 227 ? -7.035 21.844 -0.387 1 94.62 227 GLU B O 1
ATOM 3536 N N . ARG B 1 228 ? -8.469 20.359 -1.136 1 95 228 ARG B N 1
ATOM 3537 C CA . ARG B 1 228 ? -9.539 20.781 -0.238 1 95 228 ARG B CA 1
ATOM 3538 C C . ARG B 1 228 ? -9.188 20.484 1.215 1 95 228 ARG B C 1
ATOM 3540 O O . ARG B 1 228 ? -9.492 21.281 2.107 1 95 228 ARG B O 1
ATOM 3547 N N . VAL B 1 229 ? -8.57 19.344 1.462 1 96.69 229 VAL B N 1
ATOM 3548 C CA . VAL B 1 229 ? -8.125 19 2.807 1 96.69 229 VAL B CA 1
ATOM 3549 C C . VAL B 1 229 ? -7.074 20 3.277 1 96.69 229 VAL B C 1
ATOM 3551 O O . VAL B 1 229 ? -7.09 20.438 4.434 1 96.69 229 VAL B O 1
ATOM 3554 N N . ALA B 1 230 ? -6.168 20.391 2.371 1 94.5 230 ALA B N 1
ATOM 3555 C CA . ALA B 1 230 ? -5.113 21.344 2.689 1 94.5 230 ALA B CA 1
ATOM 3556 C C . ALA B 1 230 ? -5.699 22.719 3.041 1 94.5 230 ALA B C 1
ATOM 3558 O O . ALA B 1 230 ? -5.23 23.375 3.969 1 94.5 230 ALA B O 1
ATOM 3559 N N . ILE B 1 231 ? -6.68 23.109 2.299 1 91.5 231 ILE B N 1
ATOM 3560 C CA . ILE B 1 231 ? -7.336 24.391 2.551 1 91.5 231 ILE B CA 1
ATOM 3561 C C . ILE B 1 231 ? -7.996 24.359 3.928 1 91.5 231 ILE B C 1
ATOM 3563 O O . ILE B 1 231 ? -7.84 25.297 4.715 1 91.5 231 ILE B O 1
ATOM 3567 N N . PHE B 1 232 ? -8.656 23.328 4.18 1 92.94 232 PHE B N 1
ATOM 3568 C CA . PHE B 1 232 ? -9.289 23.172 5.484 1 92.94 232 PHE B CA 1
ATOM 3569 C C . PHE B 1 232 ? -8.258 23.234 6.598 1 92.94 232 PHE B C 1
ATOM 3571 O O . PHE B 1 232 ? -8.469 23.906 7.613 1 92.94 232 PHE B O 1
ATOM 3578 N N . ALA B 1 233 ? -7.172 22.438 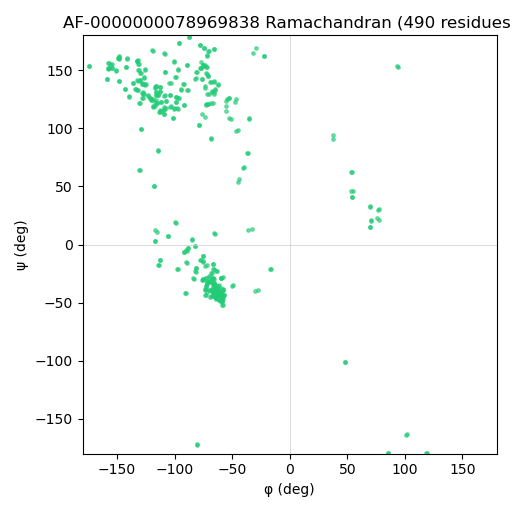6.441 1 91.5 233 ALA B N 1
ATOM 3579 C CA . ALA B 1 233 ? -6.125 22.391 7.457 1 91.5 233 ALA B CA 1
ATOM 3580 C C . ALA B 1 233 ? -5.535 23.766 7.707 1 91.5 233 ALA B C 1
ATOM 3582 O O . ALA B 1 233 ? -5.25 24.141 8.852 1 91.5 233 ALA B O 1
ATOM 3583 N N . TRP B 1 234 ? -5.379 24.484 6.684 1 86.31 234 TRP B N 1
ATOM 3584 C CA . TRP B 1 234 ? -4.852 25.844 6.789 1 86.31 234 TRP B CA 1
ATOM 3585 C C . TRP B 1 234 ? -5.797 26.734 7.586 1 86.31 234 TRP B C 1
ATOM 3587 O O . TRP B 1 234 ? -5.363 27.469 8.469 1 86.31 234 TRP B O 1
ATOM 3597 N N . LEU B 1 235 ? -7.02 26.656 7.297 1 84.25 235 LEU B N 1
ATOM 3598 C CA . LEU B 1 235 ? -8.016 27.484 7.969 1 84.25 235 LEU B CA 1
ATOM 3599 C C . LEU B 1 235 ? -8.117 27.125 9.445 1 84.25 235 LEU B C 1
ATOM 3601 O O . LEU B 1 235 ? -8.312 28 10.289 1 84.25 235 LEU B O 1
ATOM 3605 N N . SER B 1 236 ? -7.949 25.891 9.688 1 83.81 236 SER B N 1
ATOM 3606 C CA . SER B 1 236 ? -7.992 25.438 11.078 1 83.81 236 SER B CA 1
ATOM 3607 C C . SER B 1 236 ? -6.777 25.922 11.859 1 83.81 236 SER B C 1
ATOM 3609 O O . SER B 1 236 ? -6.852 26.125 13.07 1 83.81 236 SER B O 1
ATOM 3611 N N . LEU B 1 237 ? -5.656 26.062 11.203 1 78.94 237 LEU B N 1
ATOM 3612 C CA . LEU B 1 237 ? -4.414 26.516 11.82 1 78.94 237 LEU B CA 1
ATOM 3613 C C . LEU B 1 237 ? -4.469 28.016 12.109 1 78.94 237 LEU B C 1
ATOM 3615 O O . LEU B 1 237 ? -4.008 28.469 13.156 1 78.94 237 LEU B O 1
ATOM 3619 N N . THR B 1 238 ? -4.973 28.75 11.156 1 76.06 238 THR B N 1
ATOM 3620 C CA . THR B 1 238 ? -4.996 30.203 11.281 1 76.06 238 THR B CA 1
ATOM 3621 C C . THR B 1 238 ? -6.02 30.641 12.32 1 76.06 238 THR B C 1
ATOM 3623 O O . THR B 1 238 ? -5.805 31.625 13.031 1 76.06 238 THR B O 1
ATOM 3626 N N . LYS B 1 239 ? -7.055 29.922 12.422 1 69.31 239 LYS B N 1
ATOM 3627 C CA . LYS B 1 239 ? -8.062 30.25 13.422 1 69.31 239 LYS B CA 1
ATOM 3628 C C . LYS B 1 239 ? -7.512 30.078 14.836 1 69.31 239 LYS B C 1
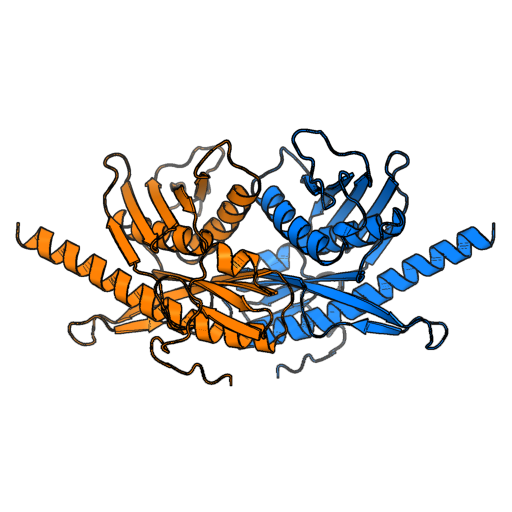ATOM 3630 O O . LYS B 1 239 ? -7.797 30.875 15.727 1 69.31 239 LYS B O 1
ATOM 3635 N N . SER B 1 240 ? -6.691 29.125 14.961 1 64.94 240 SER B N 1
ATOM 3636 C CA . SER B 1 240 ? -6.098 28.875 16.266 1 64.94 240 SER B CA 1
ATOM 3637 C C . SER B 1 240 ? -5.074 29.938 16.641 1 64.94 240 SER B C 1
ATOM 3639 O O . SER B 1 240 ? -4.945 30.312 17.797 1 64.94 240 SER B O 1
ATOM 3641 N N . LEU B 1 241 ? -4.352 30.406 15.641 1 61.62 241 LEU B N 1
ATOM 3642 C CA . LEU B 1 241 ? -3.342 31.438 15.875 1 61.62 241 LEU B CA 1
ATOM 3643 C C . LEU B 1 241 ? -3.994 32.781 16.234 1 61.62 241 LEU B C 1
ATOM 3645 O O . LEU B 1 241 ? -3.49 33.5 17.078 1 61.62 241 LEU B O 1
ATOM 3649 N N . GLN B 1 242 ? -5.051 33.062 15.586 1 56.31 242 GLN B N 1
ATOM 3650 C CA . GLN B 1 242 ? -5.762 34.281 15.875 1 56.31 242 GLN B CA 1
ATOM 3651 C C . GLN B 1 242 ? -6.379 34.25 17.266 1 56.31 242 GLN B C 1
ATOM 3653 O O . GLN B 1 242 ? -6.387 35.281 17.969 1 56.31 242 GLN B O 1
ATOM 3658 N N . ALA B 1 243 ? -6.902 33.188 17.688 1 53.56 243 ALA B N 1
ATOM 3659 C CA . ALA B 1 243 ? -7.492 33.094 19.031 1 53.56 243 ALA B CA 1
ATOM 3660 C C . ALA B 1 243 ? -6.426 33.219 20.109 1 53.56 243 ALA B C 1
ATOM 3662 O O . ALA B 1 243 ? -6.676 33.781 21.172 1 53.56 243 ALA B O 1
ATOM 3663 N N . ALA B 1 244 ? -5.273 32.719 19.891 1 53.62 244 ALA B N 1
ATOM 3664 C CA . ALA B 1 244 ? -4.18 32.781 20.844 1 53.62 244 ALA B CA 1
ATOM 3665 C C . ALA B 1 244 ? -3.631 34.219 20.938 1 53.62 244 ALA B C 1
ATOM 3667 O O . ALA B 1 244 ? -3.17 34.656 21.984 1 53.62 244 ALA B O 1
ATOM 3668 N N . GLY B 1 245 ? -3.557 34.781 19.781 1 48.66 245 GLY B N 1
ATOM 3669 C CA . GLY B 1 245 ? -3.066 36.156 19.797 1 48.66 245 GLY B CA 1
ATOM 3670 C C . GLY B 1 245 ? -4.023 37.125 20.469 1 48.66 245 GLY B C 1
ATOM 3671 O O . GLY B 1 245 ? -3.623 38.219 20.891 1 48.66 245 GLY B O 1
ATOM 3672 N N . SER B 1 246 ? -5.266 36.875 20.344 1 45.53 246 SER B N 1
ATOM 3673 C CA . SER B 1 246 ? -6.203 37.781 20.984 1 45.53 246 SER B CA 1
ATOM 3674 C C . SER B 1 246 ? -6.242 37.562 22.484 1 45.53 246 SER B C 1
ATOM 3676 O O . SER B 1 246 ? -6.898 38.312 23.219 1 45.53 246 SER B O 1
ATOM 3678 N N . THR B 1 247 ? -5.621 36.5 23 1 38.34 247 THR B N 1
ATOM 3679 C CA . THR B 1 247 ? -5.574 36.531 24.453 1 38.34 247 THR B CA 1
ATOM 3680 C C . THR B 1 247 ? -4.254 37.094 24.953 1 38.34 247 THR B C 1
ATOM 3682 O O . THR B 1 247 ? -3.197 36.844 24.359 1 38.34 247 THR B O 1
#

Radius of gyration: 23.2 Å; Cα contacts (8 Å, |Δi|>4): 1169; chains: 2; bounding box: 59×80×57 Å

Solvent-accessible surface area (backbone atoms only — not comparable to full-atom values): 24710 Å² total; per-residue (Å²): 126,79,75,77,66,84,59,60,54,50,102,76,39,90,40,81,93,38,41,26,46,79,38,71,60,60,73,48,75,45,65,66,75,43,86,89,39,56,8,6,11,39,21,30,50,66,60,12,29,18,39,15,36,25,44,52,82,34,80,33,55,80,94,66,46,32,82,64,24,39,36,78,42,54,45,41,36,47,62,67,75,68,65,49,59,66,29,33,29,51,20,50,54,48,39,55,42,48,60,69,26,33,62,36,65,82,36,48,37,15,22,36,37,36,39,36,36,35,70,36,77,31,29,43,47,66,25,37,40,51,38,7,43,46,48,4,36,57,55,37,63,55,73,54,82,43,50,60,20,36,32,22,32,26,30,33,80,86,69,44,69,31,36,51,33,38,41,70,55,54,72,63,27,38,20,42,38,34,41,29,33,38,28,47,70,42,70,88,46,68,96,80,42,49,72,45,65,53,76,36,30,39,30,38,41,34,41,38,58,42,34,66,65,52,50,50,52,49,48,55,51,34,51,55,48,22,45,54,49,46,48,51,53,50,53,55,50,51,53,52,52,52,58,53,65,74,99,127,81,75,77,65,82,57,60,54,50,100,76,39,89,40,81,95,36,41,25,47,78,38,69,59,60,74,46,74,44,64,65,74,43,87,88,37,55,8,5,11,37,20,29,50,67,60,12,30,16,38,15,37,25,43,53,81,35,80,35,55,80,92,66,46,30,84,65,24,37,36,78,43,54,46,42,36,49,64,68,74,66,64,49,58,66,28,34,28,51,21,49,54,49,39,55,42,48,61,70,25,34,61,36,65,81,37,48,36,16,24,36,37,36,40,36,38,34,68,38,76,33,28,42,47,65,25,37,42,51,38,8,44,47,49,4,36,55,56,38,62,57,73,56,81,44,50,60,22,36,32,21,32,27,30,33,79,86,70,46,68,31,37,52,31,38,41,70,55,56,71,63,27,38,20,40,39,34,42,29,33,38,30,46,69,42,69,88,45,69,96,79,42,51,72,44,65,53,77,37,31,38,31,38,42,34,41,37,58,42,34,67,67,52,52,52,53,49,49,54,52,36,52,55,49,22,44,53,49,45,48,50,54,48,54,56,52,52,54,51,52,53,57,54,66,73,96

Nearest PDB structures (foldseek):
  6d6q-assembly1_D  TM=9.663E-01  e=6.207E-24  Homo sapiens
  3hkm-assembly2_B  TM=9.390E-01  e=2.226E-22  Oryza sativa Japonica Group
  3hkm-assembly1_A  TM=9.584E-01  e=4.773E-22  Oryza sativa Japonica Group
  5g06-assembly1_D  TM=8.951E-01  e=2.295E-20  Saccharomyces cerevisiae
  2nn6-assembly1_D  TM=9.148E-01  e=2.013E-19  Homo sapiens

Foldseek 3Di:
DPPPPPDPLPPDDPAPPSDDQLDFADWDKDWPPDPVALIWMWIDRDQWIKIKGKHDQDQDDPVQFAQQFEAEAEAFAEQDDDDDPVRVVLRVQLRQLQPVWAPGRVRHRGYMYMYMYINGAFPFRSQRRSLRRLRRCVRSVGDTNFGKHKWKWFQAPVRGIGTRDTNVRNVRGQKMKMWMWTWDFDPPDDDQGQIGTDPDTSDMDMDHDDDPVSVVVNSVSGSVVGNVSVSVSSVVVVVVVVVVVVD/DPCPPPDPLPPDDPAPPSDDQLDFADWDKDWPPDPPALIWMWIDRDQWIKIKGKHDQDQDDPVQFAQQFEAEAEAFAEQDDDDDPVRVVLRVQLRQLQPVWAPGRVRHRGYMYMYMYINGAFPFRSQRRSLRRLRRCVRSVGDTNFGKHKWKWFQAPVRGIGTRDTNVRNVRGQKMKMWMWTWDFDPPDDDQGQIGTDPDTSDMDMDHDDDPVSVVVNSVSGSVVGNVSVSVSSVVVVVVVVVVVVD

Secondary structure (DSSP, 8-state):
----------TT--SGGG--TTPPPPEEEEES--SSSSEEEEEEETTEEEEEEEEEEEEPPGGG--SSSPEEEEEEE-SSSS--HHHHHHHHHHHHHHHHHS-GGGSTTEEEEEEEEEEE-SS-HHHHHHHHHHHHHHHHT---S-EEEEEEEEE-TTS-EEES--HHHHHH-SEEEEEEEEEEEE-SS-TT-EEEE-SEEEEEEEEEEEEHHHHHHHHHHHHHHHHHHHHHHHHHHHHHHHHHH--/----------TT--SGGG--TTPPPPEEEEES--SSSSEEEEEEETTEEEEEEEEEEEEPPGGG--SSSPEEEEEEE-SSSS--HHHHHHHHHHHHHHHHHS-GGGSTTEEEEEEEEEEE-SS-HHHHHHHHHHHHHHHHT---S-EEEEEEEEE-TTS-EEES--HHHHHH-SEEEEEEEEEEEE-SS-TT-EEEE-SEEEEEEEEEEEEHHHHHHHHHHHHHHHHHHHHHHHHHHHHHHHHHHT-

Organism: NCBI:txid3068

InterPro domains:
  IPR001247 Exoribonuclease, phosphorolytic domain 1 [PF01138] (23-142)
  IPR020568 Ribosomal protein uS5 domain 2-type superfamily [SSF54211] (22-142)
  IPR027408 PNPase/RNase PH 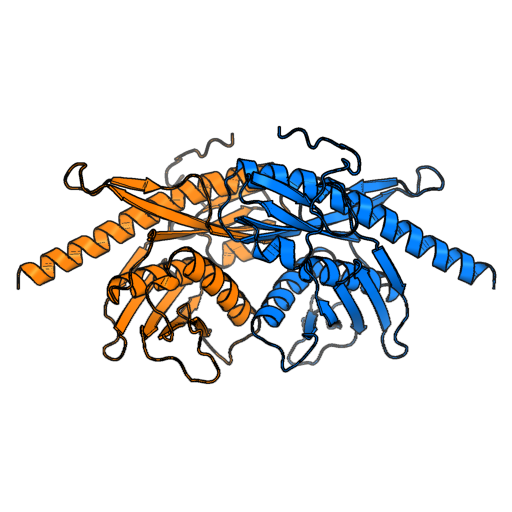domain superfamily [G3DSA:3.30.230.70] (13-244)
  IPR036345 Exoribonuclease, PH domain 2 superfamily [SSF55666] (144-229)
  IPR050080 Ribonuclease PH [PTHR11953] (15-231)

pLDDT: mean 85.87, std 16.83, range [25.22, 98.5]